Protein AF-A0A2V6D1T7-F1 (afdb_monomer_lite)

Secondary structure (DSSP, 8-state):
------PPSP-EEEEEEEEEEESTT--EEEEE-TTS-EEEEEETT-EEEEEEE---TTGGG--SEEEEEE--SSSPPEEEEEEEEETTEEEEEEE---STT-S-SEEEEEES---STT----S----EEEEEE-SSSEEEEE-EEEEEEE-TT--EEEE--SS-S---PPEEEEEEEEE-TT-SSS--TTPPB-TT-EEEEEESS-TT---EEEE--TTSEEEEEEE-SEEEEEEEPPPSSSEEE-SPPEEEEE-STT-EEEEEEEEEE-EE-----HHHHTSHHHHHHHBSS-TTTS---SBPHHHHHHHHTTT-B-TTSPBP---STTHHHHHHHHHHH--TTSHHHHHHHHHHHHHHHHHT-BTTB---TTSEETTTTEEHHHHHHHHHHHHSTTSTTTT---TT-TTHHHHHHHHHHHHHHHTT-EEB-SSPPPP--------

pLDDT: mean 85.78, std 15.74, range [25.56, 98.81]

Radius of gyration: 36.49 Å; chains: 1; bounding box: 80×42×99 Å

Sequence (447 aa):
MSTASAAGPANLGQGYISNVSGSAGNCVFSDTNGGGIQFWDVQAGGTYTITLSNVVDCDQGQDSQIGVIVHNSTGGNIYTLANQQSVGVYQFTVTLVGPIGTQCLTMPIEYCTTSAIGVPANKPGSGFFAQDFNGTGGGGHPGHLRTATFDDSCNLTGLDTTCSGITCDPSSIQVTKFYDFNANGTKDSGENGLASWPFCLISLTDPDFAPISHTTGINGTTTFSNLGPGTYVITEGTADGTWTGTTNTSTITIDHCGQQGTAVFGNYCTVPSGGLTLGFWSNKNGNKIITSDGTTTGTGKNLLQGVVTLLNSCHLVNANGGVHTFSTTNGYADFRTWLLGATATNMAYMLSAQLAAMELNVNYGVAPNKVDGNAFDLCSHGTINALMLDAISLLSTTTPNGAYTIAGNPLRGAEQVDKDCIDALNNNGPVIPVTPCSETFSTFTCP

Foldseek 3Di:
DDDDDDDDQAQADFKAFPDKDWPPPWFWDWDQPPVQFIEIATAAQTKIKTKIACQCQPVHQPDQKKWKWFDFDQFDIAIWIWGRPDRRMTIDMDGNWTQQLGHADWTWMAIRDDDDPPDDDDDDRSRHTHAGDNPPGGPSHTYTYGYADADPVSDTPGGRHRSNRDDQAKEKEKEFEWAPQLLQQDDDPPTAADWQKKKWKDFPRDRPDDIDIDTAHRRNMDMDIRDAFGKMKMDTFDWDDFKDWSYDIDIDGDHHGHHYHYHYTYMFGKFFQLAAALVCCLFLNVQLQQAPQSVPPSPHQFGDPVLQVQLLLLLAAAQQLHGDHAGRGSRSVVLNCQLVPADLQFLSSLLSSLLSRVSCLAPRNDPPRHGPQQWAFPLVSHGNVVLSVVSSVLSDPPDDCSRGDGPPRPSSVVSVSSSVSSNCSNVRHITGDPDGDDTDGDDDDHD

Structure (mmCIF, N/CA/C/O backbone):
data_AF-A0A2V6D1T7-F1
#
_entry.id   AF-A0A2V6D1T7-F1
#
loop_
_atom_site.group_PDB
_atom_site.id
_atom_site.type_symbol
_atom_site.label_atom_id
_atom_site.label_alt_id
_atom_site.label_comp_id
_atom_site.label_asym_id
_atom_site.label_entity_id
_atom_site.label_seq_id
_atom_site.pdbx_PDB_ins_code
_atom_site.Cartn_x
_atom_site.Cartn_y
_atom_site.Cartn_z
_atom_site.occupancy
_atom_site.B_iso_or_equiv
_atom_site.auth_seq_id
_atom_site.auth_comp_id
_atom_site.auth_asym_id
_atom_site.auth_atom_id
_atom_site.pdbx_PDB_model_num
ATOM 1 N N . MET A 1 1 ? 41.489 17.878 -30.600 1.00 35.19 1 MET A N 1
ATOM 2 C CA . MET A 1 1 ? 42.094 17.537 -31.905 1.00 35.19 1 MET A CA 1
ATOM 3 C C . MET A 1 1 ? 43.168 16.492 -31.669 1.00 35.19 1 MET A C 1
ATOM 5 O O . MET A 1 1 ? 44.268 16.840 -31.264 1.00 35.19 1 MET A O 1
ATOM 9 N N . SER A 1 2 ? 42.812 15.222 -31.847 1.00 25.56 2 SER A N 1
ATOM 10 C CA . SER A 1 2 ? 43.763 14.125 -32.012 1.00 25.56 2 SER A CA 1
ATOM 11 C C . SER A 1 2 ? 43.619 13.683 -33.461 1.00 25.56 2 SER A C 1
ATOM 13 O O . SER A 1 2 ? 42.521 13.364 -33.911 1.00 25.56 2 SER A O 1
ATOM 15 N N . THR A 1 3 ? 44.693 13.827 -34.219 1.00 25.56 3 THR A N 1
ATOM 16 C CA . THR A 1 3 ? 44.781 13.481 -35.634 1.00 25.56 3 THR A CA 1
ATOM 17 C C . THR A 1 3 ? 44.759 11.966 -35.788 1.00 25.56 3 THR A C 1
ATOM 19 O O . THR A 1 3 ? 45.555 11.282 -35.148 1.00 25.56 3 THR A O 1
ATOM 22 N N . ALA A 1 4 ? 43.875 11.467 -36.653 1.00 30.02 4 ALA A N 1
ATOM 23 C CA . ALA A 1 4 ? 43.811 10.072 -37.065 1.00 30.02 4 ALA A CA 1
ATOM 24 C C . ALA A 1 4 ? 45.196 9.576 -37.515 1.00 30.02 4 ALA A C 1
ATOM 26 O O . ALA A 1 4 ? 45.724 10.013 -38.539 1.00 30.02 4 ALA A O 1
ATOM 27 N N . SER A 1 5 ? 45.796 8.677 -36.732 1.00 26.94 5 SER A N 1
ATOM 28 C CA . SER A 1 5 ? 46.932 7.878 -37.177 1.00 26.94 5 SER A CA 1
ATOM 29 C C . SER A 1 5 ? 46.410 6.752 -38.063 1.00 26.94 5 SER A C 1
ATOM 31 O O . SER A 1 5 ? 45.475 6.055 -37.672 1.00 26.94 5 SER A O 1
ATOM 33 N N . ALA A 1 6 ? 47.021 6.587 -39.234 1.00 29.89 6 ALA A N 1
ATOM 34 C CA . ALA A 1 6 ? 46.770 5.509 -40.183 1.00 29.89 6 ALA A CA 1
ATOM 35 C C . ALA A 1 6 ? 46.565 4.152 -39.481 1.00 29.89 6 ALA A C 1
ATOM 37 O O . ALA A 1 6 ? 47.466 3.655 -38.804 1.00 29.89 6 ALA A O 1
ATOM 38 N N . ALA A 1 7 ? 45.368 3.580 -39.629 1.00 32.81 7 ALA A N 1
ATOM 39 C CA . ALA A 1 7 ? 45.037 2.257 -39.120 1.00 32.81 7 ALA A CA 1
ATOM 40 C C . ALA A 1 7 ? 45.888 1.196 -39.841 1.00 32.81 7 ALA A C 1
ATOM 42 O O . ALA A 1 7 ? 45.969 1.189 -41.070 1.00 32.81 7 ALA A O 1
ATOM 43 N N . GLY A 1 8 ? 46.534 0.309 -39.075 1.00 36.25 8 GLY A N 1
ATOM 44 C CA . GLY A 1 8 ? 47.099 -0.938 -39.603 1.00 36.25 8 GLY A CA 1
ATOM 45 C C . GLY A 1 8 ? 46.002 -1.851 -40.179 1.00 36.25 8 GLY A C 1
ATOM 46 O O . GLY A 1 8 ? 44.821 -1.526 -40.043 1.00 36.25 8 GLY A O 1
ATOM 47 N N . PRO A 1 9 ? 46.352 -2.982 -40.828 1.00 45.56 9 PRO A N 1
ATOM 48 C CA . PRO A 1 9 ? 45.351 -3.889 -41.386 1.00 45.56 9 PRO A CA 1
ATOM 49 C C . PRO A 1 9 ? 44.395 -4.317 -40.269 1.00 45.56 9 PRO A C 1
ATOM 51 O O . PRO A 1 9 ? 44.844 -4.782 -39.221 1.00 45.56 9 PRO A O 1
ATOM 54 N N . ALA A 1 10 ? 43.095 -4.086 -40.463 1.00 58.72 10 ALA A N 1
ATOM 55 C CA . ALA A 1 10 ? 42.076 -4.474 -39.497 1.00 58.72 10 ALA A CA 1
ATOM 56 C C . ALA A 1 10 ? 42.237 -5.964 -39.161 1.00 58.72 10 ALA A C 1
ATOM 58 O O . ALA A 1 10 ? 42.540 -6.771 -40.040 1.00 58.72 10 ALA A O 1
ATOM 59 N N . ASN A 1 11 ? 42.064 -6.324 -37.891 1.00 79.94 11 ASN A N 1
ATOM 60 C CA . ASN A 1 11 ? 42.082 -7.713 -37.449 1.00 79.94 11 ASN A CA 1
ATOM 61 C C . ASN A 1 11 ? 40.824 -8.404 -38.013 1.00 79.94 11 ASN A C 1
ATOM 63 O O . ASN A 1 11 ? 39.783 -8.406 -37.368 1.00 79.94 11 ASN A O 1
ATOM 67 N N . LEU A 1 12 ? 40.868 -8.863 -39.265 1.00 84.88 12 LEU A N 1
ATOM 68 C CA . LEU A 1 12 ? 39.728 -9.440 -39.982 1.00 84.88 12 LEU A CA 1
ATOM 69 C C . LEU A 1 12 ? 39.656 -10.948 -39.754 1.00 84.88 12 LEU A C 1
ATOM 71 O O . LEU A 1 12 ? 40.665 -11.639 -39.883 1.00 84.88 12 LEU A O 1
ATOM 75 N N . GLY A 1 13 ? 38.455 -11.447 -39.473 1.00 87.19 13 GLY A N 1
ATOM 76 C CA . GLY A 1 13 ? 38.168 -12.886 -39.464 1.00 87.19 13 GLY A CA 1
ATOM 77 C C . GLY A 1 13 ? 37.496 -13.319 -40.765 1.00 87.19 13 GLY A C 1
ATOM 78 O O . GLY A 1 13 ? 37.281 -12.499 -41.653 1.00 87.19 13 GLY A O 1
ATOM 79 N N . GLN A 1 14 ? 37.146 -14.594 -40.896 1.00 89.75 14 GLN A N 1
ATOM 80 C CA . GLN A 1 14 ? 36.575 -15.178 -42.116 1.00 89.75 14 GLN A CA 1
ATOM 81 C C . GLN A 1 14 ? 35.064 -14.953 -42.279 1.00 89.75 14 GLN A C 1
ATOM 83 O O . GLN A 1 14 ? 34.539 -15.076 -43.393 1.00 89.75 14 GLN A O 1
ATOM 88 N N . GLY A 1 15 ? 34.370 -14.624 -41.189 1.00 92.00 15 GLY A N 1
ATOM 89 C CA . GLY A 1 15 ? 32.960 -14.251 -41.202 1.00 92.00 15 GLY A CA 1
ATOM 90 C C . GLY A 1 15 ? 32.701 -12.908 -41.891 1.00 92.00 15 GLY A C 1
ATOM 91 O O . GLY A 1 15 ? 33.508 -11.986 -41.785 1.00 92.00 15 GLY A O 1
ATOM 92 N N . TYR A 1 16 ? 31.561 -12.777 -42.573 1.00 92.38 16 TYR A N 1
ATOM 93 C CA . TYR A 1 16 ? 31.162 -11.559 -43.291 1.00 92.38 16 TYR A CA 1
ATOM 94 C C . TYR A 1 16 ? 29.673 -11.233 -43.139 1.00 92.38 16 TYR A C 1
ATOM 96 O O . TYR A 1 16 ? 28.851 -12.115 -42.873 1.00 92.38 16 TYR A O 1
ATOM 104 N N . ILE A 1 17 ? 29.318 -9.961 -43.342 1.00 93.56 17 ILE A N 1
ATOM 105 C CA . ILE A 1 17 ? 27.931 -9.479 -43.291 1.00 93.56 17 ILE A CA 1
ATOM 106 C C . ILE A 1 17 ? 27.208 -9.881 -44.578 1.00 93.56 17 ILE A C 1
ATOM 108 O O . ILE A 1 17 ? 27.317 -9.227 -45.609 1.00 93.56 17 ILE A O 1
ATOM 112 N N . SER A 1 18 ? 26.461 -10.977 -44.514 1.00 91.88 18 SER A N 1
ATOM 113 C CA . SER A 1 18 ? 25.760 -11.546 -45.673 1.00 91.88 18 SER A CA 1
ATOM 114 C C . SER A 1 18 ? 24.387 -10.933 -45.942 1.00 91.88 18 SER A C 1
ATOM 116 O O . SER A 1 18 ? 23.920 -10.961 -47.077 1.00 91.88 18 SER A O 1
ATOM 118 N N . ASN A 1 19 ? 23.727 -10.399 -44.912 1.00 92.56 19 ASN A N 1
ATOM 119 C CA . ASN A 1 19 ? 22.423 -9.759 -45.049 1.00 92.56 19 ASN A CA 1
ATOM 120 C C . ASN A 1 19 ? 22.160 -8.786 -43.898 1.00 92.56 19 ASN A C 1
ATOM 122 O O . ASN A 1 19 ? 22.512 -9.076 -42.751 1.00 92.56 19 ASN A O 1
ATOM 126 N N . VAL A 1 20 ? 21.459 -7.694 -44.194 1.00 93.31 20 VAL A N 1
ATOM 127 C CA . VAL A 1 20 ? 20.853 -6.802 -43.203 1.00 93.31 20 VAL A CA 1
ATOM 128 C C . VAL A 1 20 ? 19.417 -6.540 -43.631 1.00 93.31 20 VAL A C 1
ATOM 130 O O . VAL A 1 20 ? 19.146 -6.219 -44.785 1.00 93.31 20 VAL A O 1
ATOM 133 N N . SER A 1 21 ? 18.484 -6.685 -42.697 1.00 92.38 21 SER A N 1
ATOM 134 C CA . SER A 1 21 ? 17.061 -6.435 -42.938 1.00 92.38 21 SER A CA 1
ATOM 135 C C . SER A 1 21 ? 16.478 -5.578 -41.828 1.00 92.38 21 SER A C 1
ATOM 137 O O . SER A 1 21 ? 16.769 -5.814 -40.657 1.00 92.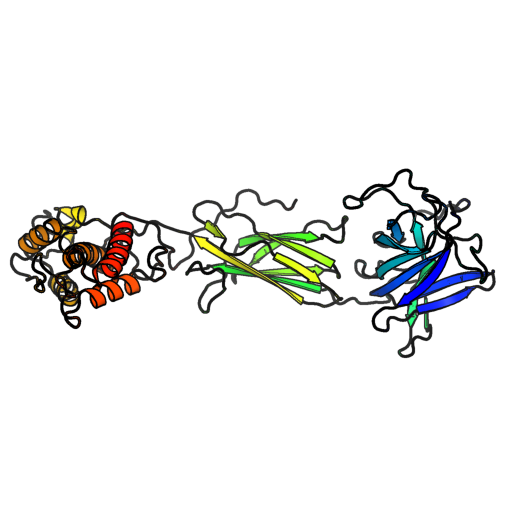38 21 SER A O 1
ATOM 139 N N . GLY A 1 22 ? 15.681 -4.576 -42.194 1.00 85.88 22 GLY A N 1
ATOM 140 C CA . GLY A 1 22 ? 14.992 -3.716 -41.239 1.00 85.88 22 GLY A CA 1
ATOM 141 C C . GLY A 1 22 ? 13.715 -4.364 -40.716 1.00 85.88 22 GLY A C 1
ATOM 142 O O . GLY A 1 22 ? 12.958 -4.984 -41.463 1.00 85.88 22 GLY A O 1
ATOM 143 N N . SER A 1 23 ? 13.468 -4.213 -39.421 1.00 82.19 23 SER A N 1
ATOM 144 C CA . SER A 1 23 ? 12.207 -4.594 -38.785 1.00 82.19 23 SER A CA 1
ATOM 145 C C . SER A 1 23 ? 11.144 -3.525 -39.036 1.00 82.19 23 SER A C 1
ATOM 147 O O . SER A 1 23 ? 11.470 -2.360 -39.224 1.00 82.19 23 SER A O 1
ATOM 149 N N . ALA A 1 24 ? 9.864 -3.910 -39.057 1.00 75.31 24 ALA A N 1
ATOM 150 C CA . ALA A 1 24 ? 8.728 -2.975 -39.093 1.00 75.31 24 ALA A CA 1
ATOM 151 C C . ALA A 1 24 ? 8.797 -1.863 -40.174 1.00 75.31 24 ALA A C 1
ATOM 153 O O . ALA A 1 24 ? 8.256 -0.778 -39.982 1.00 75.31 24 ALA A O 1
ATOM 154 N N . GLY A 1 25 ? 9.441 -2.133 -41.316 1.00 72.00 25 GLY A N 1
ATOM 155 C CA . GLY A 1 25 ? 9.578 -1.169 -42.414 1.00 72.00 25 GLY A CA 1
ATOM 156 C C . GLY A 1 25 ? 10.770 -0.212 -42.305 1.00 72.00 25 GLY A C 1
ATOM 157 O O . GLY A 1 25 ? 10.841 0.723 -43.095 1.00 72.00 25 GLY A O 1
ATOM 158 N N . ASN A 1 26 ? 11.712 -0.428 -41.376 1.00 83.44 26 ASN A N 1
ATOM 159 C CA . ASN A 1 26 ? 12.959 0.337 -41.332 1.00 83.44 26 ASN A CA 1
ATOM 160 C C . ASN A 1 26 ? 13.766 0.162 -42.628 1.00 83.44 26 ASN A C 1
ATOM 162 O O . ASN A 1 26 ? 14.003 -0.963 -43.078 1.00 83.44 26 ASN A O 1
ATOM 166 N N . CYS A 1 27 ? 14.201 1.274 -43.218 1.00 84.94 27 CYS A N 1
ATOM 167 C CA . CYS A 1 27 ? 14.869 1.246 -44.512 1.00 84.94 27 CYS A CA 1
ATOM 168 C C . CYS A 1 27 ? 16.301 0.703 -44.410 1.00 84.94 27 CYS A C 1
ATOM 170 O O . CYS A 1 27 ? 17.077 1.094 -43.535 1.00 84.94 27 CYS A O 1
ATOM 172 N N . VAL A 1 28 ? 16.647 -0.180 -45.347 1.00 90.69 28 VAL A N 1
ATOM 173 C CA . VAL A 1 28 ? 18.000 -0.702 -45.552 1.00 90.69 28 VAL A CA 1
ATOM 174 C C . VAL A 1 28 ? 18.322 -0.612 -47.032 1.00 90.69 28 VAL A C 1
ATOM 176 O O . VAL A 1 28 ? 17.520 -1.017 -47.873 1.00 90.69 28 VAL A O 1
ATOM 179 N N . PHE A 1 29 ? 19.515 -0.134 -47.345 1.00 88.94 29 PHE A N 1
ATOM 180 C CA . PHE A 1 29 ? 20.072 -0.144 -48.683 1.00 88.94 29 PHE A CA 1
ATOM 181 C C . PHE A 1 29 ? 21.485 -0.711 -48.633 1.00 88.94 29 PHE A C 1
ATOM 183 O O . PHE A 1 29 ? 22.246 -0.439 -47.710 1.00 88.94 29 PHE A O 1
ATOM 190 N N . SER A 1 30 ? 21.825 -1.537 -49.617 1.00 86.00 30 SER A N 1
ATOM 191 C CA . SER A 1 30 ? 23.185 -2.033 -49.775 1.00 86.00 30 SER A CA 1
ATOM 192 C C . SER A 1 30 ? 23.741 -1.537 -51.090 1.00 86.00 30 SER A C 1
ATOM 194 O O . SER A 1 30 ? 23.145 -1.771 -52.144 1.00 86.00 30 SER A O 1
ATOM 196 N N . ASP A 1 31 ? 24.895 -0.886 -51.022 1.00 77.06 31 ASP A N 1
ATOM 197 C CA . ASP A 1 31 ? 25.689 -0.548 -52.188 1.00 77.06 31 ASP A CA 1
ATOM 198 C C . ASP A 1 31 ? 27.093 -1.133 -52.104 1.00 77.06 31 ASP A C 1
ATOM 200 O O . ASP A 1 31 ? 27.592 -1.558 -51.060 1.00 77.06 31 ASP A O 1
ATOM 204 N N . THR A 1 32 ? 27.726 -1.189 -53.269 1.00 69.00 32 THR A N 1
ATOM 205 C CA . THR A 1 32 ? 29.151 -1.443 -53.393 1.00 69.00 32 THR A CA 1
ATOM 206 C C . THR A 1 32 ? 29.780 -0.145 -53.869 1.00 69.00 32 THR A C 1
ATOM 208 O O . THR A 1 32 ? 29.451 0.346 -54.952 1.00 69.00 32 THR A O 1
ATOM 211 N N . ASN A 1 33 ? 30.688 0.428 -53.081 1.00 64.06 33 ASN A N 1
ATOM 212 C CA . ASN A 1 33 ? 31.435 1.602 -53.525 1.00 64.06 33 ASN A CA 1
ATOM 213 C C . ASN A 1 33 ? 32.247 1.266 -54.789 1.00 64.06 33 ASN A C 1
ATOM 215 O O . ASN A 1 33 ? 32.612 0.114 -55.019 1.00 64.06 33 ASN A O 1
ATOM 219 N N . GLY A 1 34 ? 32.636 2.280 -55.572 1.00 50.03 34 GLY A N 1
ATOM 220 C CA . GLY A 1 34 ? 33.453 2.126 -56.792 1.00 50.03 34 GLY A CA 1
ATOM 221 C C . GLY A 1 34 ? 34.847 1.489 -56.606 1.00 50.03 34 GLY A C 1
ATOM 222 O O . GLY A 1 34 ? 35.604 1.402 -57.569 1.00 50.03 34 GLY A O 1
ATOM 223 N N . GLY A 1 35 ? 35.186 1.055 -55.386 1.00 53.78 35 GLY A N 1
ATOM 224 C CA . GLY A 1 35 ? 36.361 0.252 -55.036 1.00 53.78 35 GLY A CA 1
ATOM 225 C C . GLY A 1 35 ? 36.054 -1.190 -54.596 1.00 53.78 35 GLY A C 1
ATOM 226 O O . GLY A 1 35 ? 36.975 -1.867 -54.158 1.00 53.78 35 GLY A O 1
ATOM 227 N N . GLY A 1 36 ? 34.804 -1.664 -54.691 1.00 60.66 36 GLY A N 1
ATOM 228 C CA . GLY A 1 36 ? 34.426 -3.056 -54.399 1.00 60.66 36 GLY A CA 1
ATOM 229 C C . GLY A 1 36 ? 34.005 -3.359 -52.955 1.00 60.66 36 GLY A C 1
ATOM 230 O O . GLY A 1 36 ? 33.769 -4.522 -52.655 1.00 60.66 36 GLY A O 1
ATOM 231 N N . ILE A 1 37 ? 33.893 -2.342 -52.090 1.00 66.44 37 ILE A N 1
ATOM 232 C CA . ILE A 1 37 ? 33.546 -2.499 -50.665 1.00 66.44 37 ILE A CA 1
ATOM 233 C C . ILE A 1 37 ? 32.039 -2.358 -50.468 1.00 66.44 37 ILE A C 1
ATOM 235 O O . ILE A 1 37 ? 31.475 -1.346 -50.901 1.00 66.44 37 ILE A O 1
ATOM 239 N N . GLN A 1 38 ? 31.402 -3.327 -49.806 1.00 76.81 38 GLN A N 1
ATOM 240 C CA . GLN A 1 38 ? 29.971 -3.264 -49.497 1.00 76.81 38 GLN A CA 1
ATOM 241 C C . GLN A 1 38 ? 29.696 -2.465 -48.220 1.00 76.81 38 GLN A C 1
ATOM 243 O O . GLN A 1 38 ? 30.278 -2.734 -47.167 1.00 76.81 38 GLN A O 1
ATOM 248 N N . PHE A 1 39 ? 28.742 -1.539 -48.302 1.00 81.06 39 PHE A N 1
ATOM 249 C CA . PHE A 1 39 ? 28.155 -0.882 -47.139 1.00 81.06 39 PHE A CA 1
ATOM 250 C C . PHE A 1 39 ? 26.689 -1.283 -46.996 1.00 81.06 39 PHE A C 1
ATOM 252 O O . PHE A 1 39 ? 25.986 -1.544 -47.977 1.00 81.06 39 PHE A O 1
ATOM 259 N N . TRP A 1 40 ? 26.241 -1.352 -45.745 1.00 89.50 40 TRP A N 1
ATOM 260 C CA . TRP A 1 40 ? 24.830 -1.466 -45.404 1.00 89.50 40 TRP A CA 1
ATOM 261 C C . TRP A 1 40 ? 24.382 -0.139 -44.806 1.00 89.50 40 TRP A C 1
ATOM 263 O O . TRP A 1 40 ? 24.624 0.143 -43.629 1.00 89.50 40 TRP A O 1
ATOM 273 N N . ASP A 1 41 ? 23.767 0.680 -45.652 1.00 87.88 41 ASP A N 1
ATOM 274 C CA . ASP A 1 41 ? 23.123 1.919 -45.256 1.00 87.88 41 ASP A CA 1
ATOM 275 C C . ASP A 1 41 ? 21.796 1.595 -44.584 1.00 87.88 41 ASP A C 1
ATOM 277 O O . ASP A 1 41 ? 20.910 0.964 -45.161 1.00 87.88 41 ASP A O 1
ATOM 281 N N . VAL A 1 42 ? 21.669 2.015 -43.339 1.00 86.94 42 VAL A N 1
ATOM 282 C CA . VAL A 1 42 ? 20.525 1.712 -42.489 1.00 86.94 42 VAL A CA 1
ATOM 283 C C . VAL A 1 42 ? 19.929 3.012 -41.978 1.00 86.94 42 VAL A C 1
ATOM 285 O O . VAL A 1 42 ? 20.648 3.945 -41.616 1.00 86.94 42 VAL A O 1
ATOM 288 N N . GLN A 1 43 ? 18.603 3.112 -41.967 1.00 80.50 43 GLN A N 1
ATOM 289 C CA . GLN A 1 43 ? 17.925 4.263 -41.380 1.00 80.50 43 GLN A CA 1
ATOM 290 C C . GLN A 1 43 ? 18.331 4.373 -39.901 1.00 80.50 43 GLN A C 1
ATOM 292 O O . GLN A 1 43 ? 18.290 3.392 -39.151 1.00 80.50 43 GLN A O 1
ATOM 297 N N . ALA A 1 44 ? 18.755 5.549 -39.449 1.00 73.38 44 ALA A N 1
ATOM 298 C CA . ALA A 1 44 ? 19.034 5.728 -38.024 1.00 73.38 44 ALA A CA 1
ATOM 299 C C . ALA A 1 44 ? 17.780 5.377 -37.178 1.00 73.38 44 ALA A C 1
ATOM 301 O O . ALA A 1 44 ? 16.662 5.324 -37.699 1.00 73.38 44 ALA A O 1
ATOM 302 N N . GLY A 1 45 ? 17.927 5.115 -35.875 1.00 70.19 45 GLY A N 1
ATOM 303 C CA . GLY A 1 45 ? 16.780 4.841 -34.991 1.00 70.19 45 GLY A CA 1
ATOM 304 C C . GLY A 1 45 ? 16.035 3.526 -35.264 1.00 70.19 45 GLY A C 1
ATOM 305 O O . GLY A 1 45 ? 15.179 3.142 -34.472 1.00 70.19 45 GLY A O 1
ATOM 306 N N . GLY A 1 46 ? 16.337 2.842 -36.370 1.00 76.38 46 GLY A N 1
ATOM 307 C CA . GLY A 1 46 ? 15.693 1.598 -36.760 1.00 76.38 46 GLY A CA 1
ATOM 308 C C . GLY A 1 46 ? 16.260 0.374 -36.052 1.00 76.38 46 GLY A C 1
ATOM 309 O O . GLY A 1 46 ? 17.356 0.394 -35.482 1.00 76.38 46 GLY A O 1
ATOM 310 N N . THR A 1 47 ? 15.508 -0.718 -36.139 1.00 83.25 47 THR A N 1
ATOM 311 C CA . THR A 1 47 ? 15.924 -2.040 -35.680 1.00 83.25 47 THR A CA 1
ATOM 312 C C . THR A 1 47 ? 16.247 -2.918 -36.878 1.00 83.25 47 THR A C 1
ATOM 314 O O . THR A 1 47 ? 15.446 -3.054 -37.802 1.00 83.25 47 THR A O 1
ATOM 317 N N . TYR A 1 48 ? 17.409 -3.560 -36.843 1.00 88.81 48 TYR A N 1
ATOM 318 C CA . TYR A 1 48 ? 17.946 -4.349 -37.942 1.00 88.81 48 TYR A CA 1
ATOM 319 C C . TYR A 1 48 ? 18.311 -5.743 -37.476 1.00 88.81 48 TYR A C 1
ATOM 321 O O . TYR A 1 48 ? 18.959 -5.903 -36.446 1.00 88.81 48 TYR A O 1
ATOM 329 N N . THR A 1 49 ? 17.946 -6.745 -38.265 1.00 93.69 49 THR A N 1
ATOM 330 C CA . THR A 1 49 ? 18.465 -8.105 -38.137 1.00 93.69 49 THR A CA 1
ATOM 331 C C . THR A 1 49 ? 19.623 -8.273 -39.109 1.00 93.69 49 THR A C 1
ATOM 333 O O . THR A 1 49 ? 19.455 -8.115 -40.322 1.00 93.69 49 THR A O 1
ATOM 336 N N . ILE A 1 50 ? 20.794 -8.594 -38.567 1.00 95.06 50 ILE A N 1
ATOM 337 C CA . ILE A 1 50 ? 22.046 -8.779 -39.294 1.00 95.06 50 ILE A CA 1
ATOM 338 C C . ILE A 1 50 ? 22.367 -10.269 -39.331 1.00 95.06 50 ILE A C 1
ATOM 340 O O . ILE A 1 50 ? 22.272 -10.954 -38.314 1.00 95.06 50 ILE A O 1
ATOM 344 N N . THR A 1 51 ? 22.759 -10.769 -40.503 1.00 95.94 51 THR A N 1
ATOM 345 C CA . THR A 1 51 ? 23.217 -12.150 -40.698 1.00 95.94 51 THR A CA 1
ATOM 346 C C . THR A 1 51 ? 24.708 -12.177 -41.017 1.00 95.94 51 THR A C 1
ATOM 348 O O . THR A 1 51 ? 25.132 -11.685 -42.068 1.00 95.94 51 THR A O 1
ATOM 351 N N . LEU A 1 52 ? 25.494 -12.807 -40.146 1.00 94.88 52 LEU A N 1
ATOM 352 C CA . LEU A 1 52 ? 26.888 -13.153 -40.414 1.00 94.88 52 LEU A CA 1
ATOM 353 C C . LEU A 1 52 ? 26.952 -14.549 -41.028 1.00 94.88 52 LEU A C 1
ATOM 355 O O . LEU A 1 52 ? 26.326 -15.471 -40.510 1.00 94.88 52 LEU A O 1
ATOM 359 N N . SER A 1 53 ? 27.723 -14.705 -42.099 1.00 94.94 53 SER A N 1
ATOM 360 C CA . SER A 1 53 ? 27.974 -15.994 -42.752 1.00 94.94 53 SER A CA 1
ATOM 361 C C . SER A 1 53 ? 29.461 -16.321 -42.752 1.00 94.94 53 SER A C 1
ATOM 363 O O . SER A 1 53 ? 30.291 -15.420 -42.664 1.00 94.94 53 SER A O 1
ATOM 365 N N . ASN A 1 54 ? 29.793 -17.609 -42.884 1.00 94.38 54 ASN A N 1
ATOM 366 C CA . ASN A 1 54 ? 31.168 -18.126 -42.879 1.00 94.38 54 ASN A CA 1
ATOM 367 C C . ASN A 1 54 ? 31.951 -17.809 -41.590 1.00 94.38 54 ASN A C 1
ATOM 369 O O . ASN A 1 54 ? 33.169 -17.645 -41.605 1.00 94.38 54 ASN A O 1
ATOM 373 N N . VAL A 1 55 ? 31.246 -17.722 -40.463 1.00 91.69 55 VAL A N 1
ATOM 374 C CA . VAL A 1 55 ? 31.851 -17.547 -39.141 1.00 91.69 55 VAL A CA 1
ATOM 375 C C . VAL A 1 55 ? 32.494 -18.870 -38.732 1.00 91.69 55 VAL A C 1
ATOM 377 O O . VAL A 1 55 ? 31.830 -19.740 -38.180 1.00 91.69 55 VAL A O 1
ATOM 380 N N . VAL A 1 56 ? 33.779 -19.043 -39.036 1.00 89.56 56 VAL A N 1
ATOM 381 C CA . VAL A 1 56 ? 34.567 -20.236 -38.657 1.00 89.56 56 VAL A CA 1
ATOM 382 C C . VAL A 1 56 ? 35.629 -19.925 -37.602 1.00 89.56 56 VAL A C 1
ATOM 384 O O . VAL A 1 56 ? 36.303 -20.822 -37.097 1.00 89.56 56 VAL A O 1
ATOM 387 N N . ASP A 1 57 ? 35.764 -18.648 -37.252 1.00 85.75 57 ASP A N 1
ATOM 388 C CA . ASP A 1 57 ? 36.823 -18.136 -36.388 1.00 85.75 57 ASP A CA 1
ATOM 389 C C . ASP A 1 57 ? 36.579 -18.388 -34.891 1.00 85.75 57 ASP A C 1
ATOM 391 O O . ASP A 1 57 ? 37.525 -18.340 -34.107 1.00 85.75 57 ASP A O 1
ATOM 395 N N . CYS A 1 58 ? 35.341 -18.709 -34.495 1.00 79.31 58 CYS A N 1
ATOM 396 C CA . CYS A 1 58 ? 35.019 -19.276 -33.184 1.00 79.31 58 CYS A CA 1
ATOM 397 C C . CYS A 1 58 ? 34.336 -20.640 -33.332 1.00 79.31 58 CYS A C 1
ATOM 399 O O . CYS A 1 58 ? 33.345 -20.777 -34.046 1.00 79.31 58 CYS A O 1
ATOM 401 N N . ASP A 1 59 ? 34.939 -21.652 -32.700 1.00 84.12 59 ASP A N 1
ATOM 402 C CA . ASP A 1 59 ? 34.547 -23.071 -32.700 1.00 84.12 59 ASP A CA 1
ATOM 403 C C . ASP A 1 59 ? 34.136 -23.644 -34.070 1.00 84.12 59 ASP A C 1
ATOM 405 O O . ASP A 1 59 ? 33.199 -24.428 -34.186 1.00 84.12 59 ASP A O 1
ATOM 409 N N . GLN A 1 60 ? 34.794 -23.213 -35.157 1.00 85.69 60 GLN A N 1
ATOM 410 C CA . GLN A 1 60 ? 34.425 -23.608 -36.528 1.00 85.69 60 GLN A CA 1
ATOM 411 C C . GLN A 1 60 ? 32.943 -23.338 -36.860 1.00 85.69 60 GLN A C 1
ATOM 413 O O . GLN A 1 60 ? 32.343 -24.016 -37.693 1.00 85.69 60 GLN A O 1
ATOM 418 N N . GLY A 1 61 ? 32.349 -22.344 -36.196 1.00 84.75 61 GLY A N 1
ATOM 419 C CA . GLY A 1 61 ? 30.963 -21.948 -36.373 1.00 84.75 61 GLY A CA 1
ATOM 420 C C . GLY A 1 61 ? 29.948 -22.834 -35.664 1.00 84.75 61 GLY A C 1
ATOM 421 O O . GLY A 1 61 ? 28.773 -22.700 -35.996 1.00 84.75 61 GLY A O 1
ATOM 422 N N . GLN A 1 62 ? 30.365 -23.704 -34.738 1.00 87.44 62 GLN A N 1
ATOM 423 C CA . GLN A 1 62 ? 29.508 -24.684 -34.056 1.00 87.44 62 GLN A CA 1
ATOM 424 C C . GLN A 1 62 ? 28.789 -24.142 -32.815 1.00 87.44 62 GLN A C 1
ATOM 426 O O . GLN A 1 62 ? 27.774 -24.717 -32.421 1.00 87.44 62 GLN A O 1
ATOM 431 N N . ASP A 1 63 ? 29.267 -23.042 -32.235 1.00 85.19 63 ASP A N 1
ATOM 432 C CA . ASP A 1 63 ? 28.650 -22.417 -31.067 1.00 85.19 63 ASP A CA 1
ATOM 433 C C . ASP A 1 63 ? 27.167 -22.088 -31.310 1.00 85.19 63 ASP A C 1
ATOM 435 O O . ASP A 1 63 ? 26.786 -21.526 -32.331 1.00 85.19 63 ASP A O 1
ATOM 439 N N . SER A 1 64 ? 26.286 -22.403 -30.356 1.00 86.62 64 SER A N 1
ATOM 440 C CA . SER A 1 64 ? 24.859 -22.059 -30.488 1.00 86.62 64 SER A CA 1
ATOM 441 C C . SER A 1 64 ? 24.615 -20.548 -30.438 1.00 86.62 64 SER A C 1
ATOM 443 O O . SER A 1 64 ? 23.620 -20.053 -30.973 1.00 86.62 64 SER A O 1
ATOM 445 N N . GLN A 1 65 ? 25.510 -19.818 -29.769 1.00 85.69 65 GLN A N 1
ATOM 446 C CA . GLN A 1 65 ? 25.475 -18.369 -29.630 1.00 85.69 65 GLN A CA 1
ATOM 447 C C . GLN A 1 65 ? 26.892 -17.800 -29.585 1.00 85.69 65 GLN A C 1
ATOM 449 O O . GLN A 1 65 ? 27.779 -18.409 -28.993 1.00 85.69 65 GLN A O 1
ATOM 454 N N . ILE A 1 66 ? 27.080 -16.605 -30.143 1.00 83.75 66 ILE A N 1
ATOM 455 C CA . ILE A 1 66 ? 28.348 -15.863 -30.085 1.00 83.75 66 ILE A CA 1
ATOM 456 C C . ILE A 1 66 ? 28.111 -14.418 -29.636 1.00 83.75 66 ILE A C 1
ATOM 458 O O . ILE A 1 66 ? 27.060 -13.835 -29.912 1.00 83.75 66 ILE A O 1
ATOM 462 N N . GLY A 1 67 ? 29.099 -13.828 -28.961 1.00 81.06 67 GLY A N 1
ATOM 463 C CA . GLY A 1 67 ? 29.095 -12.407 -28.613 1.00 81.06 67 GLY A CA 1
ATOM 464 C C . GLY A 1 67 ? 29.398 -11.528 -29.826 1.00 81.06 67 GLY A C 1
ATOM 465 O O . GLY A 1 67 ? 30.310 -11.835 -30.601 1.00 81.06 67 GLY A O 1
ATOM 466 N N . VAL A 1 68 ? 28.646 -10.437 -29.975 1.00 83.38 68 VAL A N 1
ATOM 467 C CA . VAL A 1 68 ? 28.816 -9.437 -31.034 1.00 83.38 68 VAL A CA 1
ATOM 468 C C . VAL A 1 68 ? 28.885 -8.041 -30.424 1.00 83.38 68 VAL A C 1
ATOM 470 O O . VAL A 1 68 ? 28.091 -7.690 -29.549 1.00 83.38 68 VAL A O 1
ATOM 473 N N . ILE A 1 69 ? 29.836 -7.243 -30.908 1.00 81.06 69 ILE A N 1
ATOM 474 C CA . ILE A 1 69 ? 29.939 -5.814 -30.619 1.00 81.06 69 ILE A CA 1
ATOM 475 C C . ILE A 1 69 ? 29.752 -5.064 -31.932 1.00 81.06 69 ILE A C 1
ATOM 477 O O . ILE A 1 69 ? 30.535 -5.226 -32.870 1.00 81.06 69 ILE A O 1
ATOM 481 N N . VAL A 1 70 ? 28.729 -4.217 -31.997 1.00 84.12 70 VAL A N 1
ATOM 482 C CA . VAL A 1 70 ? 28.603 -3.222 -33.063 1.00 84.12 70 VAL A CA 1
ATOM 483 C C . VAL A 1 70 ? 29.237 -1.937 -32.559 1.00 84.12 70 VAL A C 1
ATOM 485 O O . VAL A 1 70 ? 28.711 -1.271 -31.665 1.00 84.12 70 VAL A O 1
ATOM 488 N N . HIS A 1 71 ? 30.422 -1.648 -33.091 1.00 79.06 71 HIS A N 1
ATOM 489 C CA . HIS A 1 71 ? 31.235 -0.516 -32.663 1.00 79.06 71 HIS A CA 1
ATOM 490 C C . HIS A 1 71 ? 30.656 0.794 -33.166 1.00 79.06 71 HIS A C 1
ATOM 492 O O . HIS A 1 71 ? 30.067 0.839 -34.242 1.00 79.06 71 HIS A O 1
ATOM 498 N N . ASN A 1 72 ? 30.884 1.874 -32.427 1.00 71.19 72 ASN A N 1
ATOM 499 C CA . ASN A 1 72 ? 30.427 3.197 -32.818 1.00 71.19 72 ASN A CA 1
ATOM 500 C C . ASN A 1 72 ? 31.457 4.276 -32.452 1.00 71.19 72 ASN A C 1
ATOM 502 O O . ASN A 1 72 ? 31.983 4.315 -31.346 1.00 71.19 72 ASN A O 1
ATOM 506 N N . SER A 1 73 ? 31.773 5.157 -33.403 1.00 61.22 73 SER A N 1
ATOM 507 C CA . SER A 1 73 ? 32.835 6.162 -33.258 1.00 61.22 73 SER A CA 1
ATOM 508 C C . SER A 1 73 ? 32.451 7.404 -32.448 1.00 61.22 73 SER A C 1
ATOM 510 O O . SER A 1 73 ? 33.333 8.158 -32.038 1.00 61.22 73 SER A O 1
ATOM 512 N N . THR A 1 74 ? 31.159 7.658 -32.252 1.00 54.81 74 THR A N 1
ATOM 513 C CA . THR A 1 74 ? 30.643 8.900 -31.643 1.00 54.81 74 THR A CA 1
ATOM 514 C C . THR A 1 74 ? 29.592 8.642 -30.560 1.00 54.81 74 THR A C 1
ATOM 516 O O . THR A 1 74 ? 29.087 9.600 -29.977 1.00 54.81 74 THR A O 1
ATOM 519 N N . GLY A 1 75 ? 29.331 7.368 -30.236 1.00 55.59 75 GLY A N 1
ATOM 520 C CA . GLY A 1 75 ? 28.422 6.879 -29.194 1.00 55.59 75 GLY A CA 1
ATOM 521 C C . GLY A 1 75 ? 28.923 5.590 -28.547 1.00 55.59 75 GLY A C 1
ATOM 522 O O . GLY A 1 75 ? 29.977 5.084 -28.920 1.00 55.59 75 GLY A O 1
ATOM 523 N N . GLY A 1 76 ? 28.181 5.072 -27.564 1.00 63.19 76 GLY A N 1
ATOM 524 C CA . GLY A 1 76 ? 28.487 3.783 -26.934 1.00 63.19 76 GLY A CA 1
ATOM 525 C C . GLY A 1 76 ? 28.369 2.617 -27.922 1.00 63.19 76 GLY A C 1
ATOM 526 O O . GLY A 1 76 ? 27.574 2.669 -28.866 1.00 63.19 76 GLY A O 1
ATOM 527 N N . ASN A 1 77 ? 29.174 1.576 -27.710 1.00 73.69 77 ASN A N 1
ATOM 528 C CA . ASN A 1 77 ? 29.108 0.340 -28.487 1.00 73.69 77 ASN A CA 1
ATOM 529 C C . ASN A 1 77 ? 27.826 -0.435 -28.150 1.00 73.69 77 ASN A C 1
ATOM 531 O O . ASN A 1 77 ? 27.348 -0.394 -27.019 1.00 73.69 77 ASN A O 1
ATOM 535 N N . ILE A 1 78 ? 27.290 -1.185 -29.112 1.00 74.62 78 ILE A N 1
ATOM 536 C CA . ILE A 1 78 ? 26.116 -2.037 -28.888 1.00 74.62 78 ILE A CA 1
ATOM 537 C C . ILE A 1 78 ? 26.590 -3.473 -28.679 1.00 74.62 78 ILE A C 1
ATOM 539 O O . ILE A 1 78 ? 27.212 -4.062 -29.564 1.00 74.62 78 ILE A O 1
ATOM 543 N N . TYR A 1 79 ? 26.268 -4.039 -27.518 1.00 76.00 79 TYR A N 1
ATOM 544 C CA . TYR A 1 79 ? 26.627 -5.402 -27.131 1.00 76.00 79 TYR A CA 1
ATOM 545 C C . TYR A 1 79 ? 25.410 -6.313 -27.273 1.00 76.00 79 TYR A C 1
ATOM 547 O O . TYR A 1 79 ? 24.350 -6.029 -26.719 1.00 76.00 79 TYR A O 1
ATOM 555 N N . THR A 1 80 ? 25.539 -7.407 -28.021 1.00 77.75 80 THR A N 1
ATOM 556 C CA . THR A 1 80 ? 24.422 -8.331 -28.254 1.00 77.75 80 THR A CA 1
ATOM 557 C C . THR A 1 80 ? 24.899 -9.764 -28.492 1.00 77.75 80 THR A C 1
ATOM 559 O O . THR A 1 80 ? 26.088 -10.026 -28.688 1.00 77.75 80 THR A O 1
ATOM 562 N N . LEU A 1 81 ? 23.957 -10.705 -28.449 1.00 84.25 81 LEU A N 1
ATOM 563 C CA . LEU A 1 81 ? 24.176 -12.113 -28.767 1.00 84.25 81 LEU A CA 1
ATOM 564 C C . LEU A 1 81 ? 23.665 -12.411 -30.174 1.00 84.25 81 LEU A C 1
ATOM 566 O O . LEU A 1 81 ? 22.536 -12.059 -30.523 1.00 84.25 81 LEU A O 1
ATOM 570 N N . ALA A 1 82 ? 24.469 -13.128 -30.954 1.00 88.00 82 ALA A N 1
ATOM 571 C CA . ALA A 1 82 ? 24.025 -13.712 -32.208 1.00 88.00 82 ALA A CA 1
ATOM 572 C C . ALA A 1 82 ? 23.711 -15.193 -32.031 1.00 88.00 82 ALA A C 1
ATOM 574 O O . ALA A 1 82 ? 24.509 -15.940 -31.475 1.00 88.00 82 ALA A O 1
ATOM 575 N N . ASN A 1 83 ? 22.548 -15.611 -32.523 1.00 91.38 83 ASN A N 1
ATOM 576 C CA . ASN A 1 83 ? 22.062 -16.982 -32.465 1.00 91.38 83 ASN A CA 1
ATOM 577 C C . ASN A 1 83 ? 22.392 -17.708 -33.767 1.00 91.38 83 ASN A C 1
ATOM 579 O O . ASN A 1 83 ? 22.118 -17.190 -34.857 1.00 91.38 83 ASN A O 1
ATOM 583 N N . GLN A 1 84 ? 22.936 -18.915 -33.652 1.00 92.94 84 GLN A N 1
ATOM 584 C CA . GLN A 1 84 ? 23.236 -19.761 -34.798 1.00 92.94 84 GLN A CA 1
ATOM 585 C C . GLN A 1 84 ? 21.941 -20.142 -35.536 1.00 92.94 84 GLN A C 1
ATOM 587 O O . GLN A 1 84 ? 20.985 -20.620 -34.930 1.00 92.94 84 GLN A O 1
ATOM 592 N N . GLN A 1 85 ? 21.912 -19.925 -36.849 1.00 96.81 85 GLN A N 1
ATOM 593 C CA . GLN A 1 85 ? 20.829 -20.367 -37.741 1.00 96.81 85 GLN A CA 1
ATOM 594 C C . GLN A 1 85 ? 21.184 -21.699 -38.412 1.00 96.81 85 GLN A C 1
ATOM 596 O O . GLN A 1 85 ? 20.349 -22.582 -38.591 1.00 96.81 85 GLN A O 1
ATOM 601 N N . SER A 1 86 ? 22.460 -21.842 -38.756 1.00 95.88 86 SER A N 1
ATOM 602 C CA . SER A 1 86 ? 23.118 -23.070 -39.190 1.00 95.88 86 SER A CA 1
ATOM 603 C C . SER A 1 86 ? 24.607 -22.942 -38.877 1.00 95.88 86 SER A C 1
ATOM 605 O O . SER A 1 86 ? 25.075 -21.837 -38.616 1.00 95.88 86 SER A O 1
ATOM 607 N N . VAL A 1 87 ? 25.370 -24.035 -38.931 1.00 94.38 87 VAL A N 1
ATOM 608 C CA . VAL A 1 87 ? 26.822 -24.004 -38.670 1.00 94.38 87 VAL A CA 1
ATOM 609 C C . VAL A 1 87 ? 27.499 -22.894 -39.487 1.00 94.38 87 VAL A C 1
ATOM 611 O O . VAL A 1 87 ? 27.362 -22.845 -40.710 1.00 94.38 87 VAL A O 1
ATOM 614 N N . GLY A 1 88 ? 28.181 -21.975 -38.797 1.00 92.38 88 GLY A N 1
ATOM 615 C CA . GLY A 1 88 ? 28.864 -20.820 -39.391 1.00 92.38 88 GLY A CA 1
ATOM 616 C C . GLY A 1 88 ? 27.970 -19.662 -39.861 1.00 92.38 88 GLY A C 1
ATOM 617 O O . GLY A 1 88 ? 28.488 -18.718 -40.460 1.00 92.38 88 GLY A O 1
ATOM 618 N N . VAL A 1 89 ? 26.659 -19.703 -39.599 1.00 96.56 89 VAL A N 1
ATOM 619 C CA . VAL A 1 89 ? 25.696 -18.636 -39.920 1.00 96.56 89 VAL A CA 1
ATOM 620 C C . VAL A 1 89 ? 24.970 -18.192 -38.657 1.00 96.56 89 VAL A C 1
ATOM 622 O O . VAL A 1 89 ? 24.302 -18.993 -38.003 1.00 96.56 89 VAL A O 1
ATOM 625 N N . TYR A 1 90 ? 25.050 -16.904 -38.340 1.00 94.56 90 TYR A N 1
ATOM 626 C CA . TYR A 1 90 ? 24.512 -16.334 -37.106 1.00 94.56 90 TYR A CA 1
ATOM 627 C C . TYR A 1 90 ? 23.654 -15.112 -37.391 1.00 94.56 90 TYR A C 1
ATOM 629 O O . TYR A 1 90 ? 23.976 -14.314 -38.270 1.00 94.56 90 TYR A O 1
ATOM 637 N N . GLN A 1 91 ? 22.587 -14.943 -36.613 1.00 96.12 91 GLN A N 1
ATOM 638 C CA . GLN A 1 91 ? 21.736 -13.759 -36.659 1.00 96.12 91 GLN A CA 1
ATOM 639 C C . GLN A 1 91 ? 21.655 -13.066 -35.311 1.00 96.12 91 GLN A C 1
ATOM 641 O O . GLN A 1 91 ? 21.474 -13.708 -34.278 1.00 96.12 91 GLN A O 1
ATOM 646 N N . PHE A 1 92 ? 21.728 -11.743 -35.344 1.00 91.50 92 PHE A N 1
ATOM 647 C CA . PHE A 1 92 ? 21.480 -10.884 -34.196 1.00 91.50 92 PHE A CA 1
ATOM 648 C C . PHE A 1 92 ? 20.673 -9.668 -34.621 1.00 91.50 92 PHE A C 1
ATOM 650 O O . PHE A 1 92 ? 20.653 -9.287 -35.794 1.00 91.50 92 PHE A O 1
ATOM 657 N N . THR A 1 93 ? 20.022 -9.056 -33.642 1.00 89.19 93 THR A N 1
ATOM 658 C CA . THR A 1 93 ? 19.265 -7.827 -33.836 1.00 89.19 93 THR A CA 1
ATOM 659 C C . THR A 1 93 ? 19.991 -6.673 -33.162 1.00 89.19 93 THR A C 1
ATOM 661 O O . THR A 1 93 ? 20.484 -6.808 -32.040 1.00 89.19 93 THR A O 1
ATOM 664 N N . VAL A 1 94 ? 20.052 -5.542 -33.857 1.00 82.62 94 VAL A N 1
ATOM 665 C CA . VAL A 1 94 ? 20.583 -4.272 -33.361 1.00 82.62 94 VAL A CA 1
ATOM 666 C C . VAL A 1 94 ? 19.510 -3.219 -33.501 1.00 82.62 94 VAL A C 1
ATOM 668 O O . VAL A 1 94 ? 18.970 -3.027 -34.588 1.00 82.62 94 VAL A O 1
ATOM 671 N N . THR A 1 95 ? 19.248 -2.498 -32.421 1.00 78.06 95 THR A N 1
ATOM 672 C CA . THR A 1 95 ? 18.440 -1.284 -32.464 1.00 78.06 95 THR A CA 1
ATOM 673 C C . THR A 1 95 ? 19.374 -0.091 -32.383 1.00 78.06 95 THR A C 1
ATOM 675 O O . THR A 1 95 ? 20.150 0.038 -31.434 1.00 78.06 95 THR A O 1
ATOM 678 N N . LEU A 1 96 ? 19.316 0.776 -33.391 1.00 74.44 96 LEU A N 1
ATOM 679 C CA . LEU A 1 96 ? 20.185 1.937 -33.495 1.00 74.44 96 LEU A CA 1
ATOM 680 C C . LEU A 1 96 ? 19.669 3.113 -32.653 1.00 74.44 96 LEU A C 1
ATOM 682 O O . LEU A 1 96 ? 19.271 4.153 -33.176 1.00 74.44 96 LEU A O 1
ATOM 686 N N . VAL A 1 97 ? 19.665 2.925 -31.330 1.00 57.69 97 VAL A N 1
ATOM 687 C CA . VAL A 1 97 ? 19.152 3.876 -30.332 1.00 57.69 97 VAL A CA 1
ATOM 688 C C . VAL A 1 97 ? 20.238 4.276 -29.334 1.00 57.69 97 VAL A C 1
ATOM 690 O O . VAL A 1 97 ? 20.304 3.801 -28.209 1.00 57.69 97 VAL A O 1
ATOM 693 N N . GLY A 1 98 ? 21.150 5.141 -29.762 1.00 51.62 98 GLY A N 1
ATOM 694 C CA . GLY A 1 98 ? 22.134 5.752 -28.866 1.00 51.62 98 GLY A CA 1
ATOM 695 C C . GLY A 1 98 ? 21.579 7.049 -28.282 1.00 51.62 98 GLY A C 1
ATOM 696 O O . GLY A 1 98 ? 20.573 7.555 -28.791 1.00 51.62 98 GLY A O 1
ATOM 697 N N . PRO A 1 99 ? 22.234 7.647 -27.268 1.00 47.59 99 PRO A N 1
ATOM 698 C CA . PRO A 1 99 ? 21.949 9.027 -26.894 1.00 47.59 99 PRO A CA 1
ATOM 699 C C . PRO A 1 99 ? 21.961 9.924 -28.141 1.00 47.59 99 PRO A C 1
ATOM 701 O O . PRO A 1 99 ? 22.720 9.690 -29.084 1.00 47.59 99 PRO A O 1
ATOM 704 N N . ILE A 1 100 ? 21.070 10.914 -28.159 1.00 47.72 100 ILE A N 1
ATOM 705 C CA . ILE A 1 100 ? 20.765 11.785 -29.305 1.00 47.72 100 ILE A CA 1
ATOM 706 C C . ILE A 1 100 ? 22.044 12.170 -30.072 1.00 47.72 100 ILE A C 1
ATOM 708 O O . ILE A 1 100 ? 22.958 12.765 -29.507 1.00 47.72 100 ILE A O 1
ATOM 712 N N . GLY A 1 101 ? 22.102 11.827 -31.361 1.00 48.34 101 GLY A N 1
ATOM 713 C CA . GLY A 1 101 ? 23.175 12.249 -32.262 1.00 48.34 101 GLY A CA 1
ATOM 714 C C . GLY A 1 101 ? 24.528 11.549 -32.1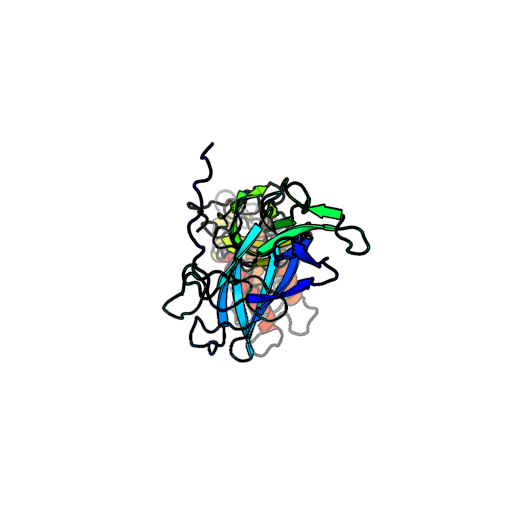05 1.00 48.34 101 GLY A C 1
ATOM 715 O O . GLY A 1 101 ? 25.567 12.132 -32.407 1.00 48.34 101 GLY A O 1
ATOM 716 N N . THR A 1 102 ? 24.535 10.301 -31.632 1.00 50.62 102 THR A N 1
ATOM 717 C CA . THR A 1 102 ? 25.782 9.558 -31.378 1.00 50.62 102 THR A CA 1
ATOM 718 C C . THR A 1 102 ? 25.965 8.296 -32.217 1.00 50.62 102 THR A C 1
ATOM 720 O O . THR A 1 102 ? 27.020 7.684 -32.142 1.00 50.62 102 THR A O 1
ATOM 723 N N . GLN A 1 103 ? 24.988 7.885 -33.033 1.00 57.81 103 GLN A N 1
ATOM 724 C CA . GLN A 1 103 ? 25.105 6.708 -33.906 1.00 57.81 103 GLN A CA 1
ATOM 725 C C . GLN A 1 103 ? 25.199 7.123 -35.369 1.00 57.81 103 GLN A C 1
ATOM 727 O O . GLN A 1 103 ? 24.199 7.280 -36.067 1.00 57.81 103 GLN A O 1
ATOM 732 N N . CYS A 1 104 ? 26.422 7.375 -35.813 1.00 59.62 104 CYS A N 1
ATOM 733 C CA . CYS A 1 104 ? 26.701 7.903 -37.140 1.00 59.62 104 CYS A CA 1
ATOM 734 C C . CYS A 1 104 ? 28.037 7.399 -37.665 1.00 59.62 104 CYS A C 1
ATOM 736 O O . CYS A 1 104 ? 28.798 6.753 -36.945 1.00 59.62 104 CYS A O 1
ATOM 738 N N . LEU A 1 105 ? 28.332 7.736 -38.922 1.00 69.19 105 LEU A N 1
ATOM 739 C CA . LEU A 1 105 ? 29.523 7.265 -39.627 1.00 69.19 105 LEU A CA 1
ATOM 740 C C . LEU A 1 105 ? 29.465 5.742 -39.813 1.00 69.19 105 LEU A C 1
ATOM 742 O O . LEU A 1 105 ? 28.453 5.215 -40.261 1.00 69.19 105 LEU A O 1
ATOM 746 N N . THR A 1 106 ? 30.551 5.029 -39.542 1.00 78.38 106 THR A N 1
ATOM 747 C CA . THR A 1 106 ? 30.671 3.597 -39.817 1.00 78.38 106 THR A CA 1
ATOM 748 C C . THR A 1 106 ? 30.719 2.805 -38.524 1.00 78.38 106 THR A C 1
ATOM 750 O O . THR A 1 106 ? 31.555 3.079 -37.663 1.00 78.38 106 THR A O 1
ATOM 753 N N . MET A 1 107 ? 29.891 1.774 -38.439 1.00 83.19 107 MET A N 1
ATOM 754 C CA . MET A 1 107 ? 29.815 0.852 -37.318 1.00 83.19 107 MET A CA 1
ATOM 755 C C . MET A 1 107 ? 30.338 -0.521 -37.751 1.00 83.19 107 MET A C 1
ATOM 757 O O . MET A 1 107 ? 29.589 -1.306 -38.344 1.00 83.19 107 MET A O 1
ATOM 761 N N . PRO A 1 108 ? 31.640 -0.806 -37.561 1.00 87.69 108 PRO A N 1
ATOM 762 C CA . PRO A 1 108 ? 32.182 -2.127 -37.834 1.00 87.69 108 PRO A CA 1
ATOM 763 C C . PRO A 1 108 ? 31.667 -3.146 -36.813 1.00 87.69 108 PRO A C 1
ATOM 765 O O . PRO A 1 108 ? 31.447 -2.830 -35.642 1.00 87.69 108 PRO A O 1
ATOM 768 N N . ILE A 1 109 ? 31.495 -4.384 -37.266 1.00 88.81 109 ILE A N 1
ATOM 769 C CA . ILE A 1 109 ? 30.952 -5.468 -36.446 1.00 88.81 109 ILE A CA 1
ATOM 770 C C . ILE A 1 109 ? 32.099 -6.374 -36.012 1.00 88.81 109 ILE A C 1
ATOM 772 O O . ILE A 1 109 ? 32.750 -6.995 -36.849 1.00 88.81 109 ILE A O 1
ATOM 776 N N . GLU A 1 110 ? 32.339 -6.456 -34.710 1.00 87.12 110 GLU A N 1
ATOM 777 C CA . GLU A 1 110 ? 33.233 -7.440 -34.104 1.00 87.12 110 GLU A CA 1
ATOM 778 C C . GLU A 1 110 ? 32.401 -8.623 -33.607 1.00 87.12 110 GLU A C 1
ATOM 780 O O . GLU A 1 110 ? 31.329 -8.442 -33.028 1.00 87.12 110 GLU A O 1
ATOM 785 N N . TYR A 1 111 ? 32.877 -9.841 -33.834 1.00 85.69 111 TYR A N 1
ATOM 786 C CA . TYR A 1 111 ? 32.179 -11.066 -33.453 1.00 85.69 111 TYR A CA 1
ATOM 787 C C . TYR A 1 111 ? 33.135 -12.025 -32.748 1.00 85.69 111 TYR A C 1
ATOM 789 O O . TYR A 1 111 ? 34.355 -11.882 -32.821 1.00 85.69 111 TYR A O 1
ATOM 797 N N . CYS A 1 112 ? 32.568 -12.989 -32.023 1.00 81.56 112 CYS A N 1
ATOM 798 C CA . CYS A 1 112 ? 33.310 -13.836 -31.091 1.00 81.56 112 CYS A CA 1
ATOM 799 C C . CYS A 1 112 ? 33.985 -13.012 -29.952 1.00 81.56 112 CYS A C 1
ATOM 801 O O . CYS A 1 112 ? 35.150 -13.249 -29.631 1.00 81.56 112 CYS A O 1
ATOM 803 N N . THR A 1 113 ? 33.292 -12.023 -29.356 1.00 70.44 113 THR A N 1
ATOM 804 C CA . THR A 1 113 ? 33.830 -11.080 -28.334 1.00 70.44 113 THR A CA 1
ATOM 805 C C . THR A 1 113 ? 33.601 -11.541 -26.876 1.00 70.44 113 THR A C 1
ATOM 807 O O . THR A 1 113 ? 32.715 -12.355 -26.623 1.00 70.44 113 THR A O 1
ATOM 810 N N . THR A 1 114 ? 34.405 -11.066 -25.895 1.00 57.28 114 THR A N 1
ATOM 811 C CA . THR A 1 114 ? 34.465 -11.670 -24.531 1.00 57.28 114 THR A CA 1
ATOM 812 C C . THR A 1 114 ? 34.440 -10.738 -23.293 1.00 57.28 114 THR A C 1
ATOM 814 O O . THR A 1 114 ? 34.881 -11.180 -22.230 1.00 57.28 114 THR A O 1
ATOM 817 N N . SER A 1 115 ? 33.958 -9.485 -23.319 1.00 49.19 115 SER A N 1
ATOM 818 C CA . SER A 1 115 ? 33.894 -8.690 -22.065 1.00 49.19 115 SER A CA 1
ATOM 819 C C . SER A 1 115 ? 32.770 -7.648 -21.972 1.00 49.19 115 SER A C 1
ATOM 821 O O . SER A 1 115 ? 32.973 -6.484 -22.301 1.00 49.19 115 SER A O 1
ATOM 823 N N . ALA A 1 116 ? 31.629 -8.057 -21.415 1.00 40.28 116 ALA A N 1
ATOM 824 C CA . ALA A 1 116 ? 30.728 -7.220 -20.615 1.00 40.28 116 ALA A CA 1
ATOM 825 C C . ALA A 1 116 ? 29.969 -8.137 -19.632 1.00 40.28 116 ALA A C 1
ATOM 827 O O . ALA A 1 116 ? 29.749 -9.316 -19.925 1.00 40.28 116 ALA A O 1
ATOM 828 N N . ILE A 1 117 ? 29.621 -7.639 -18.443 1.00 40.22 117 ILE A N 1
ATOM 829 C CA . ILE A 1 117 ? 28.796 -8.372 -17.467 1.00 40.22 117 ILE A CA 1
ATOM 830 C C . ILE A 1 117 ? 27.465 -8.750 -18.145 1.00 40.22 117 ILE A C 1
ATOM 832 O O . ILE A 1 117 ? 26.781 -7.869 -18.650 1.00 40.22 117 ILE A O 1
ATOM 836 N N . GLY A 1 118 ? 27.108 -10.043 -18.168 1.00 44.16 118 GLY A N 1
ATOM 837 C CA . GLY A 1 118 ? 25.838 -10.530 -18.740 1.00 44.16 118 GLY A CA 1
ATOM 838 C C . GLY A 1 118 ? 25.929 -11.489 -19.938 1.00 44.16 118 GLY A C 1
ATOM 839 O O . GLY A 1 118 ? 24.890 -11.884 -20.456 1.00 44.16 118 GLY A O 1
ATOM 840 N N . VAL A 1 119 ? 27.122 -11.919 -20.365 1.00 47.88 119 VAL A N 1
ATOM 841 C CA . VAL A 1 119 ? 27.289 -12.860 -21.497 1.00 47.88 119 VAL A CA 1
ATOM 842 C C . VAL A 1 119 ? 27.856 -14.222 -21.020 1.00 47.88 119 VAL A C 1
ATOM 844 O O . VAL A 1 119 ? 28.934 -14.227 -20.417 1.00 47.88 119 VAL A O 1
ATOM 847 N N . PRO A 1 120 ? 27.187 -15.383 -21.241 1.00 44.44 120 PRO A N 1
ATOM 848 C CA . PRO A 1 120 ? 27.736 -16.716 -20.937 1.00 44.44 120 PRO A CA 1
ATOM 849 C C . PRO A 1 120 ? 28.913 -17.112 -21.849 1.00 44.44 120 PRO A C 1
ATOM 851 O O . PRO A 1 120 ? 29.026 -16.653 -22.979 1.00 44.44 120 PRO A O 1
ATOM 854 N N . ALA A 1 121 ? 29.804 -17.960 -21.328 1.00 42.50 121 ALA A N 1
ATOM 855 C CA . ALA A 1 121 ? 31.162 -18.202 -21.821 1.00 42.50 121 ALA A CA 1
ATOM 856 C C . ALA A 1 121 ? 31.291 -18.855 -23.213 1.00 42.50 121 ALA A C 1
ATOM 858 O O . ALA A 1 121 ? 30.681 -19.886 -23.456 1.00 42.50 121 ALA A O 1
ATOM 859 N N . ASN A 1 122 ? 32.253 -18.361 -24.005 1.00 47.16 122 ASN A N 1
ATOM 860 C CA . ASN A 1 122 ? 33.241 -19.190 -24.706 1.00 47.16 122 ASN A CA 1
ATOM 861 C C . ASN A 1 122 ? 34.573 -18.433 -24.855 1.00 47.16 122 ASN A C 1
ATOM 863 O O . ASN A 1 122 ? 34.610 -17.240 -25.150 1.00 47.16 122 ASN A O 1
ATOM 867 N N . LYS A 1 123 ? 35.680 -19.127 -24.567 1.00 43.56 123 LYS A N 1
ATOM 868 C CA . LYS A 1 123 ? 37.061 -18.622 -24.643 1.00 43.56 123 LYS A CA 1
ATOM 869 C C . LYS A 1 123 ? 37.844 -19.442 -25.675 1.00 43.56 123 LYS A C 1
ATOM 871 O O . LYS A 1 123 ? 37.702 -20.663 -25.647 1.00 43.56 123 LYS A O 1
ATOM 876 N N . PRO A 1 124 ? 38.767 -18.836 -26.448 1.00 46.47 124 PRO A N 1
ATOM 877 C CA . PRO A 1 124 ? 39.134 -17.416 -26.478 1.00 46.47 124 PRO A CA 1
ATOM 878 C C . PRO A 1 124 ? 38.402 -16.627 -27.579 1.00 46.47 124 PRO A C 1
ATOM 880 O O . PRO A 1 124 ? 38.197 -17.136 -28.676 1.00 46.47 124 PRO A O 1
ATOM 883 N N . GLY A 1 125 ? 38.053 -15.370 -27.281 1.00 55.00 125 GLY A N 1
ATOM 884 C CA . GLY A 1 125 ? 37.527 -14.430 -28.269 1.00 55.00 125 GLY A CA 1
ATOM 885 C C . GLY A 1 125 ? 38.590 -14.041 -29.290 1.00 55.00 125 GLY A C 1
ATOM 886 O O . GLY A 1 125 ? 39.766 -13.906 -28.948 1.00 55.00 125 GLY A O 1
ATOM 887 N N . SER A 1 126 ? 38.184 -13.899 -30.545 1.00 59.59 126 SER A N 1
ATOM 888 C CA . SER A 1 126 ? 39.112 -13.776 -31.670 1.00 59.59 126 SER A CA 1
ATOM 889 C C . SER A 1 126 ? 39.551 -12.328 -31.946 1.00 59.59 126 SER A C 1
ATOM 891 O O . SER A 1 126 ? 40.597 -12.102 -32.558 1.00 59.59 126 SER A O 1
ATOM 893 N N . GLY A 1 127 ? 38.783 -11.343 -31.458 1.00 67.56 127 GLY A N 1
ATOM 894 C CA . GLY A 1 127 ? 39.006 -9.916 -31.718 1.00 67.56 127 GLY A CA 1
ATOM 895 C C . GLY A 1 127 ? 38.841 -9.552 -33.194 1.00 67.56 127 GLY A C 1
ATOM 896 O O . GLY A 1 127 ? 39.445 -8.580 -33.656 1.00 67.56 127 GLY A O 1
ATOM 897 N N . PHE A 1 128 ? 38.117 -10.387 -33.947 1.00 84.69 128 PHE A N 1
ATOM 898 C CA . PHE A 1 128 ? 37.989 -10.260 -35.386 1.00 84.69 128 PHE A CA 1
ATOM 899 C C . PHE A 1 128 ? 36.774 -9.429 -35.788 1.00 84.69 128 PHE A C 1
ATOM 901 O O . PHE A 1 128 ? 35.658 -9.618 -35.303 1.00 84.69 128 PHE A O 1
ATOM 908 N N . PHE A 1 129 ? 36.997 -8.547 -36.755 1.00 88.94 129 PHE A N 1
ATOM 909 C CA . PHE A 1 129 ? 35.942 -7.821 -37.438 1.00 88.94 129 PHE A CA 1
ATOM 910 C C . PHE A 1 129 ? 35.382 -8.651 -38.586 1.00 88.94 129 PHE A C 1
ATOM 912 O O . PHE A 1 129 ? 36.127 -9.326 -39.308 1.00 88.94 129 PHE A O 1
ATOM 919 N N . ALA A 1 130 ? 34.059 -8.613 -38.735 1.00 90.88 130 ALA A N 1
ATOM 920 C CA . ALA A 1 130 ? 33.370 -9.207 -39.867 1.00 90.88 130 ALA A CA 1
ATOM 921 C C . ALA A 1 130 ? 33.809 -8.491 -41.138 1.00 90.88 130 ALA A C 1
ATOM 923 O O . ALA A 1 130 ? 34.039 -7.280 -41.121 1.00 90.88 130 ALA A O 1
ATOM 924 N N . GLN A 1 131 ? 33.918 -9.234 -42.232 1.00 91.81 131 GLN A N 1
ATOM 925 C CA . GLN A 1 131 ? 34.200 -8.653 -43.532 1.00 91.81 131 GLN A CA 1
ATOM 926 C C . GLN A 1 131 ? 32.931 -8.086 -44.179 1.00 91.81 131 GLN A C 1
ATOM 928 O O . GLN A 1 131 ? 31.800 -8.450 -43.832 1.00 91.81 131 GLN A O 1
ATOM 933 N N . ASP A 1 132 ? 33.125 -7.208 -45.150 1.00 87.31 132 ASP A N 1
ATOM 934 C CA . ASP A 1 132 ? 32.124 -6.865 -46.149 1.00 87.31 132 ASP A CA 1
ATOM 935 C C . ASP A 1 132 ? 31.849 -8.056 -47.087 1.00 87.31 132 ASP A C 1
ATOM 937 O O . ASP A 1 132 ? 32.629 -9.010 -47.144 1.00 87.31 132 ASP A O 1
ATOM 941 N N . PHE A 1 133 ? 30.730 -8.037 -47.816 1.00 85.62 133 PHE A N 1
ATOM 942 C CA . PHE A 1 133 ? 30.400 -9.089 -48.779 1.00 85.62 133 PHE A CA 1
ATOM 943 C C . PHE A 1 133 ? 30.647 -8.629 -50.217 1.00 85.62 133 PHE A C 1
ATOM 945 O O . PHE A 1 133 ? 30.077 -7.646 -50.680 1.00 85.62 133 PHE A O 1
ATOM 952 N N . ASN A 1 134 ? 31.449 -9.388 -50.964 1.00 80.75 134 ASN A N 1
ATOM 953 C CA . ASN A 1 134 ? 31.814 -9.072 -52.351 1.00 80.75 134 ASN A CA 1
ATOM 954 C C . ASN A 1 134 ? 30.917 -9.745 -53.413 1.00 80.75 134 ASN A C 1
ATOM 956 O O . ASN A 1 134 ? 31.279 -9.798 -54.588 1.00 80.75 134 ASN A O 1
ATOM 960 N N . GLY A 1 135 ? 29.785 -10.332 -53.010 1.00 76.81 135 GLY A N 1
ATOM 961 C CA . GLY A 1 135 ? 28.898 -11.102 -53.892 1.00 76.81 135 GLY A CA 1
ATOM 962 C C . GLY A 1 135 ? 29.162 -12.613 -53.910 1.00 76.81 135 GLY A C 1
ATOM 963 O O . GLY A 1 135 ? 28.290 -13.377 -54.320 1.00 76.81 135 GLY A O 1
ATOM 964 N N . THR A 1 136 ? 30.330 -13.064 -53.439 1.00 76.88 136 THR A N 1
ATOM 965 C CA . THR A 1 136 ? 30.701 -14.495 -53.373 1.00 76.88 136 THR A CA 1
ATOM 966 C C . THR A 1 136 ? 31.252 -14.937 -52.012 1.00 76.88 136 THR A C 1
ATOM 968 O O . THR A 1 136 ? 31.321 -16.135 -51.745 1.00 76.88 136 THR A O 1
ATOM 971 N N . GLY A 1 137 ? 31.608 -13.992 -51.139 1.00 81.06 137 GLY A N 1
ATOM 972 C CA . GLY A 1 137 ? 32.119 -14.221 -49.790 1.00 81.06 137 GLY A CA 1
ATOM 973 C C . GLY A 1 137 ? 32.671 -12.931 -49.176 1.00 81.06 137 GLY A C 1
ATOM 974 O O . GLY A 1 137 ? 32.295 -11.838 -49.602 1.00 81.06 137 GLY A O 1
ATOM 975 N N . GLY A 1 138 ? 33.572 -13.062 -48.199 1.00 81.62 138 GLY A N 1
ATOM 976 C CA . GLY A 1 138 ? 34.254 -11.925 -47.572 1.00 81.62 138 GLY A CA 1
ATOM 977 C C . GLY A 1 138 ? 35.096 -11.117 -48.569 1.00 81.62 138 GLY A C 1
ATOM 978 O O . GLY A 1 138 ? 35.820 -11.692 -49.387 1.00 81.62 138 GLY A O 1
ATOM 979 N N . GLY A 1 139 ? 34.970 -9.790 -48.529 1.00 80.94 139 GLY A N 1
ATOM 980 C CA . GLY A 1 139 ? 35.617 -8.852 -49.449 1.00 80.94 139 GLY A CA 1
ATOM 981 C C . GLY A 1 139 ? 37.021 -8.400 -49.044 1.00 80.94 139 GLY A C 1
ATOM 982 O O . GLY A 1 139 ? 37.675 -7.701 -49.816 1.00 80.94 139 GLY A O 1
ATOM 983 N N . GLY A 1 140 ? 37.531 -8.832 -47.887 1.00 82.69 140 GLY A N 1
ATOM 984 C CA . GLY A 1 140 ? 38.857 -8.454 -47.389 1.00 82.69 140 GLY A CA 1
ATOM 985 C C . GLY A 1 140 ? 38.916 -7.072 -46.733 1.00 82.69 140 GLY A C 1
ATOM 986 O O . GLY A 1 140 ? 40.011 -6.597 -46.421 1.00 82.69 140 GLY A O 1
ATOM 987 N N . HIS A 1 141 ? 37.765 -6.439 -46.487 1.00 85.25 141 HIS A N 1
ATOM 988 C CA . HIS A 1 141 ? 37.638 -5.182 -45.754 1.00 85.25 141 HIS A CA 1
ATOM 989 C C . HIS A 1 141 ? 36.652 -5.335 -44.591 1.00 85.25 141 HIS A C 1
ATOM 991 O O . HIS A 1 141 ? 35.807 -6.222 -44.640 1.00 85.25 141 HIS A O 1
ATOM 997 N N . PRO A 1 142 ? 36.729 -4.511 -43.529 1.00 85.19 142 PRO A N 1
ATOM 998 C CA . PRO A 1 142 ? 35.722 -4.552 -42.477 1.00 85.19 142 PRO A CA 1
ATOM 999 C C . PRO A 1 142 ? 34.330 -4.258 -43.042 1.00 85.19 142 PRO A C 1
ATOM 1001 O O . PRO A 1 142 ? 34.130 -3.285 -43.766 1.00 85.19 142 PRO A O 1
ATOM 1004 N N . GLY A 1 143 ? 33.368 -5.102 -42.692 1.00 85.88 143 GLY A N 1
ATOM 1005 C CA . GLY A 1 143 ? 31.961 -4.893 -42.972 1.00 85.88 143 GLY A CA 1
ATOM 1006 C C . GLY A 1 143 ? 31.403 -3.854 -42.011 1.00 85.88 143 GLY A C 1
ATOM 1007 O O . GLY A 1 143 ? 31.605 -3.938 -40.796 1.00 85.88 143 GLY A O 1
ATOM 1008 N N . HIS A 1 144 ? 30.689 -2.876 -42.561 1.00 85.31 144 HIS A N 1
ATOM 1009 C CA . HIS A 1 144 ? 30.141 -1.765 -41.797 1.00 85.31 144 HIS A CA 1
ATOM 1010 C C . HIS A 1 144 ? 28.630 -1.662 -41.976 1.00 85.31 144 HIS A C 1
ATOM 1012 O O . HIS A 1 144 ? 28.119 -1.721 -43.098 1.00 85.31 144 HIS A O 1
ATOM 1018 N N . LEU A 1 145 ? 27.936 -1.400 -40.870 1.00 87.56 145 LEU A N 1
ATOM 1019 C CA . LEU A 1 145 ? 26.685 -0.652 -40.929 1.00 87.56 145 LEU A CA 1
ATOM 1020 C C . LEU A 1 145 ? 27.026 0.840 -41.008 1.00 87.56 145 LEU A C 1
ATOM 1022 O O . LEU A 1 145 ? 27.995 1.293 -40.395 1.00 87.56 145 LEU A O 1
ATOM 1026 N N . ARG A 1 146 ? 26.238 1.617 -41.742 1.00 84.56 146 ARG A N 1
ATOM 1027 C CA . ARG A 1 146 ? 26.363 3.076 -41.802 1.00 84.56 146 ARG A CA 1
ATOM 1028 C C . ARG A 1 146 ? 24.980 3.686 -41.709 1.00 84.56 146 ARG A C 1
ATOM 1030 O O . ARG A 1 146 ? 24.068 3.236 -42.392 1.00 84.56 146 ARG A O 1
ATOM 1037 N N . THR A 1 147 ? 24.797 4.689 -40.861 1.00 80.75 147 THR A N 1
ATOM 1038 C CA . THR A 1 147 ? 23.497 5.357 -40.814 1.00 80.75 147 THR A CA 1
ATOM 1039 C C . THR A 1 147 ? 23.316 6.293 -42.002 1.00 80.75 147 THR A C 1
ATOM 1041 O O . THR A 1 147 ? 24.245 6.971 -42.456 1.00 80.75 147 THR A O 1
ATOM 1044 N N . ALA A 1 148 ? 22.093 6.323 -42.517 1.00 80.12 148 ALA A N 1
ATOM 1045 C CA . ALA A 1 148 ? 21.729 7.112 -43.676 1.00 80.12 148 ALA A CA 1
ATOM 1046 C C . ALA A 1 148 ? 20.296 7.649 -43.586 1.00 80.12 148 ALA A C 1
ATOM 1048 O O . ALA A 1 148 ? 19.476 7.180 -42.791 1.00 80.12 148 ALA A O 1
ATOM 1049 N N . THR A 1 149 ? 20.000 8.647 -44.417 1.00 76.62 149 THR A N 1
ATOM 1050 C CA . THR A 1 149 ? 18.656 9.189 -44.603 1.00 76.62 149 THR A CA 1
ATOM 1051 C C . THR A 1 149 ? 17.989 8.539 -45.807 1.00 76.62 149 THR A C 1
ATOM 1053 O O . THR A 1 149 ? 18.627 8.266 -46.826 1.00 76.62 149 THR A O 1
ATOM 1056 N N . PHE A 1 150 ? 16.682 8.330 -45.690 1.00 79.38 150 PHE A N 1
ATOM 1057 C CA . PHE A 1 150 ? 15.850 7.687 -46.699 1.00 79.38 150 PHE A CA 1
ATOM 1058 C C . PHE A 1 150 ? 14.617 8.543 -46.987 1.00 79.38 150 PHE A C 1
ATOM 1060 O O . PHE A 1 150 ? 14.207 9.333 -46.136 1.00 79.38 150 PHE A O 1
ATOM 1067 N N . ASP A 1 151 ? 14.055 8.424 -48.188 1.00 78.56 151 ASP A N 1
ATOM 1068 C CA . ASP A 1 151 ? 12.702 8.917 -48.469 1.00 78.56 151 ASP A CA 1
ATOM 1069 C C . ASP A 1 151 ? 11.631 7.913 -47.998 1.00 78.56 151 ASP A C 1
ATOM 1071 O O . ASP A 1 151 ? 11.944 6.799 -47.573 1.00 78.56 151 ASP A O 1
ATOM 1075 N N . ASP A 1 152 ? 10.353 8.289 -48.108 1.00 76.88 152 ASP A N 1
ATOM 1076 C CA . ASP A 1 152 ? 9.210 7.449 -47.706 1.00 76.88 152 ASP A CA 1
ATOM 1077 C C . ASP A 1 152 ? 9.108 6.120 -48.484 1.00 76.88 152 ASP A C 1
ATOM 1079 O O . ASP A 1 152 ? 8.329 5.239 -48.124 1.00 76.88 152 ASP A O 1
ATOM 1083 N N . SER A 1 153 ? 9.865 5.967 -49.576 1.00 84.00 153 SER A N 1
ATOM 1084 C CA . SER A 1 153 ? 9.939 4.749 -50.392 1.00 84.00 153 SER A CA 1
ATOM 1085 C C . SER A 1 153 ? 11.218 3.942 -50.134 1.00 84.00 153 SER A C 1
ATOM 1087 O O . SER A 1 153 ? 11.524 3.027 -50.898 1.00 84.00 153 SER A O 1
ATOM 1089 N N . CYS A 1 154 ? 11.958 4.261 -49.067 1.00 83.38 154 CYS A N 1
ATOM 1090 C CA . CYS A 1 154 ? 13.242 3.661 -48.719 1.00 83.38 154 CYS A CA 1
ATOM 1091 C C . CYS A 1 154 ? 14.328 3.797 -49.796 1.00 83.38 154 CYS A C 1
ATOM 1093 O O . CYS A 1 154 ? 15.252 2.982 -49.854 1.00 83.38 154 CYS A O 1
ATOM 1095 N N . ASN A 1 155 ? 14.284 4.854 -50.609 1.00 86.75 155 ASN A N 1
ATOM 1096 C CA . ASN A 1 155 ? 15.435 5.221 -51.426 1.00 86.75 155 ASN A CA 1
ATOM 1097 C C . ASN A 1 155 ? 16.423 6.027 -50.585 1.00 86.75 155 ASN A C 1
ATOM 1099 O O . ASN A 1 155 ? 16.032 6.931 -49.846 1.00 86.75 155 ASN A O 1
ATOM 1103 N N . LEU A 1 156 ? 17.710 5.717 -50.729 1.00 85.38 156 LEU A N 1
ATOM 1104 C CA . LEU A 1 156 ? 18.793 6.444 -50.076 1.00 85.38 156 LEU A CA 1
ATOM 1105 C C . LEU A 1 156 ? 18.806 7.912 -50.544 1.00 85.38 156 LEU A C 1
ATOM 1107 O O . LEU A 1 156 ? 18.972 8.182 -51.734 1.00 85.38 156 LEU A O 1
ATOM 1111 N N . THR A 1 157 ? 18.663 8.866 -49.620 1.00 81.25 157 THR A N 1
ATOM 1112 C CA . THR A 1 157 ? 18.665 10.315 -49.917 1.00 81.25 157 THR A CA 1
ATOM 1113 C C . THR A 1 157 ? 19.930 11.031 -49.453 1.00 81.25 157 THR A C 1
ATOM 1115 O O . THR A 1 157 ? 20.214 12.137 -49.915 1.00 81.25 157 THR A O 1
ATOM 1118 N N . GLY A 1 158 ? 20.713 10.411 -48.570 1.00 79.62 158 GLY A N 1
ATOM 1119 C CA . GLY A 1 158 ? 21.945 10.986 -48.041 1.00 79.62 158 GLY A CA 1
ATOM 1120 C C . GLY A 1 158 ? 22.585 10.112 -46.966 1.00 79.62 158 GLY A C 1
ATOM 1121 O O . GLY A 1 158 ? 21.942 9.238 -46.397 1.00 79.62 158 GLY A O 1
ATOM 1122 N N . LEU A 1 159 ? 23.865 10.351 -46.684 1.00 77.19 159 LEU A N 1
ATOM 1123 C CA . LEU A 1 159 ? 24.578 9.695 -45.584 1.00 77.19 159 LEU A CA 1
ATOM 1124 C C . LEU A 1 159 ? 24.469 10.540 -44.312 1.00 77.19 159 LEU A C 1
ATOM 1126 O O . LEU A 1 159 ? 24.689 11.756 -44.367 1.00 77.19 159 LEU A O 1
ATOM 1130 N N . ASP A 1 160 ? 24.212 9.912 -43.162 1.00 67.44 160 ASP A N 1
ATOM 1131 C CA . ASP A 1 160 ? 24.206 10.607 -41.871 1.00 67.44 160 ASP A CA 1
ATOM 1132 C C . ASP A 1 160 ? 25.648 10.774 -41.364 1.00 67.44 160 ASP A C 1
ATOM 1134 O O . ASP A 1 160 ? 26.190 10.007 -40.566 1.00 67.44 160 ASP A O 1
ATOM 1138 N N . THR A 1 161 ? 26.310 11.787 -41.920 1.00 65.44 161 THR A N 1
ATOM 1139 C CA . THR A 1 161 ? 27.703 12.155 -41.611 1.00 65.44 161 THR A CA 1
ATOM 1140 C C . THR A 1 161 ? 27.819 13.200 -40.507 1.00 65.44 161 THR A C 1
ATOM 1142 O O . THR A 1 161 ? 28.915 13.457 -40.013 1.00 65.44 161 THR A O 1
ATOM 1145 N N . THR A 1 162 ? 26.701 13.820 -40.132 1.00 60.78 162 THR A N 1
ATOM 1146 C CA . THR A 1 162 ? 26.648 14.911 -39.153 1.00 60.78 162 THR A CA 1
ATOM 1147 C C . THR A 1 162 ? 26.115 14.453 -37.806 1.00 60.78 162 THR A C 1
ATOM 1149 O O . THR A 1 162 ? 26.090 15.256 -36.872 1.00 60.78 162 THR A O 1
ATOM 1152 N N . CYS A 1 163 ? 25.682 13.192 -37.697 1.00 58.78 163 CYS A N 1
ATOM 1153 C CA . CYS A 1 163 ? 25.130 12.624 -36.471 1.00 58.78 163 CYS A CA 1
ATOM 1154 C C . CYS A 1 163 ? 23.947 13.448 -35.957 1.00 58.78 163 CYS A C 1
ATOM 1156 O O . CYS A 1 163 ? 23.721 13.567 -34.762 1.00 58.78 163 CYS A O 1
ATOM 1158 N N . SER A 1 164 ? 23.235 14.106 -36.865 1.00 54.91 164 SER A N 1
ATOM 1159 C CA . SER A 1 164 ? 22.165 15.051 -36.540 1.00 54.91 164 SER A CA 1
ATOM 1160 C C . SER A 1 164 ? 20.821 14.577 -37.100 1.00 54.91 164 SER A C 1
ATOM 1162 O O . SER A 1 164 ? 19.836 15.305 -37.014 1.00 54.91 164 SER A O 1
ATOM 1164 N N . GLY A 1 165 ? 20.790 13.383 -37.710 1.00 48.41 165 GLY A N 1
ATOM 1165 C CA . GLY A 1 165 ? 19.746 12.954 -38.636 1.00 48.41 165 GLY A CA 1
ATOM 1166 C C . GLY A 1 165 ? 18.475 12.371 -38.028 1.00 48.41 165 GLY A C 1
ATOM 1167 O O . GLY A 1 165 ? 17.485 12.301 -38.749 1.00 48.41 165 GLY A O 1
ATOM 1168 N N . ILE A 1 166 ? 18.441 11.986 -36.746 1.00 48.41 166 ILE A N 1
ATOM 1169 C CA . ILE A 1 166 ? 17.201 11.518 -36.105 1.00 48.41 166 ILE A CA 1
ATOM 1170 C C . ILE A 1 166 ? 17.026 12.104 -34.712 1.00 48.41 166 ILE A C 1
ATOM 1172 O O . ILE A 1 166 ? 17.777 11.822 -33.778 1.00 48.41 166 ILE A O 1
ATOM 1176 N N . THR A 1 167 ? 15.959 12.885 -34.571 1.00 48.62 167 THR A N 1
ATOM 1177 C CA . THR A 1 167 ? 15.336 13.201 -33.290 1.00 48.62 167 THR A CA 1
ATOM 1178 C C . THR A 1 167 ? 14.562 11.966 -32.833 1.00 48.62 167 THR A C 1
ATOM 1180 O O . THR A 1 167 ? 13.425 11.746 -33.241 1.00 48.62 167 THR A O 1
ATOM 1183 N N . CYS A 1 168 ? 15.190 11.118 -32.022 1.00 52.03 168 CYS A N 1
ATOM 1184 C CA . CYS A 1 168 ? 14.443 10.221 -31.148 1.00 52.03 168 CYS A CA 1
ATOM 1185 C C . CYS A 1 168 ? 13.793 11.124 -30.101 1.00 52.03 168 CYS A C 1
ATOM 1187 O O . CYS A 1 168 ? 14.510 11.771 -29.332 1.00 52.03 168 CYS A O 1
ATOM 1189 N N . ASP A 1 169 ? 12.464 11.225 -30.104 1.00 63.41 169 ASP A N 1
ATOM 1190 C CA . ASP A 1 169 ? 11.785 11.893 -28.999 1.00 63.41 169 ASP A CA 1
ATOM 1191 C C . ASP A 1 169 ? 12.174 11.154 -27.711 1.00 63.41 169 ASP A C 1
ATOM 1193 O O . ASP A 1 169 ? 12.093 9.921 -27.667 1.00 63.41 169 ASP A O 1
ATOM 1197 N N . PRO A 1 170 ? 12.670 11.854 -26.680 1.00 69.62 170 PRO A N 1
ATOM 1198 C CA . PRO A 1 170 ? 13.115 11.197 -25.466 1.00 69.62 170 PRO A CA 1
ATOM 1199 C C . PRO A 1 170 ? 11.940 10.463 -24.819 1.00 69.62 170 PRO A C 1
ATOM 1201 O O . PRO A 1 170 ? 10.916 11.073 -24.500 1.00 69.62 170 PRO A O 1
ATOM 1204 N N . SER A 1 171 ? 12.098 9.158 -24.595 1.00 86.31 171 SER A N 1
ATOM 1205 C CA . SER A 1 171 ? 11.148 8.395 -23.793 1.00 86.31 171 SER A CA 1
ATOM 1206 C C . SER A 1 171 ? 11.250 8.829 -22.331 1.00 86.31 171 SER A C 1
ATOM 1208 O O . SER A 1 171 ? 12.236 9.431 -21.881 1.00 86.31 171 SER A O 1
ATOM 1210 N N . SER A 1 172 ? 10.206 8.533 -21.567 1.00 93.12 172 SER A N 1
ATOM 1211 C CA . SER A 1 172 ? 10.183 8.834 -20.139 1.00 93.12 172 SER A CA 1
ATOM 1212 C C . SER A 1 172 ? 9.430 7.772 -19.363 1.00 93.12 172 SER A C 1
ATOM 1214 O O . SER A 1 172 ? 8.568 7.088 -19.907 1.00 93.12 172 SER A O 1
ATOM 1216 N N . ILE A 1 173 ? 9.749 7.639 -18.080 1.00 97.25 173 ILE A N 1
ATOM 1217 C CA . ILE A 1 173 ? 8.981 6.822 -17.149 1.00 97.25 173 ILE A CA 1
ATOM 1218 C C . ILE A 1 173 ? 8.504 7.715 -16.009 1.00 97.25 173 ILE A C 1
ATOM 1220 O O . ILE A 1 173 ? 9.314 8.276 -15.267 1.00 97.25 173 ILE A O 1
ATOM 1224 N N . GLN A 1 174 ? 7.186 7.843 -15.865 1.00 97.62 174 GLN A N 1
ATOM 1225 C CA . GLN A 1 174 ? 6.573 8.524 -14.732 1.00 97.62 174 GLN A CA 1
ATOM 1226 C C . GLN A 1 174 ? 6.388 7.543 -13.572 1.00 97.62 174 GLN A C 1
ATOM 1228 O O . GLN A 1 174 ? 5.769 6.490 -13.716 1.00 97.62 174 GLN A O 1
ATOM 1233 N N . VAL A 1 175 ? 6.887 7.919 -12.400 1.00 98.19 175 VAL A N 1
ATOM 1234 C CA . VAL A 1 175 ? 6.692 7.195 -11.147 1.00 98.19 175 VAL A CA 1
ATOM 1235 C C . VAL A 1 175 ? 5.641 7.912 -10.315 1.00 98.19 175 VAL A C 1
ATOM 1237 O O . VAL A 1 175 ? 5.729 9.123 -10.104 1.00 98.19 175 VAL A O 1
ATOM 1240 N N . THR A 1 176 ? 4.664 7.157 -9.820 1.00 97.88 176 THR A N 1
ATOM 1241 C CA . THR A 1 176 ? 3.670 7.619 -8.851 1.00 97.88 176 THR A CA 1
ATOM 1242 C C . THR A 1 176 ? 3.842 6.865 -7.543 1.00 97.88 176 THR A C 1
ATOM 1244 O O . THR A 1 176 ? 3.662 5.654 -7.494 1.00 97.88 176 THR A O 1
ATOM 1247 N N . LYS A 1 177 ? 4.133 7.596 -6.476 1.00 97.94 177 LYS A N 1
ATOM 1248 C CA . LYS A 1 177 ? 4.181 7.127 -5.100 1.00 97.94 177 LYS A CA 1
ATOM 1249 C C . LYS A 1 177 ? 2.932 7.591 -4.359 1.00 97.94 177 LYS A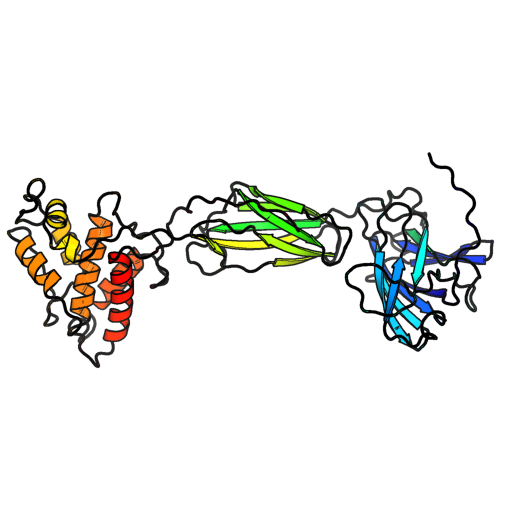 C 1
ATOM 1251 O O . LYS A 1 177 ? 2.632 8.785 -4.375 1.00 97.94 177 LYS A O 1
ATOM 1256 N N . PHE A 1 178 ? 2.233 6.687 -3.687 1.00 98.00 178 PHE A N 1
ATOM 1257 C CA . PHE A 1 178 ? 1.028 7.010 -2.923 1.00 98.00 178 PHE A CA 1
ATOM 1258 C C . PHE A 1 178 ? 1.052 6.415 -1.514 1.00 98.00 178 PHE A C 1
ATOM 1260 O O . PHE A 1 178 ? 1.780 5.460 -1.234 1.00 98.00 178 PHE A O 1
ATOM 1267 N N . TYR A 1 179 ? 0.276 7.039 -0.631 1.00 97.88 179 TYR A N 1
ATOM 1268 C CA . TYR A 1 179 ? -0.012 6.535 0.700 1.00 97.88 179 TYR A CA 1
ATOM 1269 C C . TYR A 1 179 ? -1.153 5.528 0.616 1.00 97.88 179 TYR A C 1
ATOM 1271 O O . TYR A 1 179 ? -2.296 5.928 0.415 1.00 97.88 179 TYR A O 1
ATOM 1279 N N . ASP A 1 180 ? -0.816 4.251 0.746 1.00 98.06 180 ASP A N 1
ATOM 1280 C CA . ASP A 1 180 ? -1.749 3.129 0.631 1.00 98.06 180 ASP A CA 1
ATOM 1281 C C . ASP A 1 180 ? -2.516 2.942 1.948 1.00 98.06 180 ASP A C 1
ATOM 1283 O O . ASP A 1 180 ? -2.168 2.122 2.797 1.00 98.06 180 ASP A O 1
ATOM 1287 N N . PHE A 1 181 ? -3.517 3.784 2.174 1.00 97.88 181 PHE A N 1
ATOM 1288 C CA . PHE A 1 181 ? -4.184 3.927 3.464 1.00 97.88 181 PHE A CA 1
ATOM 1289 C C . PHE A 1 181 ? -4.922 2.653 3.898 1.00 97.88 181 PHE A C 1
ATOM 1291 O O . PHE A 1 181 ? -5.049 2.396 5.096 1.00 97.88 181 PHE A O 1
ATOM 1298 N N . ASN A 1 182 ? -5.388 1.851 2.940 1.00 96.94 182 ASN A N 1
ATOM 1299 C CA . ASN A 1 182 ? -6.079 0.588 3.202 1.00 96.94 182 ASN A CA 1
ATOM 1300 C C . ASN A 1 182 ? -5.184 -0.656 3.019 1.00 96.94 182 ASN A C 1
ATOM 1302 O O . ASN A 1 182 ? -5.666 -1.779 3.187 1.00 96.94 182 ASN A O 1
ATOM 1306 N N . ALA A 1 183 ? -3.896 -0.454 2.722 1.00 97.19 183 ALA A N 1
ATOM 1307 C CA . ALA A 1 183 ? -2.877 -1.484 2.548 1.00 97.19 183 ALA A CA 1
ATOM 1308 C C . ALA A 1 183 ? -3.196 -2.532 1.461 1.00 97.19 183 ALA A C 1
ATOM 1310 O O . ALA A 1 183 ? -2.842 -3.707 1.613 1.00 97.19 183 ALA A O 1
ATOM 1311 N N . ASN A 1 184 ? -3.875 -2.143 0.377 1.00 96.81 184 ASN A N 1
ATOM 1312 C CA . ASN A 1 184 ? -4.323 -3.074 -0.665 1.00 96.81 184 ASN A CA 1
ATOM 1313 C C . ASN A 1 184 ? -3.386 -3.166 -1.890 1.00 96.81 184 ASN A C 1
ATOM 1315 O O . ASN A 1 184 ? -3.633 -3.970 -2.794 1.00 96.81 184 ASN A O 1
ATOM 1319 N N . GLY A 1 185 ? -2.320 -2.364 -1.941 1.00 96.31 185 GLY A N 1
ATOM 1320 C CA . GLY A 1 185 ? -1.346 -2.330 -3.036 1.00 96.31 185 GLY A CA 1
ATOM 1321 C C . GLY A 1 185 ? -1.827 -1.622 -4.306 1.00 96.31 185 GLY A C 1
ATOM 1322 O O . GLY A 1 185 ? -1.141 -1.671 -5.328 1.00 96.31 185 GLY A O 1
ATOM 1323 N N . THR A 1 186 ? -2.986 -0.966 -4.273 1.00 96.12 186 THR A N 1
ATOM 1324 C CA . THR A 1 186 ? -3.622 -0.283 -5.404 1.00 96.12 186 THR A CA 1
ATOM 1325 C C . THR A 1 186 ? -3.902 1.167 -5.043 1.00 96.12 186 THR A C 1
ATOM 1327 O O . THR A 1 186 ? -4.468 1.454 -4.003 1.00 96.12 186 THR A O 1
ATOM 1330 N N . LYS A 1 187 ? -3.546 2.097 -5.935 1.00 95.94 187 LYS A N 1
ATOM 1331 C CA . LYS A 1 187 ? -3.834 3.514 -5.710 1.00 95.94 187 LYS A CA 1
ATOM 1332 C C . LYS A 1 187 ? -5.328 3.789 -5.857 1.00 95.94 187 LYS A C 1
ATOM 1334 O O . LYS A 1 187 ? -5.833 3.858 -6.983 1.00 95.94 187 LYS A O 1
ATOM 1339 N N . ASP A 1 188 ? -5.996 4.022 -4.738 1.00 96.19 188 ASP A N 1
ATOM 1340 C CA . ASP A 1 188 ? -7.422 4.315 -4.681 1.00 96.19 188 ASP A CA 1
ATOM 1341 C C . ASP A 1 188 ? -7.728 5.820 -4.738 1.00 96.19 188 ASP A C 1
ATOM 1343 O O . ASP A 1 188 ? -6.884 6.704 -4.551 1.00 96.19 188 ASP A O 1
ATOM 1347 N N . SER A 1 189 ? -8.992 6.141 -5.020 1.00 95.06 189 SER A N 1
ATOM 1348 C CA . SER A 1 189 ? -9.464 7.526 -5.003 1.00 95.06 189 SER A CA 1
ATOM 1349 C C . SER A 1 189 ? -9.395 8.103 -3.588 1.00 95.06 189 SER A C 1
ATOM 1351 O O . SER A 1 189 ? -10.062 7.615 -2.682 1.00 95.06 189 SER A O 1
ATOM 1353 N N . GLY A 1 190 ? -8.675 9.215 -3.429 1.00 91.31 190 GLY A N 1
ATOM 1354 C CA . GLY A 1 190 ? -8.499 9.900 -2.144 1.00 91.31 190 GLY A CA 1
ATOM 1355 C C . GLY A 1 190 ? -7.162 9.607 -1.463 1.00 91.31 190 GLY A C 1
ATOM 1356 O O . GLY A 1 190 ? -6.818 10.297 -0.506 1.00 91.31 190 GLY A O 1
ATOM 1357 N N . GLU A 1 191 ? -6.378 8.661 -1.981 1.00 95.75 191 GLU A N 1
ATOM 1358 C CA . GLU A 1 191 ? -5.034 8.389 -1.481 1.00 95.75 191 GLU A CA 1
ATOM 1359 C C . GLU A 1 191 ? -4.026 9.418 -1.993 1.00 95.75 191 GLU A C 1
ATOM 1361 O O . GLU A 1 191 ? -3.851 9.645 -3.198 1.00 95.75 191 GLU A O 1
ATOM 1366 N N . ASN A 1 192 ? -3.366 10.073 -1.041 1.00 93.19 192 ASN A N 1
ATOM 1367 C CA . ASN A 1 192 ? -2.449 11.165 -1.323 1.00 93.19 192 ASN A CA 1
ATOM 1368 C C . ASN A 1 192 ? -1.113 10.650 -1.860 1.00 93.19 192 ASN A C 1
ATOM 1370 O O . ASN A 1 192 ? -0.656 9.560 -1.524 1.00 93.19 192 ASN A O 1
ATOM 1374 N N . GLY A 1 193 ? -0.454 11.474 -2.672 1.00 96.56 193 GLY A N 1
ATOM 1375 C CA . GLY A 1 193 ? 0.922 11.215 -3.071 1.00 96.56 193 GLY A CA 1
ATOM 1376 C C . GLY A 1 193 ? 1.892 11.377 -1.899 1.00 96.56 193 GLY A C 1
ATOM 1377 O O . GLY A 1 193 ? 1.701 12.263 -1.068 1.00 96.56 193 GLY A O 1
ATOM 1378 N N . LEU A 1 194 ? 2.945 10.556 -1.847 1.00 97.19 194 LEU A N 1
ATOM 1379 C CA . LEU A 1 194 ? 4.020 10.714 -0.859 1.00 97.19 194 LEU A CA 1
ATOM 1380 C C . LEU A 1 194 ? 5.207 11.437 -1.487 1.00 97.19 194 LEU A C 1
ATOM 1382 O O . LEU A 1 194 ? 5.836 10.937 -2.425 1.00 97.19 194 LEU A O 1
ATOM 1386 N N . ALA A 1 195 ? 5.492 12.626 -0.969 1.00 95.69 195 ALA A N 1
ATOM 1387 C CA . ALA A 1 195 ? 6.626 13.440 -1.375 1.00 95.69 195 ALA A CA 1
ATOM 1388 C C . ALA A 1 195 ? 7.942 12.892 -0.816 1.00 95.69 195 ALA A C 1
ATOM 1390 O O . ALA A 1 195 ? 7.950 12.029 0.056 1.00 95.69 195 ALA A O 1
ATOM 1391 N N . SER A 1 196 ? 9.060 13.423 -1.309 1.00 94.38 196 SER A N 1
ATOM 1392 C CA . SER A 1 196 ? 10.393 13.168 -0.755 1.00 94.38 196 SER A CA 1
ATOM 1393 C C . SER A 1 196 ? 10.835 11.698 -0.783 1.00 94.38 196 SER A C 1
ATOM 1395 O O . SER A 1 196 ? 11.836 11.354 -0.161 1.00 94.38 196 SER A O 1
ATOM 1397 N N . TRP A 1 197 ? 10.150 10.835 -1.543 1.00 96.25 197 TRP A N 1
ATOM 1398 C CA . TRP A 1 197 ? 10.480 9.419 -1.653 1.00 96.25 197 TRP A CA 1
ATOM 1399 C C . TRP A 1 197 ? 11.542 9.208 -2.736 1.00 96.25 197 TRP A C 1
ATOM 1401 O O . TRP A 1 197 ? 11.293 9.562 -3.895 1.00 96.25 197 TRP A O 1
ATOM 1411 N N . PRO A 1 198 ? 12.731 8.680 -2.403 1.00 96.06 198 PRO A N 1
ATOM 1412 C CA . PRO A 1 198 ? 13.788 8.482 -3.375 1.00 96.06 198 PRO A CA 1
ATOM 1413 C C . PRO A 1 198 ? 13.554 7.207 -4.194 1.00 96.06 198 PRO A C 1
ATOM 1415 O O . PRO A 1 198 ? 13.067 6.194 -3.693 1.00 96.06 198 PRO A O 1
ATOM 1418 N N . PHE A 1 199 ? 13.927 7.265 -5.464 1.00 96.69 199 PHE A N 1
ATOM 1419 C CA . PHE A 1 199 ? 13.829 6.188 -6.437 1.00 96.69 199 PHE A CA 1
ATOM 1420 C C . PHE A 1 199 ? 15.122 6.089 -7.223 1.00 96.69 199 PHE A C 1
ATOM 1422 O O . PHE A 1 199 ? 15.716 7.108 -7.572 1.00 96.69 199 PHE A O 1
ATOM 1429 N N . CYS A 1 200 ? 15.508 4.864 -7.552 1.00 95.88 200 CYS A N 1
ATOM 1430 C CA . CYS A 1 200 ? 16.615 4.574 -8.440 1.00 95.88 200 CYS A CA 1
ATOM 1431 C C . CYS A 1 200 ? 16.119 3.906 -9.722 1.00 95.88 200 CYS A C 1
ATOM 1433 O O . CYS A 1 200 ? 15.290 2.997 -9.658 1.00 95.88 200 CYS A O 1
ATOM 1435 N N . LEU A 1 201 ? 16.664 4.330 -10.859 1.00 96.06 201 LEU A N 1
ATOM 1436 C CA . LEU A 1 201 ? 16.485 3.712 -12.166 1.00 96.06 201 LEU A CA 1
ATOM 1437 C C . LEU A 1 201 ? 17.818 3.125 -12.641 1.00 96.06 201 LEU A C 1
ATOM 1439 O O . LEU A 1 201 ? 18.821 3.840 -12.700 1.00 96.06 201 LEU A O 1
ATOM 1443 N N . ILE A 1 202 ? 17.803 1.856 -13.042 1.00 94.12 202 ILE A N 1
ATOM 1444 C CA . ILE A 1 202 ? 18.917 1.186 -13.728 1.00 94.12 202 ILE A CA 1
ATOM 1445 C C . ILE A 1 202 ? 18.442 0.603 -15.060 1.00 94.12 202 ILE A C 1
ATOM 1447 O O . ILE A 1 202 ? 17.267 0.258 -15.200 1.00 94.12 202 ILE A O 1
ATOM 1451 N N . SER A 1 203 ? 19.350 0.466 -16.025 1.00 89.19 203 SER A N 1
ATOM 1452 C CA . SER A 1 203 ? 19.090 -0.261 -17.272 1.00 89.19 203 SER A CA 1
ATOM 1453 C C . SER A 1 203 ? 19.557 -1.711 -17.147 1.00 89.19 203 SER A C 1
ATOM 1455 O O . SER A 1 203 ? 20.628 -1.979 -16.612 1.00 89.19 203 SER A O 1
ATOM 1457 N N . LEU A 1 204 ? 18.757 -2.651 -17.650 1.00 85.56 204 LEU A N 1
ATOM 1458 C CA . LEU A 1 204 ? 19.137 -4.058 -17.819 1.00 85.56 204 LEU A CA 1
ATOM 1459 C C . LEU A 1 204 ? 19.688 -4.354 -19.218 1.00 85.56 204 LEU A C 1
ATOM 1461 O O . LEU A 1 204 ? 20.227 -5.434 -19.444 1.00 85.56 204 LEU A O 1
ATOM 1465 N N . THR A 1 205 ? 19.515 -3.430 -20.163 1.00 79.06 205 THR A N 1
ATOM 1466 C CA . THR A 1 205 ? 19.894 -3.608 -21.574 1.00 79.06 205 THR A CA 1
ATOM 1467 C C . THR A 1 205 ? 21.079 -2.747 -21.994 1.00 79.06 205 THR A C 1
ATOM 1469 O O . THR A 1 205 ? 21.617 -2.956 -23.074 1.00 79.06 205 THR A O 1
ATOM 1472 N N . ASP A 1 206 ? 21.484 -1.792 -21.158 1.00 74.88 206 ASP A N 1
ATOM 1473 C CA . ASP A 1 206 ? 22.640 -0.926 -21.379 1.00 74.88 206 ASP A CA 1
ATOM 1474 C C . ASP A 1 206 ? 23.571 -1.011 -20.155 1.00 74.88 206 ASP A C 1
ATOM 1476 O O . ASP A 1 206 ? 23.236 -0.454 -19.106 1.00 74.88 206 ASP A O 1
ATOM 1480 N N . PRO A 1 207 ? 24.703 -1.735 -20.248 1.00 74.31 207 PRO A N 1
ATOM 1481 C CA . PRO A 1 207 ? 25.640 -1.894 -19.137 1.00 74.31 207 PRO A CA 1
ATOM 1482 C C . PRO A 1 207 ? 26.429 -0.615 -18.818 1.00 74.31 207 PRO A C 1
ATOM 1484 O O . PRO A 1 207 ? 26.991 -0.522 -17.728 1.00 74.31 207 PRO A O 1
ATOM 1487 N N . ASP A 1 208 ? 26.465 0.356 -19.736 1.00 75.69 208 ASP A N 1
ATOM 1488 C CA . ASP A 1 208 ? 27.131 1.649 -19.548 1.00 75.69 208 ASP A CA 1
ATOM 1489 C C . ASP A 1 208 ? 26.159 2.721 -19.013 1.00 75.69 208 ASP A C 1
ATOM 1491 O O . ASP A 1 208 ? 26.557 3.863 -18.753 1.00 75.69 208 ASP A O 1
ATOM 1495 N N . PHE A 1 209 ? 24.884 2.364 -18.808 1.00 80.44 209 PHE A N 1
ATOM 1496 C CA . PHE A 1 209 ? 23.880 3.260 -18.250 1.00 80.44 209 PHE A CA 1
ATOM 1497 C C . PHE A 1 209 ? 24.235 3.644 -16.814 1.00 80.44 209 PHE A C 1
ATOM 1499 O O . PHE A 1 209 ? 24.170 2.828 -15.893 1.00 80.44 209 PHE A O 1
ATOM 1506 N N . ALA A 1 210 ? 24.551 4.921 -16.605 1.00 86.25 210 ALA A N 1
ATOM 1507 C CA . ALA A 1 210 ? 24.750 5.466 -15.271 1.00 86.25 210 ALA A CA 1
ATOM 1508 C C . ALA A 1 210 ? 23.411 5.491 -14.503 1.00 86.25 210 ALA A C 1
ATOM 1510 O O . ALA A 1 210 ? 22.468 6.143 -14.964 1.00 86.25 210 ALA A O 1
ATOM 1511 N N . PRO A 1 211 ? 23.307 4.836 -13.332 1.00 92.12 211 PRO A N 1
ATOM 1512 C CA . PRO A 1 211 ? 22.086 4.831 -12.535 1.00 92.12 211 PRO A CA 1
ATOM 1513 C C . PRO A 1 211 ? 21.600 6.239 -12.186 1.00 92.12 211 PRO A C 1
ATOM 1515 O O . PRO A 1 211 ? 22.381 7.112 -11.799 1.00 92.12 211 PRO A O 1
ATOM 1518 N N . ILE A 1 212 ? 20.289 6.454 -12.300 1.00 93.12 212 ILE A N 1
ATOM 1519 C CA . ILE A 1 212 ? 19.663 7.759 -12.068 1.00 93.12 212 ILE A CA 1
ATOM 1520 C C . ILE A 1 212 ? 18.861 7.699 -10.773 1.00 93.12 212 ILE A C 1
ATOM 1522 O O . ILE A 1 212 ? 18.034 6.808 -10.596 1.00 93.12 212 ILE A O 1
ATOM 1526 N N . SER A 1 213 ? 19.064 8.679 -9.891 1.00 94.75 213 SER A N 1
ATOM 1527 C CA . SER A 1 213 ? 18.284 8.831 -8.660 1.00 94.75 213 SER A CA 1
ATOM 1528 C C . SER A 1 213 ? 17.404 10.069 -8.722 1.00 94.75 213 SER A C 1
ATOM 1530 O O . SER A 1 213 ? 17.898 11.171 -8.966 1.00 94.75 213 SER A O 1
ATOM 1532 N N . HIS A 1 214 ? 16.110 9.891 -8.479 1.00 95.88 214 HIS A N 1
ATOM 1533 C CA . HIS A 1 214 ? 15.118 10.959 -8.408 1.00 95.88 214 HIS A CA 1
ATOM 1534 C C . HIS A 1 214 ? 14.341 10.871 -7.096 1.00 95.88 214 HIS A C 1
ATOM 1536 O O . HIS A 1 214 ? 14.252 9.819 -6.473 1.00 95.88 214 HIS A O 1
ATOM 1542 N N . THR A 1 215 ? 13.714 11.975 -6.706 1.00 95.81 215 THR A N 1
ATOM 1543 C CA . THR A 1 215 ? 12.828 12.030 -5.542 1.00 95.81 215 THR A CA 1
ATOM 1544 C C . THR A 1 215 ? 11.446 12.510 -5.970 1.00 95.81 215 THR A C 1
ATOM 1546 O O . THR A 1 215 ? 11.331 13.340 -6.877 1.00 95.81 215 THR A O 1
ATOM 1549 N N . THR A 1 216 ? 10.386 11.986 -5.356 1.00 97.38 216 THR A N 1
ATOM 1550 C CA . THR A 1 216 ? 9.016 12.435 -5.630 1.00 97.38 216 THR A CA 1
ATOM 1551 C C . THR A 1 216 ? 8.767 13.860 -5.145 1.00 97.38 216 THR A C 1
ATOM 1553 O O . THR A 1 216 ? 9.200 14.271 -4.068 1.00 97.38 216 THR A O 1
ATOM 1556 N N . GLY A 1 217 ? 8.044 14.633 -5.956 1.00 95.56 217 GLY A N 1
ATOM 1557 C CA . GLY A 1 217 ? 7.551 15.953 -5.570 1.00 95.56 217 GLY A CA 1
ATOM 1558 C C . GLY A 1 217 ? 6.334 15.877 -4.644 1.00 95.56 217 GLY A C 1
ATOM 1559 O O . GLY A 1 217 ? 5.864 14.797 -4.299 1.00 95.56 217 GLY A O 1
ATOM 1560 N N . ILE A 1 218 ? 5.768 17.038 -4.300 1.00 92.69 218 ILE A N 1
ATOM 1561 C CA . ILE A 1 218 ? 4.647 17.170 -3.346 1.00 92.69 218 ILE A CA 1
ATOM 1562 C C . ILE A 1 218 ? 3.410 16.322 -3.693 1.00 92.69 218 ILE A C 1
ATOM 1564 O O . ILE A 1 218 ? 2.696 15.880 -2.803 1.00 92.69 218 ILE A O 1
ATOM 1568 N N . ASN A 1 219 ? 3.182 16.049 -4.980 1.00 93.06 219 ASN A N 1
ATOM 1569 C CA . ASN A 1 219 ? 2.060 15.233 -5.456 1.00 93.06 219 ASN A CA 1
ATOM 1570 C C .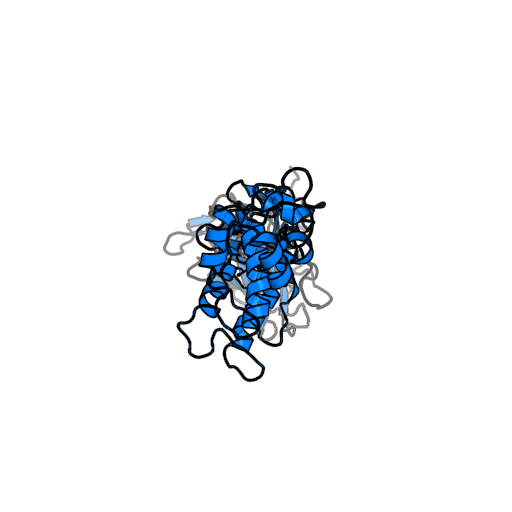 ASN A 1 219 ? 2.385 13.728 -5.515 1.00 93.06 219 ASN A C 1
ATOM 1572 O O . ASN A 1 219 ? 1.621 12.957 -6.092 1.00 93.06 219 ASN A O 1
ATOM 1576 N N . GLY A 1 220 ? 3.534 13.309 -4.979 1.00 97.19 220 GLY A N 1
ATOM 1577 C CA . GLY A 1 220 ? 4.004 11.928 -5.014 1.00 97.19 220 GLY A CA 1
ATOM 1578 C C . GLY A 1 220 ? 4.522 11.465 -6.369 1.00 97.19 220 GLY A C 1
ATOM 1579 O O . GLY A 1 220 ? 4.640 10.271 -6.596 1.00 97.19 220 GLY A O 1
ATOM 1580 N N . THR A 1 221 ? 4.835 12.371 -7.292 1.00 97.94 221 THR A N 1
ATOM 1581 C CA . THR A 1 221 ? 5.273 11.998 -8.644 1.00 97.94 221 THR A CA 1
ATOM 1582 C C . THR A 1 221 ? 6.701 12.432 -8.930 1.00 97.94 221 THR A C 1
ATOM 1584 O O . THR A 1 221 ? 7.130 13.501 -8.489 1.00 97.94 221 THR A O 1
ATOM 1587 N N . THR A 1 222 ? 7.417 11.644 -9.725 1.00 98.00 222 THR A N 1
ATOM 1588 C CA . THR A 1 222 ? 8.667 12.046 -10.383 1.00 98.00 222 THR A CA 1
ATOM 1589 C C . THR A 1 222 ? 8.751 11.404 -11.763 1.00 98.00 222 THR A C 1
ATOM 1591 O O . THR A 1 222 ? 8.069 10.417 -12.024 1.00 98.00 222 THR A O 1
ATOM 1594 N N . THR A 1 223 ? 9.562 11.962 -12.655 1.00 97.25 223 THR A N 1
ATOM 1595 C CA . THR A 1 223 ? 9.713 11.452 -14.021 1.00 97.25 223 THR A CA 1
ATOM 1596 C C . THR A 1 223 ? 11.184 11.255 -14.328 1.00 97.25 223 THR A C 1
ATOM 1598 O O . THR A 1 223 ? 11.962 12.199 -14.208 1.00 97.25 223 THR A O 1
ATOM 1601 N N . PHE A 1 224 ? 11.549 10.050 -14.757 1.00 96.06 224 PHE A N 1
ATOM 1602 C CA . PHE A 1 224 ? 12.826 9.795 -15.413 1.00 96.06 224 PHE A CA 1
ATOM 1603 C C . PHE A 1 224 ? 12.666 10.111 -16.900 1.00 96.06 224 PHE A C 1
ATOM 1605 O O . PHE A 1 224 ? 11.824 9.514 -17.566 1.00 96.06 224 PHE A O 1
ATOM 1612 N N . SER A 1 225 ? 13.432 11.071 -17.407 1.00 91.19 225 SER A N 1
ATOM 1613 C CA . SER A 1 225 ? 13.335 11.566 -18.788 1.00 91.19 225 SER A CA 1
ATOM 1614 C C . SER A 1 225 ? 14.592 11.227 -19.583 1.00 91.19 225 SER A C 1
ATOM 1616 O O . SER A 1 225 ? 15.600 10.831 -19.004 1.00 91.19 225 SER A O 1
ATOM 1618 N N . ASN A 1 226 ? 14.559 11.464 -20.898 1.00 84.12 226 ASN A N 1
ATOM 1619 C CA . ASN A 1 226 ? 15.694 11.238 -21.802 1.00 84.12 226 ASN A CA 1
ATOM 1620 C C . ASN A 1 226 ? 16.151 9.776 -21.832 1.00 84.12 226 ASN A C 1
ATOM 1622 O O . ASN A 1 226 ? 17.343 9.490 -21.914 1.00 84.12 226 ASN A O 1
ATOM 1626 N N . LEU A 1 227 ? 15.184 8.861 -21.759 1.00 83.56 227 LEU A N 1
ATOM 1627 C CA . LEU A 1 227 ? 15.427 7.430 -21.855 1.00 83.56 227 LEU A CA 1
ATOM 1628 C C . LEU A 1 227 ? 15.382 6.995 -23.322 1.00 83.56 227 LEU A C 1
ATOM 1630 O O . LEU A 1 227 ? 14.581 7.507 -24.109 1.00 83.56 227 LEU A O 1
ATOM 1634 N N . GLY A 1 228 ? 16.248 6.051 -23.677 1.00 76.69 228 GLY A N 1
ATOM 1635 C CA . GLY A 1 228 ? 16.151 5.322 -24.937 1.00 76.69 228 GLY A CA 1
ATOM 1636 C C . GLY A 1 228 ? 15.246 4.094 -24.792 1.00 76.69 228 GLY A C 1
ATOM 1637 O O . GLY A 1 228 ? 14.775 3.789 -23.694 1.00 76.69 228 GLY A O 1
ATOM 1638 N N . PRO A 1 229 ? 14.991 3.365 -25.886 1.00 77.25 229 PRO A N 1
ATOM 1639 C CA . PRO A 1 229 ? 14.462 2.013 -25.811 1.00 77.25 229 PRO A CA 1
ATOM 1640 C C . PRO A 1 229 ? 15.386 1.089 -25.019 1.00 77.25 229 PRO A C 1
ATOM 1642 O O . PRO A 1 229 ? 16.610 1.179 -25.105 1.00 77.25 229 PRO A O 1
ATOM 1645 N N . GLY A 1 230 ? 14.788 0.199 -24.240 1.00 82.12 230 GLY A N 1
ATOM 1646 C CA . GLY A 1 230 ? 15.498 -0.659 -23.305 1.00 82.12 230 GLY A CA 1
ATOM 1647 C C . GLY A 1 230 ? 14.595 -1.159 -22.187 1.00 82.12 230 GLY A C 1
ATOM 1648 O O . GLY A 1 230 ? 13.443 -0.742 -22.053 1.00 82.12 230 GLY A O 1
ATOM 1649 N N . THR A 1 231 ? 15.132 -2.059 -21.369 1.00 88.62 231 THR A N 1
ATOM 1650 C CA . THR A 1 231 ? 14.438 -2.557 -20.178 1.00 88.62 231 THR A CA 1
ATOM 1651 C C . THR A 1 231 ? 15.054 -1.923 -18.946 1.00 88.62 231 THR A C 1
ATOM 1653 O O . THR A 1 231 ? 16.246 -2.080 -18.696 1.00 88.62 231 THR A O 1
ATOM 1656 N N . TYR A 1 232 ? 14.229 -1.244 -18.159 1.00 93.69 232 TYR A N 1
ATOM 1657 C CA . TYR A 1 232 ? 14.638 -0.523 -16.966 1.00 93.69 232 TYR A CA 1
ATOM 1658 C C . TYR A 1 232 ? 14.023 -1.130 -15.709 1.00 93.69 232 TYR A C 1
ATOM 1660 O O . TYR A 1 232 ? 12.878 -1.583 -15.723 1.00 93.69 232 TYR A O 1
ATOM 1668 N N . VAL A 1 233 ? 14.764 -1.087 -14.604 1.00 96.06 233 VAL A N 1
ATOM 1669 C CA . VAL A 1 233 ? 14.281 -1.476 -13.274 1.00 96.06 233 VAL A CA 1
ATOM 1670 C C . VAL A 1 233 ? 14.234 -0.248 -12.382 1.00 96.06 233 VAL A C 1
ATOM 1672 O O . VAL A 1 233 ? 15.196 0.520 -12.319 1.00 96.06 233 VAL A O 1
ATOM 1675 N N . ILE A 1 234 ? 13.106 -0.079 -11.695 1.00 96.94 234 ILE A N 1
ATOM 1676 C CA . ILE A 1 234 ? 12.842 1.030 -10.781 1.00 96.94 234 ILE A CA 1
ATOM 1677 C C . ILE A 1 234 ? 12.700 0.473 -9.375 1.00 96.94 234 ILE A C 1
ATOM 1679 O O . ILE A 1 234 ? 11.797 -0.325 -9.103 1.00 96.94 234 ILE A O 1
ATOM 1683 N N . THR A 1 235 ? 13.557 0.948 -8.481 1.00 94.56 235 THR A N 1
ATOM 1684 C CA . THR A 1 235 ? 13.583 0.545 -7.076 1.00 94.56 235 THR A CA 1
ATOM 1685 C C . THR A 1 235 ? 13.359 1.762 -6.196 1.00 94.56 235 THR A C 1
ATOM 1687 O O . THR A 1 235 ? 14.014 2.789 -6.368 1.00 94.56 235 THR A O 1
ATOM 1690 N N . GLU A 1 236 ? 12.438 1.654 -5.245 1.00 95.12 236 GLU A N 1
ATOM 1691 C CA . GLU A 1 236 ? 12.231 2.689 -4.239 1.00 95.12 236 GLU A CA 1
ATOM 1692 C C . GLU A 1 236 ? 13.231 2.583 -3.087 1.00 95.12 236 GLU A C 1
ATOM 1694 O O . GLU A 1 236 ? 13.727 1.501 -2.771 1.00 95.12 236 GLU A O 1
ATOM 1699 N N . GLY A 1 237 ? 13.508 3.705 -2.427 1.00 92.75 237 GLY A N 1
ATOM 1700 C CA . GLY A 1 237 ? 14.195 3.686 -1.144 1.00 92.75 237 GLY A CA 1
ATOM 1701 C C . GLY A 1 237 ? 13.300 3.169 -0.027 1.00 92.75 237 GLY A C 1
ATOM 1702 O O . GLY A 1 237 ? 12.096 3.429 0.000 1.00 92.75 237 GLY A O 1
ATOM 1703 N N . THR A 1 238 ? 13.908 2.467 0.923 1.00 90.00 238 THR A N 1
ATOM 1704 C CA . THR A 1 238 ? 13.239 2.010 2.141 1.00 90.00 238 THR A CA 1
ATOM 1705 C C . THR A 1 238 ? 13.190 3.154 3.149 1.00 90.00 238 THR A C 1
ATOM 1707 O O . THR A 1 238 ? 14.237 3.630 3.587 1.00 90.00 238 THR A O 1
ATOM 1710 N N . ALA A 1 239 ? 11.988 3.600 3.513 1.00 90.81 239 ALA A N 1
ATOM 1711 C CA . ALA A 1 239 ? 11.811 4.546 4.612 1.00 90.81 239 ALA A CA 1
ATOM 1712 C C . ALA A 1 239 ? 12.066 3.853 5.961 1.00 90.81 239 ALA A C 1
ATOM 1714 O O . ALA A 1 239 ? 11.676 2.700 6.159 1.00 90.81 239 ALA A O 1
ATOM 1715 N N . ASP A 1 240 ? 12.704 4.557 6.894 1.00 86.38 240 ASP A N 1
ATOM 1716 C CA . ASP A 1 240 ? 12.938 4.054 8.248 1.00 86.38 240 ASP A CA 1
ATOM 1717 C C . ASP A 1 240 ? 11.628 4.031 9.067 1.00 86.38 240 ASP A C 1
ATOM 1719 O O . ASP A 1 240 ? 10.628 4.663 8.724 1.00 86.38 240 ASP A O 1
ATOM 1723 N N . GLY A 1 241 ? 11.636 3.353 10.217 1.00 86.69 241 GLY A N 1
ATOM 1724 C CA . GLY A 1 241 ? 10.517 3.382 11.163 1.00 86.69 241 GLY A CA 1
ATOM 1725 C C . GLY A 1 241 ? 9.440 2.337 10.865 1.00 86.69 241 GLY A C 1
ATOM 1726 O O . GLY A 1 241 ? 9.743 1.151 10.786 1.00 86.69 241 GLY A O 1
ATOM 1727 N N . THR A 1 242 ? 8.173 2.761 10.796 1.00 93.12 242 THR A N 1
ATOM 1728 C CA . THR A 1 242 ? 6.996 1.871 10.695 1.00 93.12 242 THR A CA 1
ATOM 1729 C C . THR A 1 242 ? 6.426 1.759 9.281 1.00 93.12 242 THR A C 1
ATOM 1731 O O . THR A 1 242 ? 5.301 1.291 9.105 1.00 93.12 242 THR A O 1
ATOM 1734 N N . TRP A 1 243 ? 7.176 2.206 8.275 1.00 95.88 243 TRP A N 1
ATOM 1735 C CA . TRP A 1 243 ? 6.759 2.174 6.878 1.00 95.88 243 TRP A CA 1
ATOM 1736 C C . TRP A 1 243 ? 6.844 0.763 6.284 1.00 95.88 243 TRP A C 1
ATOM 1738 O O . TRP A 1 243 ? 7.816 0.043 6.492 1.00 95.88 243 TRP A O 1
ATOM 1748 N N . THR A 1 244 ? 5.827 0.380 5.515 1.00 95.88 244 THR A N 1
ATOM 1749 C CA . THR A 1 244 ? 5.717 -0.905 4.814 1.00 95.88 244 THR A CA 1
ATOM 1750 C C . THR A 1 244 ? 5.321 -0.658 3.362 1.00 95.88 244 THR A C 1
ATOM 1752 O O . THR A 1 244 ? 4.376 0.085 3.103 1.00 95.88 244 THR A O 1
ATOM 1755 N N . GLY A 1 245 ? 6.053 -1.258 2.420 1.00 95.94 245 GLY A N 1
ATOM 1756 C CA . GLY A 1 245 ? 5.700 -1.249 0.998 1.00 95.94 245 GLY A CA 1
ATOM 1757 C C . GLY A 1 245 ? 4.665 -2.317 0.665 1.00 95.94 245 GLY A C 1
ATOM 1758 O O . GLY A 1 245 ? 4.761 -3.445 1.145 1.00 95.94 245 GLY A O 1
ATOM 1759 N N . THR A 1 246 ? 3.682 -1.958 -0.154 1.00 96.25 246 THR A N 1
ATOM 1760 C CA . THR A 1 246 ? 2.582 -2.834 -0.594 1.00 96.25 246 THR A CA 1
ATOM 1761 C C . THR A 1 246 ? 2.658 -3.190 -2.075 1.00 96.25 246 THR A C 1
ATOM 1763 O O . THR A 1 246 ? 1.934 -4.059 -2.555 1.00 96.25 246 THR A O 1
ATOM 1766 N N . THR A 1 247 ? 3.590 -2.573 -2.797 1.00 94.19 247 THR A N 1
ATOM 1767 C CA . THR A 1 247 ? 3.894 -2.841 -4.206 1.00 94.19 247 THR A CA 1
ATOM 1768 C C . THR A 1 247 ? 5.321 -3.355 -4.373 1.00 94.19 247 THR A C 1
ATOM 1770 O O . THR A 1 247 ? 6.210 -3.000 -3.602 1.00 94.19 247 THR A O 1
ATOM 1773 N N . ASN A 1 248 ? 5.568 -4.138 -5.423 1.00 87.50 248 ASN A N 1
ATOM 1774 C CA . ASN A 1 248 ? 6.902 -4.649 -5.747 1.00 87.50 248 ASN A CA 1
ATOM 1775 C C . ASN A 1 248 ? 7.715 -3.672 -6.616 1.00 87.50 248 ASN A C 1
ATOM 1777 O O . ASN A 1 248 ? 7.173 -2.762 -7.243 1.00 87.50 248 ASN A O 1
ATOM 1781 N N . THR A 1 249 ? 9.023 -3.928 -6.721 1.00 86.75 249 THR A N 1
ATOM 1782 C CA . THR A 1 249 ? 9.908 -3.342 -7.741 1.00 86.75 249 THR A CA 1
ATOM 1783 C C . THR A 1 249 ? 9.281 -3.441 -9.134 1.00 86.75 249 THR A C 1
ATOM 1785 O O . THR A 1 249 ? 8.759 -4.489 -9.517 1.00 86.75 249 THR A O 1
ATOM 1788 N N . SER A 1 250 ? 9.362 -2.358 -9.910 1.00 91.62 250 SER A N 1
ATOM 1789 C CA . SER A 1 250 ? 8.790 -2.294 -11.260 1.00 91.62 250 SER A CA 1
ATOM 1790 C C . SER A 1 250 ? 9.867 -2.487 -12.327 1.00 91.62 250 SER A C 1
ATOM 1792 O O . SER A 1 250 ? 10.921 -1.858 -12.264 1.00 91.62 250 SER A O 1
ATOM 1794 N N . THR A 1 251 ? 9.588 -3.330 -13.324 1.00 95.25 251 THR A N 1
ATOM 1795 C CA . THR A 1 251 ? 10.406 -3.475 -14.541 1.00 95.25 251 THR A CA 1
ATOM 1796 C C . THR A 1 251 ? 9.606 -2.951 -15.725 1.00 95.25 251 THR A C 1
ATOM 1798 O O . THR A 1 251 ? 8.480 -3.396 -15.939 1.00 95.25 251 THR A O 1
ATOM 1801 N N . ILE A 1 252 ? 10.166 -2.004 -16.474 1.00 93.19 252 ILE A N 1
ATOM 1802 C CA . ILE A 1 252 ? 9.496 -1.329 -17.587 1.00 93.19 252 ILE A CA 1
ATOM 1803 C C . ILE A 1 252 ? 10.332 -1.495 -18.849 1.00 93.19 252 ILE A C 1
ATOM 1805 O O . ILE A 1 252 ? 11.508 -1.135 -18.864 1.00 93.19 252 ILE A O 1
ATOM 1809 N N . THR A 1 253 ? 9.709 -1.994 -19.912 1.00 89.31 253 THR A N 1
ATOM 1810 C CA . THR A 1 253 ? 10.310 -2.036 -21.246 1.00 89.31 253 THR A CA 1
ATOM 1811 C C . THR A 1 253 ? 9.796 -0.863 -22.075 1.00 89.31 253 THR A C 1
ATOM 1813 O O . THR A 1 253 ? 8.593 -0.619 -22.168 1.00 89.31 253 THR A O 1
ATOM 1816 N N . ILE A 1 254 ? 10.736 -0.116 -22.642 1.00 82.00 254 ILE A N 1
ATOM 1817 C CA . ILE A 1 254 ? 10.515 0.932 -23.631 1.00 82.00 254 ILE A CA 1
ATOM 1818 C C . ILE A 1 254 ? 10.892 0.313 -24.977 1.00 82.00 254 ILE A C 1
ATOM 1820 O O . ILE A 1 254 ? 12.066 0.054 -25.229 1.00 82.00 254 ILE A O 1
ATOM 1824 N N . ASP A 1 255 ? 9.898 0.037 -25.815 1.00 74.56 255 ASP A N 1
ATOM 1825 C CA . ASP A 1 255 ? 10.060 -0.681 -27.083 1.00 74.56 255 ASP A CA 1
ATOM 1826 C C . ASP A 1 255 ? 10.490 0.256 -28.219 1.00 74.56 255 ASP A C 1
ATOM 1828 O O . ASP A 1 255 ? 11.172 -0.160 -29.155 1.00 74.56 255 ASP A O 1
ATOM 1832 N N . HIS A 1 256 ? 10.106 1.535 -28.142 1.00 64.06 256 HIS A N 1
ATOM 1833 C CA . HIS A 1 256 ? 10.439 2.546 -29.142 1.00 64.06 256 HIS A CA 1
ATOM 1834 C C . HIS A 1 256 ? 10.637 3.945 -28.533 1.00 64.06 256 HIS A C 1
ATOM 1836 O O . HIS A 1 256 ? 10.262 4.225 -27.393 1.00 64.06 256 HIS A O 1
ATOM 1842 N N . CYS A 1 257 ? 11.244 4.843 -29.313 1.00 65.19 257 CYS A N 1
ATOM 1843 C CA . CYS A 1 257 ? 11.433 6.251 -28.953 1.00 65.19 257 CYS A CA 1
ATOM 1844 C C . CYS A 1 257 ? 10.104 6.962 -28.647 1.00 65.19 257 CYS A C 1
ATOM 1846 O O . CYS A 1 257 ? 9.063 6.622 -29.212 1.00 65.19 257 CYS A O 1
ATOM 1848 N N . GLY A 1 258 ? 10.143 7.963 -27.769 1.00 71.00 258 GLY A N 1
ATOM 1849 C CA . GLY A 1 258 ? 8.998 8.787 -27.373 1.00 71.00 258 GLY A CA 1
ATOM 1850 C C . GLY A 1 258 ? 7.949 8.070 -26.517 1.00 71.00 258 GLY A C 1
ATOM 1851 O O . GLY A 1 258 ? 6.935 8.673 -26.162 1.00 71.00 258 GLY A O 1
ATOM 1852 N N . GLN A 1 259 ? 8.159 6.795 -26.172 1.00 81.81 259 GLN A N 1
ATOM 1853 C CA . GLN A 1 259 ? 7.223 6.041 -25.345 1.00 81.81 259 GLN A CA 1
ATOM 1854 C C . GLN A 1 259 ? 7.225 6.567 -23.904 1.00 81.81 259 GLN A C 1
ATOM 1856 O O . GLN A 1 259 ? 8.257 6.928 -23.332 1.00 81.81 259 GLN A O 1
ATOM 1861 N N . GLN A 1 260 ? 6.038 6.582 -23.304 1.00 91.12 260 GLN A N 1
ATOM 1862 C CA . GLN A 1 260 ? 5.856 6.890 -21.893 1.00 91.12 260 GLN A CA 1
ATOM 1863 C C . GLN A 1 260 ? 5.569 5.601 -21.130 1.00 91.12 260 GLN A C 1
ATOM 1865 O O . GLN A 1 260 ? 4.590 4.908 -21.406 1.00 91.12 260 GLN A O 1
ATOM 1870 N N . GLY A 1 261 ? 6.439 5.277 -20.181 1.00 94.12 261 GLY A N 1
ATOM 1871 C CA . GLY A 1 261 ? 6.217 4.234 -19.192 1.00 94.12 261 GLY A CA 1
ATOM 1872 C C . GLY A 1 261 ? 5.617 4.804 -17.910 1.00 94.12 261 GLY A C 1
ATOM 1873 O O . GLY A 1 261 ? 5.770 5.986 -17.595 1.00 94.12 261 GLY A O 1
ATOM 1874 N N . THR A 1 262 ? 4.968 3.944 -17.132 1.00 96.25 262 THR A N 1
ATOM 1875 C CA . THR A 1 262 ? 4.433 4.299 -15.815 1.00 96.25 262 THR A CA 1
ATOM 1876 C C . THR A 1 262 ? 4.792 3.233 -14.796 1.00 96.25 262 THR A C 1
ATOM 1878 O O . THR A 1 262 ? 4.635 2.047 -15.077 1.00 96.25 262 THR A O 1
ATOM 1881 N N . ALA A 1 263 ? 5.204 3.650 -13.604 1.00 96.75 263 ALA A N 1
ATOM 1882 C CA . ALA A 1 263 ? 5.384 2.773 -12.455 1.00 96.75 263 ALA A CA 1
ATOM 1883 C C . ALA A 1 263 ? 4.661 3.354 -11.235 1.00 96.75 263 ALA A C 1
ATOM 1885 O O . ALA A 1 263 ? 4.623 4.572 -11.043 1.00 96.75 263 ALA A O 1
ATOM 1886 N N . VAL A 1 264 ? 4.061 2.489 -10.422 1.00 97.06 264 VAL A N 1
ATOM 1887 C CA . VAL A 1 264 ? 3.205 2.888 -9.299 1.00 97.06 264 VAL A CA 1
ATOM 1888 C C . VAL A 1 264 ? 3.656 2.152 -8.044 1.00 97.06 264 VAL A C 1
ATOM 1890 O O . VAL A 1 264 ? 3.806 0.935 -8.076 1.00 97.06 264 VAL A O 1
ATOM 1893 N N . PHE A 1 265 ? 3.877 2.900 -6.962 1.00 98.06 265 PHE A N 1
ATOM 1894 C CA . PHE A 1 265 ? 4.399 2.391 -5.698 1.00 98.06 265 PHE A CA 1
ATOM 1895 C C . PHE A 1 265 ? 3.547 2.856 -4.514 1.00 98.06 265 PHE A C 1
ATOM 1897 O O . PHE A 1 265 ? 3.324 4.058 -4.349 1.00 98.06 265 PHE A O 1
ATOM 1904 N N . GLY A 1 266 ? 3.085 1.917 -3.693 1.00 97.94 266 GLY A N 1
ATOM 1905 C CA . GLY A 1 266 ? 2.222 2.165 -2.537 1.00 97.94 266 GLY A CA 1
ATOM 1906 C C . GLY A 1 266 ? 2.906 1.765 -1.243 1.00 97.94 266 GLY A C 1
ATOM 1907 O O . GLY A 1 266 ? 3.448 0.663 -1.163 1.00 97.94 266 GLY A O 1
ATOM 1908 N N . ASN A 1 267 ? 2.892 2.650 -0.240 1.00 98.00 267 ASN A N 1
ATOM 1909 C CA . ASN A 1 267 ? 3.347 2.323 1.114 1.00 98.00 267 ASN A CA 1
ATOM 1910 C C . ASN A 1 267 ? 2.393 2.898 2.154 1.00 98.00 267 ASN A C 1
ATOM 1912 O O . ASN A 1 267 ? 1.840 3.983 1.972 1.00 98.00 267 ASN A O 1
ATOM 1916 N N . TYR A 1 268 ? 2.304 2.220 3.293 1.00 97.75 268 TYR A N 1
ATOM 1917 C CA . TYR A 1 268 ? 1.649 2.727 4.492 1.00 97.75 268 TYR A CA 1
ATOM 1918 C C . TYR A 1 268 ? 2.621 2.761 5.661 1.00 97.75 268 TYR A C 1
ATOM 1920 O O . TYR A 1 268 ? 3.701 2.175 5.621 1.00 97.75 268 TYR A O 1
ATOM 1928 N N . CYS A 1 269 ? 2.224 3.435 6.728 1.00 97.56 269 CYS A N 1
ATOM 1929 C CA . CYS A 1 269 ? 2.920 3.410 8.003 1.00 97.56 269 CYS A CA 1
ATOM 1930 C C . CYS A 1 269 ? 1.916 3.124 9.111 1.00 97.56 269 CYS A C 1
ATOM 1932 O O . CYS A 1 269 ? 0.723 3.370 8.936 1.00 97.56 269 CYS A O 1
ATOM 1934 N N . THR A 1 270 ? 2.391 2.652 10.259 1.00 97.56 270 THR A N 1
ATOM 1935 C CA . THR A 1 270 ? 1.522 2.432 11.421 1.00 97.56 270 THR A CA 1
ATOM 1936 C C . THR A 1 270 ? 1.919 3.287 12.613 1.00 97.56 270 THR A C 1
ATOM 1938 O O . THR A 1 270 ? 3.109 3.487 12.874 1.00 97.56 270 THR A O 1
ATOM 1941 N N . VAL A 1 271 ? 0.927 3.706 13.395 1.00 96.62 271 VAL A N 1
ATOM 1942 C CA . VAL A 1 271 ? 1.091 4.315 14.722 1.00 96.62 271 VAL A CA 1
ATOM 1943 C C . VAL A 1 271 ? 0.267 3.539 15.751 1.00 96.62 271 VAL A C 1
ATOM 1945 O O . VAL A 1 271 ? -0.669 2.841 15.368 1.00 96.62 271 VAL A O 1
ATOM 1948 N N . PRO A 1 272 ? 0.577 3.623 17.054 1.00 97.19 272 PRO A N 1
ATOM 1949 C CA . PRO A 1 272 ? -0.310 3.073 18.072 1.00 97.19 272 PRO A CA 1
ATOM 1950 C C . PRO A 1 272 ? -1.678 3.765 18.034 1.00 97.19 272 PRO A C 1
ATOM 1952 O O . PRO A 1 272 ? -1.744 4.984 17.876 1.00 97.19 272 PRO A O 1
ATOM 1955 N N . SER A 1 273 ? -2.760 3.007 18.219 1.00 97.50 273 SER A N 1
ATOM 1956 C CA . SER A 1 273 ? -4.135 3.526 18.180 1.00 97.50 273 SER A CA 1
ATOM 1957 C C . SER A 1 273 ? -4.409 4.612 19.229 1.00 97.50 273 SER A C 1
ATOM 1959 O O . SER A 1 273 ? -5.323 5.412 19.058 1.00 97.50 273 SER A O 1
ATOM 1961 N N . GLY A 1 274 ? -3.656 4.630 20.335 1.00 97.25 274 GLY A N 1
ATOM 1962 C CA . GLY A 1 274 ? -3.950 5.447 21.512 1.00 97.25 274 GLY A CA 1
ATOM 1963 C C . GLY A 1 274 ? -5.058 4.862 22.395 1.00 97.25 274 GLY A C 1
ATOM 1964 O O . GLY A 1 274 ? -5.492 5.527 23.336 1.00 97.25 274 GLY A O 1
ATOM 1965 N N . GLY A 1 275 ? -5.522 3.643 22.103 1.00 97.69 275 GLY A N 1
ATOM 1966 C CA . GLY A 1 275 ? -6.606 2.985 22.824 1.00 97.69 275 GLY A CA 1
ATOM 1967 C C . GLY A 1 275 ? -6.276 2.695 24.286 1.00 97.69 275 GLY A C 1
ATOM 1968 O O . GLY A 1 275 ? -5.138 2.399 24.659 1.00 97.69 275 GLY A O 1
ATOM 1969 N N . LEU A 1 276 ? -7.307 2.788 25.124 1.00 98.12 276 LEU A N 1
ATOM 1970 C CA . LEU A 1 276 ? -7.259 2.479 26.544 1.00 98.12 276 LEU A CA 1
ATOM 1971 C C . LEU A 1 276 ? -8.166 1.291 26.863 1.00 98.12 276 LEU A C 1
ATOM 1973 O O . LEU A 1 276 ? -9.284 1.163 26.360 1.00 98.12 276 LEU A O 1
ATOM 1977 N N . THR A 1 277 ? -7.679 0.434 27.754 1.00 97.88 277 THR A N 1
ATOM 1978 C CA . THR A 1 277 ? -8.331 -0.831 28.095 1.00 97.88 277 THR A CA 1
ATOM 1979 C C . THR A 1 277 ? -9.563 -0.639 28.981 1.00 97.88 277 THR A C 1
ATOM 1981 O O . THR A 1 277 ? -9.754 0.395 29.627 1.00 97.88 277 THR A O 1
ATOM 1984 N N . LEU A 1 278 ? -10.355 -1.703 29.139 1.00 98.38 278 LEU A N 1
ATOM 1985 C CA . LEU A 1 278 ? -11.439 -1.779 30.128 1.00 98.38 278 LEU A CA 1
ATOM 1986 C C . LEU A 1 278 ? -10.945 -1.430 31.546 1.00 98.38 278 LEU A C 1
ATOM 1988 O O . LEU A 1 278 ? -11.655 -0.815 32.346 1.00 98.38 278 LEU A O 1
ATOM 1992 N N . GLY A 1 279 ? -9.698 -1.792 31.866 1.00 98.12 279 GLY A N 1
ATOM 1993 C CA . GLY A 1 279 ? -9.058 -1.478 33.142 1.00 98.12 279 GLY A CA 1
ATOM 1994 C C . GLY A 1 279 ? -8.839 0.022 33.362 1.00 98.12 279 GLY A C 1
ATOM 1995 O O . GLY A 1 279 ? -8.882 0.486 34.502 1.00 98.12 279 GLY A O 1
ATOM 1996 N N . PHE A 1 280 ? -8.640 0.797 32.294 1.00 98.00 280 PHE A N 1
ATOM 1997 C CA . PHE A 1 280 ? -8.586 2.254 32.375 1.00 98.00 280 PHE A CA 1
ATOM 1998 C C . PHE A 1 280 ? -9.973 2.841 32.653 1.00 98.00 280 PHE A C 1
ATOM 2000 O O . PHE A 1 280 ? -10.148 3.574 33.629 1.00 98.00 280 PHE A O 1
ATOM 2007 N N . TRP A 1 281 ? -10.966 2.467 31.842 1.00 98.00 281 TRP A N 1
ATOM 2008 C CA . TRP A 1 281 ? -12.323 3.017 31.924 1.00 98.00 281 TRP A CA 1
ATOM 2009 C C . TRP A 1 281 ? -13.064 2.645 33.215 1.00 98.00 281 TRP A C 1
ATOM 2011 O O . TRP A 1 281 ? -13.923 3.396 33.670 1.00 98.00 281 TRP A O 1
ATOM 2021 N N . SER A 1 282 ? -12.683 1.539 33.858 1.00 98.00 282 SER A N 1
ATOM 2022 C CA . SER A 1 282 ? -13.221 1.095 35.153 1.00 98.00 282 SER A CA 1
ATOM 2023 C C . SER A 1 282 ? -12.503 1.668 36.385 1.00 98.00 282 SER A C 1
ATOM 2025 O O . SER A 1 282 ? -12.948 1.439 37.522 1.00 98.00 282 SER A O 1
ATOM 2027 N N . ASN A 1 283 ? -11.406 2.414 36.210 1.00 97.50 283 ASN A N 1
ATOM 2028 C CA . ASN A 1 283 ? -10.620 2.964 37.315 1.00 97.50 283 ASN A CA 1
ATOM 2029 C C . ASN A 1 283 ? -10.826 4.475 37.511 1.00 97.50 283 ASN A C 1
ATOM 2031 O O . ASN A 1 283 ? -11.540 5.143 36.768 1.00 97.50 283 ASN A O 1
ATOM 2035 N N . LYS A 1 284 ? -10.177 5.032 38.542 1.00 97.12 284 LYS A N 1
ATOM 2036 C CA . LYS A 1 284 ? -10.309 6.450 38.908 1.00 97.12 284 LYS A CA 1
ATOM 2037 C C . LYS A 1 284 ? -9.968 7.426 37.772 1.00 97.12 284 LYS A C 1
ATOM 2039 O O . LYS A 1 284 ? -10.485 8.532 37.767 1.00 97.12 284 LYS A O 1
ATOM 2044 N N . ASN A 1 285 ? -9.093 7.057 36.840 1.00 95.94 285 ASN A N 1
ATOM 2045 C CA . ASN A 1 285 ? -8.688 7.912 35.726 1.00 95.94 285 ASN A CA 1
ATOM 2046 C C . ASN A 1 285 ? -9.772 7.946 34.646 1.00 95.94 285 ASN A C 1
ATOM 2048 O O . ASN A 1 285 ? -10.166 9.036 34.248 1.00 95.94 285 ASN A O 1
ATOM 2052 N N . GLY A 1 286 ? -10.315 6.789 34.249 1.00 97.12 286 GLY A N 1
ATOM 2053 C CA . GLY A 1 286 ? -11.478 6.734 33.359 1.00 97.12 286 GLY A CA 1
ATOM 2054 C C . GLY A 1 286 ? -12.690 7.437 33.968 1.00 97.12 286 GLY A C 1
ATOM 2055 O O . GLY A 1 286 ? -13.312 8.277 33.323 1.00 97.12 286 GLY A O 1
ATOM 2056 N N . ASN A 1 287 ? -12.951 7.199 35.259 1.00 97.69 287 ASN A N 1
ATOM 2057 C CA . ASN A 1 287 ? -14.011 7.865 36.017 1.00 97.69 287 ASN A CA 1
ATOM 2058 C C . ASN A 1 287 ? -13.968 9.398 35.891 1.00 97.69 287 ASN A C 1
ATOM 2060 O O . ASN A 1 287 ? -15.008 10.006 35.643 1.00 97.69 287 ASN A O 1
ATOM 2064 N N . LYS A 1 288 ? -12.781 10.018 36.012 1.00 96.44 288 LYS A N 1
ATOM 2065 C CA . LYS A 1 288 ? -12.609 11.480 35.878 1.00 96.44 288 LYS A CA 1
ATOM 2066 C C . LYS A 1 288 ? -13.139 12.029 34.559 1.00 96.44 288 LYS A C 1
ATOM 2068 O O . LYS A 1 288 ? -13.553 13.182 34.519 1.00 96.44 288 LYS A O 1
ATOM 2073 N N . ILE A 1 289 ? -13.068 11.224 33.502 1.00 96.38 289 ILE A N 1
ATOM 2074 C CA . ILE A 1 289 ? -13.395 11.625 32.136 1.00 96.38 289 ILE A CA 1
ATOM 2075 C C . ILE A 1 289 ? -14.892 11.452 31.867 1.00 96.38 289 ILE A C 1
ATOM 2077 O O . ILE A 1 289 ? -15.510 12.333 31.278 1.00 96.38 289 ILE A O 1
ATOM 2081 N N . ILE A 1 290 ? -15.489 10.342 32.315 1.00 97.31 290 ILE A N 1
ATOM 2082 C CA . ILE A 1 290 ? -16.861 9.965 31.926 1.00 97.31 290 ILE A CA 1
ATOM 2083 C C . ILE A 1 290 ? -17.943 10.347 32.940 1.00 97.31 290 ILE A C 1
ATOM 2085 O O . ILE A 1 290 ? -19.121 10.059 32.716 1.00 97.31 290 ILE A O 1
ATOM 2089 N N . THR A 1 291 ? -17.579 10.992 34.050 1.00 97.44 291 THR A N 1
ATOM 2090 C CA . THR A 1 291 ? -18.527 11.404 35.097 1.00 97.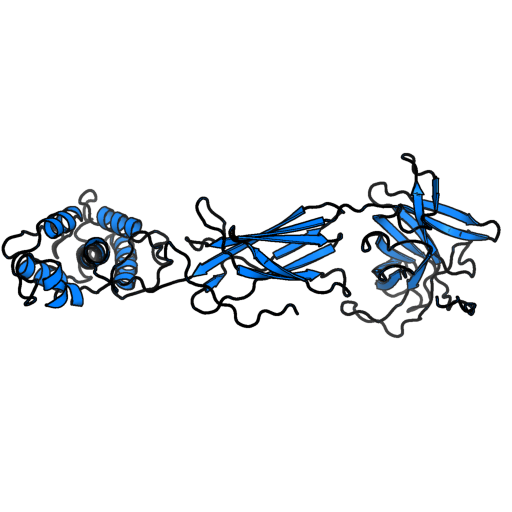44 291 THR A CA 1
ATOM 2091 C C . THR A 1 291 ? -18.566 12.916 35.288 1.00 97.44 291 THR A C 1
ATOM 2093 O O . THR A 1 291 ? -17.548 13.600 35.201 1.00 97.44 291 THR A O 1
ATOM 2096 N N . SER A 1 292 ? -19.751 13.455 35.588 1.00 90.75 292 SER A N 1
ATOM 2097 C CA . SER A 1 292 ? -19.928 14.895 35.841 1.00 90.75 292 SER A CA 1
ATOM 2098 C C . SER A 1 292 ? -19.317 15.354 37.167 1.00 90.75 292 SER A C 1
ATOM 2100 O O . SER A 1 292 ? -18.981 16.522 37.329 1.00 90.75 292 SER A O 1
ATOM 2102 N N . ASP A 1 293 ? -19.202 14.442 38.132 1.00 88.00 293 ASP A N 1
ATOM 2103 C CA . ASP A 1 293 ? -18.825 14.702 39.524 1.00 88.00 293 ASP A CA 1
ATOM 2104 C C . ASP A 1 293 ? -17.480 14.064 39.917 1.00 88.00 293 ASP A C 1
ATOM 2106 O O . ASP A 1 293 ? -17.087 14.110 41.082 1.00 88.00 293 ASP A O 1
ATOM 2110 N N . GLY A 1 294 ? -16.758 13.475 38.960 1.00 84.06 294 GLY A N 1
ATOM 2111 C CA . GLY A 1 294 ? -15.483 12.800 39.204 1.00 84.06 294 GLY A CA 1
ATOM 2112 C C . GLY A 1 294 ? -14.246 13.564 38.760 1.00 84.06 294 GLY A C 1
ATOM 2113 O O . GLY A 1 294 ? -13.153 13.070 39.002 1.00 84.06 294 GLY A O 1
ATOM 2114 N N . THR A 1 295 ? -14.367 14.747 38.156 1.00 82.06 295 THR A N 1
ATOM 2115 C CA . THR A 1 295 ? -13.280 15.422 37.413 1.00 82.06 295 THR A CA 1
ATOM 2116 C C . THR A 1 295 ? -11.998 15.672 38.222 1.00 82.06 295 THR A C 1
ATOM 2118 O O . THR A 1 295 ? -10.893 15.552 37.692 1.00 82.06 295 THR A O 1
ATOM 2121 N N . THR A 1 296 ? -12.097 15.946 39.525 1.00 82.94 296 THR A N 1
ATOM 2122 C CA . THR A 1 296 ? -10.931 16.168 40.404 1.00 82.94 296 THR A CA 1
ATOM 2123 C C . THR A 1 296 ? -10.468 14.900 41.121 1.00 82.94 296 THR A C 1
ATOM 2125 O O . THR A 1 296 ? -9.272 14.587 41.129 1.00 82.94 296 THR A O 1
ATOM 2128 N N . THR A 1 297 ? -11.390 14.137 41.712 1.00 86.81 297 THR A N 1
ATOM 2129 C CA . THR A 1 297 ? -11.065 13.014 42.612 1.00 86.81 297 THR A CA 1
ATOM 2130 C C . THR A 1 297 ? -10.999 11.658 41.911 1.00 86.81 297 THR A C 1
ATOM 2132 O O . THR A 1 297 ? -10.306 10.760 42.388 1.00 86.81 297 THR A O 1
ATOM 2135 N N . GLY A 1 298 ? -11.672 11.500 40.768 1.00 88.94 298 GLY A N 1
ATOM 2136 C CA . GLY A 1 298 ? -11.873 10.212 40.098 1.00 88.94 298 GLY A CA 1
ATOM 2137 C C . GLY A 1 298 ? -12.818 9.276 40.837 1.00 88.94 298 GLY A C 1
ATOM 2138 O O . GLY A 1 298 ? -12.682 8.058 40.746 1.00 88.94 298 GLY A O 1
ATOM 2139 N N . THR A 1 299 ? -13.739 9.849 41.611 1.00 92.44 299 THR A N 1
ATOM 2140 C CA . THR A 1 299 ? -14.741 9.120 42.400 1.00 92.44 299 THR A CA 1
ATOM 2141 C C . THR A 1 299 ? -16.166 9.563 42.068 1.00 92.44 299 THR A C 1
ATOM 2143 O O . THR A 1 299 ? -17.048 9.469 42.922 1.00 92.44 299 THR A O 1
ATOM 2146 N N . GLY A 1 300 ? -16.379 10.104 40.869 1.00 93.94 300 GLY A N 1
ATOM 2147 C CA . GLY A 1 300 ? -17.687 10.531 40.399 1.00 93.94 300 GLY A CA 1
ATOM 2148 C C . GLY A 1 300 ? -18.647 9.355 40.332 1.00 93.94 300 GLY A C 1
ATOM 2149 O O . GLY A 1 300 ? -18.266 8.226 40.012 1.00 93.94 300 GLY A O 1
ATOM 2150 N N . LYS A 1 301 ? -19.897 9.607 40.692 1.00 96.31 301 LYS A N 1
ATOM 2151 C CA . LYS A 1 301 ? -20.962 8.608 40.697 1.00 96.31 301 LYS A CA 1
ATOM 2152 C C . LYS A 1 301 ? -21.810 8.714 39.443 1.00 96.31 301 LYS A C 1
ATOM 2154 O O . LYS A 1 301 ? -22.324 7.696 38.980 1.00 96.31 301 LYS A O 1
ATOM 2159 N N . ASN A 1 302 ? -21.959 9.923 38.908 1.00 97.19 302 ASN A N 1
ATOM 2160 C CA . ASN A 1 302 ? -22.931 10.212 37.873 1.00 97.19 302 ASN A CA 1
ATOM 2161 C C . ASN A 1 302 ? -22.264 10.266 36.501 1.00 97.19 302 ASN A C 1
ATOM 2163 O O . ASN A 1 302 ? -21.405 11.116 36.262 1.00 97.19 302 ASN A O 1
ATOM 2167 N N . LEU A 1 303 ? -22.668 9.375 35.594 1.00 97.94 303 LEU A N 1
ATOM 2168 C CA . LEU A 1 303 ? -22.188 9.411 34.214 1.00 97.94 303 LEU A CA 1
ATOM 2169 C C . LEU A 1 303 ? -22.649 10.702 33.531 1.00 97.94 303 LEU A C 1
ATOM 2171 O O . LEU A 1 303 ? -23.763 11.182 33.757 1.00 97.94 303 LEU A O 1
ATOM 2175 N N . LEU A 1 304 ? -21.794 11.248 32.666 1.00 97.69 304 LEU A N 1
ATOM 2176 C CA . LEU A 1 304 ? -22.165 12.353 31.787 1.00 97.69 304 LEU A CA 1
ATOM 2177 C C . LEU A 1 304 ? -23.340 11.936 30.891 1.00 97.69 304 LEU A C 1
ATOM 2179 O O . LEU A 1 304 ? -23.366 10.823 30.367 1.00 97.69 304 LEU A O 1
ATOM 2183 N N . GLN A 1 305 ? -24.281 12.851 30.641 1.00 97.94 305 GLN A N 1
ATOM 2184 C CA . GLN A 1 305 ? -25.431 12.569 29.771 1.00 97.94 305 GLN A CA 1
ATOM 2185 C C . GLN A 1 305 ? -25.003 12.136 28.358 1.00 97.94 305 GLN A C 1
ATOM 2187 O O . GLN A 1 305 ? -25.625 11.250 27.775 1.00 97.94 305 GLN A O 1
ATOM 2192 N N . GLY A 1 306 ? -23.933 12.725 27.815 1.00 98.25 306 GLY A N 1
ATOM 2193 C CA . GLY A 1 306 ? -23.392 12.325 26.514 1.00 98.25 306 GLY A CA 1
ATOM 2194 C C . GLY A 1 306 ? -22.857 10.889 26.508 1.00 98.25 306 GLY A C 1
ATOM 2195 O O . GLY A 1 306 ? -23.146 10.148 25.577 1.00 98.25 306 GLY A O 1
ATOM 2196 N N . VAL A 1 307 ? -22.194 10.457 27.589 1.00 98.44 307 VAL A N 1
ATOM 2197 C CA . VAL A 1 307 ? -21.700 9.077 27.742 1.00 98.44 307 VAL A CA 1
ATOM 2198 C C . VAL A 1 307 ? -22.866 8.096 27.792 1.00 98.44 307 VAL A C 1
ATOM 2200 O O . VAL A 1 307 ? -22.851 7.088 27.097 1.00 98.44 307 VAL A O 1
ATOM 2203 N N . VAL A 1 308 ? -23.904 8.406 28.573 1.00 98.56 308 VAL A N 1
ATOM 2204 C CA . VAL A 1 308 ? -25.114 7.572 28.643 1.00 98.56 308 VAL A CA 1
ATOM 2205 C C . VAL A 1 308 ? -25.784 7.464 27.276 1.00 98.56 308 VAL A C 1
ATOM 2207 O O . VAL A 1 308 ? -26.188 6.378 26.876 1.00 98.56 308 VAL A O 1
ATOM 2210 N N . THR A 1 309 ? -25.883 8.581 26.553 1.00 98.62 309 THR A N 1
ATOM 2211 C CA . THR A 1 309 ? -26.489 8.615 25.215 1.00 98.62 309 THR A CA 1
ATOM 2212 C C . THR A 1 309 ? -25.703 7.744 24.235 1.00 98.62 309 THR A C 1
ATOM 2214 O O . THR A 1 309 ? -26.311 6.931 23.547 1.00 98.62 309 THR A O 1
ATOM 2217 N N . LEU A 1 310 ? -24.372 7.865 24.235 1.00 98.50 310 LEU A N 1
ATOM 2218 C CA . LEU A 1 310 ? -23.466 7.076 23.400 1.00 98.50 310 LEU A CA 1
ATOM 2219 C C . LEU A 1 310 ? -23.551 5.576 23.710 1.00 98.50 310 LEU A C 1
ATOM 2221 O O . LEU A 1 310 ? -23.809 4.766 22.829 1.00 98.50 310 LEU A O 1
ATOM 2225 N N . LEU A 1 311 ? -23.369 5.181 24.971 1.00 98.44 311 LEU A N 1
ATOM 2226 C CA . LEU A 1 311 ? -23.340 3.760 25.325 1.00 98.44 311 LEU A CA 1
ATOM 2227 C C . LEU A 1 311 ? -24.701 3.085 25.095 1.00 98.44 311 LEU A C 1
ATOM 2229 O O . LEU A 1 311 ? -24.757 1.950 24.626 1.00 98.44 311 LEU A O 1
ATOM 2233 N N . ASN A 1 312 ? -25.806 3.789 25.358 1.00 97.38 312 ASN A N 1
ATOM 2234 C CA . ASN A 1 312 ? -27.145 3.240 25.142 1.00 97.38 312 ASN A CA 1
ATOM 2235 C C . ASN A 1 312 ? -27.518 3.123 23.655 1.00 97.38 312 ASN A C 1
ATOM 2237 O O . ASN A 1 312 ? -28.422 2.350 23.338 1.00 97.38 312 ASN A O 1
ATOM 2241 N N . SER A 1 313 ? -26.845 3.835 22.741 1.00 96.12 313 SER A N 1
ATOM 2242 C CA . SER A 1 313 ? -27.049 3.647 21.297 1.00 96.12 313 SER A CA 1
ATOM 2243 C C . SER A 1 313 ? -26.298 2.444 20.726 1.00 96.12 313 SER A C 1
ATOM 2245 O O . SER A 1 313 ? -26.534 2.085 19.580 1.00 96.12 313 SER A O 1
ATOM 2247 N N . CYS A 1 314 ? -25.420 1.804 21.504 1.00 95.69 314 CYS A N 1
ATOM 2248 C CA . CYS A 1 314 ? -24.557 0.720 21.026 1.00 95.69 314 CYS A CA 1
ATOM 2249 C C . CYS A 1 314 ? -25.172 -0.685 21.169 1.00 95.69 314 CYS A C 1
ATOM 2251 O O . CYS A 1 314 ? -24.495 -1.670 20.900 1.00 95.69 314 CYS A O 1
ATOM 2253 N N . HIS A 1 315 ? -26.427 -0.803 21.627 1.00 93.44 315 HIS A N 1
ATOM 2254 C CA . HIS A 1 315 ? -27.121 -2.092 21.808 1.00 93.44 315 HIS A CA 1
ATOM 2255 C C . HIS A 1 315 ? -26.374 -3.095 22.713 1.00 93.44 315 HIS A C 1
ATOM 2257 O O . HIS A 1 315 ? -26.521 -4.305 22.573 1.00 93.44 315 HIS A O 1
ATOM 2263 N N . LEU A 1 316 ? -25.595 -2.585 23.670 1.00 95.81 316 LEU A N 1
ATOM 2264 C CA . LEU A 1 316 ? -24.765 -3.380 24.576 1.00 95.81 316 LEU A CA 1
ATOM 2265 C C . LEU A 1 316 ? -25.612 -4.377 25.372 1.00 95.81 316 LEU A C 1
ATOM 2267 O O . LEU A 1 316 ? -26.735 -4.065 25.769 1.00 95.81 316 LEU A O 1
ATOM 2271 N N . VAL A 1 317 ? -25.080 -5.568 25.646 1.00 94.62 317 VAL A N 1
ATOM 2272 C CA . VAL A 1 317 ? -25.843 -6.659 26.277 1.00 94.62 317 VAL A CA 1
ATOM 2273 C C . VAL A 1 317 ? -25.264 -7.080 27.627 1.00 94.62 317 VAL A C 1
ATOM 2275 O O . VAL A 1 317 ? -24.117 -6.804 27.967 1.00 94.62 317 VAL A O 1
ATOM 2278 N N . ASN A 1 318 ? -26.086 -7.749 28.431 1.00 94.19 318 ASN A N 1
ATOM 2279 C CA . ASN A 1 318 ? -25.715 -8.361 29.702 1.00 94.19 318 ASN A CA 1
ATOM 2280 C C . ASN A 1 318 ? -25.242 -9.813 29.516 1.00 94.19 318 ASN A C 1
ATOM 2282 O O . ASN A 1 318 ? -25.395 -10.425 28.459 1.00 94.19 318 ASN A O 1
ATOM 2286 N N . ALA A 1 319 ? -24.780 -10.435 30.605 1.00 94.31 319 ALA A N 1
ATOM 2287 C CA . ALA A 1 319 ? -24.407 -11.851 30.627 1.00 94.31 319 ALA A CA 1
ATOM 2288 C C . ALA A 1 319 ? -25.521 -12.804 30.153 1.00 94.31 319 ALA A C 1
ATOM 2290 O O . ALA A 1 319 ? -25.216 -13.842 29.579 1.00 94.31 319 ALA A O 1
ATOM 2291 N N . ASN A 1 320 ? -26.794 -12.454 30.365 1.00 90.94 320 ASN A N 1
ATOM 2292 C CA . ASN A 1 320 ? -27.962 -13.229 29.924 1.00 90.94 320 ASN A CA 1
ATOM 2293 C C . ASN A 1 320 ? -28.455 -12.861 28.508 1.00 90.94 320 ASN A C 1
ATOM 2295 O O . ASN A 1 320 ? -29.477 -13.383 28.073 1.00 90.94 320 ASN A O 1
ATOM 2299 N N . GLY A 1 321 ? -27.776 -11.933 27.831 1.00 90.31 321 GLY A N 1
ATOM 2300 C CA . GLY A 1 321 ? -28.148 -11.407 26.521 1.00 90.31 321 GLY A CA 1
ATOM 2301 C C . GLY A 1 321 ? -29.311 -10.419 26.498 1.00 90.31 321 GLY A C 1
ATOM 2302 O O . GLY A 1 321 ? -29.774 -10.041 25.431 1.00 90.31 321 GLY A O 1
ATOM 2303 N N . GLY A 1 322 ? -29.798 -9.955 27.648 1.00 90.69 322 GLY A N 1
ATOM 2304 C CA . GLY A 1 322 ? -30.686 -8.793 27.676 1.00 90.69 322 GLY A CA 1
ATOM 2305 C C . GLY A 1 322 ? -29.903 -7.512 27.391 1.00 90.69 322 GLY A C 1
ATOM 2306 O O . GLY A 1 322 ? -28.804 -7.356 27.923 1.00 90.69 322 GLY A O 1
ATOM 2307 N N . VAL A 1 323 ? -30.472 -6.583 26.617 1.00 92.38 323 VAL A N 1
ATOM 2308 C CA . VAL A 1 323 ? -29.888 -5.245 26.406 1.00 92.38 323 VAL A CA 1
ATOM 2309 C C . VAL A 1 323 ? -29.630 -4.573 27.759 1.00 92.38 323 VAL A C 1
ATOM 2311 O O . VAL A 1 323 ? -30.477 -4.605 28.654 1.00 92.38 323 VAL A O 1
ATOM 2314 N N . HIS A 1 324 ? -28.444 -3.999 27.919 1.00 94.81 324 HIS A N 1
ATOM 2315 C CA . HIS A 1 324 ? -28.034 -3.224 29.076 1.00 94.81 324 HIS A CA 1
ATOM 2316 C C . HIS A 1 324 ? -28.145 -1.731 28.757 1.00 94.81 324 HIS A C 1
ATOM 2318 O O . HIS A 1 324 ? -27.682 -1.274 27.716 1.00 94.81 324 HIS A O 1
ATOM 2324 N N . THR A 1 325 ? -28.749 -0.966 29.663 1.00 96.31 325 THR A N 1
ATOM 2325 C CA . THR A 1 325 ? -28.893 0.487 29.524 1.00 96.31 325 THR A CA 1
ATOM 2326 C C . THR A 1 325 ? -28.372 1.184 30.766 1.00 96.31 325 THR A C 1
ATOM 2328 O O . THR A 1 325 ? -28.777 0.844 31.877 1.00 96.31 325 THR A O 1
ATOM 2331 N N . PHE A 1 326 ? -27.561 2.216 30.571 1.00 97.75 326 PHE A N 1
ATOM 2332 C CA . PHE A 1 326 ? -27.006 3.039 31.633 1.00 97.75 326 PHE A CA 1
ATOM 2333 C C . PHE A 1 326 ? -27.902 4.235 31.966 1.00 97.75 326 PHE A C 1
ATOM 2335 O O . PHE A 1 326 ? -28.686 4.720 31.146 1.00 97.75 326 PHE A O 1
ATOM 2342 N N . SER A 1 327 ? -27.735 4.744 33.185 1.00 97.81 327 SER A N 1
ATOM 2343 C CA . SER A 1 327 ? -28.383 5.945 33.722 1.00 97.81 327 SER A CA 1
ATOM 2344 C C . SER A 1 327 ? -27.328 6.990 34.082 1.00 97.81 327 SER A C 1
ATOM 2346 O O . SER A 1 327 ? -26.182 6.654 34.375 1.00 97.81 327 SER A O 1
ATOM 2348 N N . THR A 1 328 ? -27.705 8.267 34.120 1.00 96.88 328 THR A N 1
ATOM 2349 C CA . THR A 1 328 ? -26.828 9.310 34.668 1.00 96.88 328 THR A CA 1
ATOM 2350 C C . THR A 1 328 ? -26.660 9.159 36.175 1.00 96.88 328 THR A C 1
ATOM 2352 O O . THR A 1 328 ? -25.546 9.248 36.675 1.00 96.88 328 THR A O 1
ATOM 2355 N N . THR A 1 329 ? -27.732 8.883 36.919 1.00 96.06 329 THR A N 1
ATOM 2356 C CA . THR A 1 329 ? -27.700 8.846 38.391 1.00 96.06 329 THR A CA 1
ATOM 2357 C C . THR A 1 329 ? -27.050 7.564 38.895 1.00 96.06 329 THR A C 1
ATOM 2359 O O . THR A 1 329 ? -27.548 6.476 38.608 1.00 96.06 329 THR A O 1
ATOM 2362 N N . ASN A 1 330 ? -25.962 7.694 39.665 1.00 93.00 330 ASN A N 1
ATOM 2363 C CA . ASN A 1 330 ? -25.131 6.584 40.158 1.00 93.00 330 ASN A CA 1
ATOM 2364 C C . ASN A 1 330 ? -24.639 5.614 39.059 1.00 93.00 330 ASN A C 1
ATOM 2366 O O . ASN A 1 330 ? -24.221 4.495 39.365 1.00 93.00 330 ASN A O 1
ATOM 2370 N N . GLY A 1 331 ? -24.661 6.037 37.790 1.00 96.69 331 GLY A N 1
ATOM 2371 C CA . GLY A 1 331 ? -24.403 5.173 36.641 1.00 96.69 331 GLY A CA 1
ATOM 2372 C C . GLY A 1 331 ? -22.994 4.599 36.572 1.00 96.69 331 GLY A C 1
ATOM 2373 O O . GLY A 1 331 ? -22.804 3.523 36.018 1.00 96.69 331 GLY A O 1
ATOM 2374 N N . TYR A 1 332 ? -21.992 5.264 37.157 1.00 98.25 332 TYR A N 1
ATOM 2375 C CA . TYR A 1 332 ? -20.612 4.785 37.050 1.00 98.25 332 TYR A CA 1
ATOM 2376 C C . TYR A 1 332 ? -20.391 3.466 37.800 1.00 98.25 332 TYR A C 1
ATOM 2378 O O . TYR A 1 332 ? -19.625 2.616 37.352 1.00 98.25 332 TYR A O 1
ATOM 2386 N N . ALA A 1 333 ? -21.049 3.279 38.948 1.00 97.50 333 ALA A N 1
ATOM 2387 C CA . ALA A 1 333 ? -20.914 2.049 39.728 1.00 97.50 333 ALA A CA 1
ATOM 2388 C C . ALA A 1 333 ? -21.477 0.834 38.970 1.00 97.50 333 ALA A C 1
ATOM 2390 O O . ALA A 1 333 ? -20.868 -0.240 38.992 1.00 97.50 333 ALA A O 1
ATOM 2391 N N . ASP A 1 334 ? -22.597 1.040 38.276 1.00 98.19 334 ASP A N 1
ATOM 2392 C CA . ASP A 1 334 ? -23.226 0.057 37.395 1.00 98.19 334 ASP A CA 1
ATOM 2393 C C . ASP A 1 334 ? -22.337 -0.227 36.176 1.00 98.19 334 ASP A C 1
ATOM 2395 O O . ASP A 1 334 ? -21.874 -1.354 36.017 1.00 98.19 334 ASP A O 1
ATOM 2399 N N . PHE A 1 335 ? -21.940 0.816 35.433 1.00 98.62 335 PHE A N 1
ATOM 2400 C CA . PHE A 1 335 ? -20.999 0.720 34.310 1.00 98.62 335 PHE A CA 1
ATOM 2401 C C . PHE A 1 335 ? -19.731 -0.050 34.664 1.00 98.62 335 PHE A C 1
ATOM 2403 O O . PHE A 1 335 ? -19.351 -0.980 33.961 1.00 98.62 335 PHE A O 1
ATOM 2410 N N . ARG A 1 336 ? -19.086 0.289 35.782 1.00 98.44 336 ARG A N 1
ATOM 2411 C CA . ARG A 1 336 ? -17.863 -0.381 36.226 1.00 98.44 336 ARG A CA 1
ATOM 2412 C C . ARG A 1 336 ? -18.091 -1.868 36.496 1.00 98.44 336 ARG A C 1
ATOM 2414 O O . ARG A 1 336 ? -17.243 -2.686 36.151 1.00 98.44 336 ARG A O 1
ATOM 2421 N N . THR A 1 337 ? -19.183 -2.202 37.179 1.00 98.31 337 THR A N 1
ATOM 2422 C CA . THR A 1 337 ? -19.504 -3.589 37.538 1.00 98.31 337 THR A CA 1
ATOM 2423 C C . THR A 1 337 ? -19.837 -4.407 36.297 1.00 98.31 337 THR A C 1
ATOM 2425 O O . THR A 1 337 ? -19.332 -5.517 36.150 1.00 98.31 337 THR A O 1
ATOM 2428 N N . TRP A 1 338 ? -20.624 -3.831 35.389 1.00 98.56 338 TRP A N 1
ATOM 2429 C CA . TRP A 1 338 ? -20.953 -4.408 34.094 1.00 98.56 338 TRP A CA 1
ATOM 2430 C C . TRP A 1 338 ? -19.689 -4.623 33.244 1.00 98.56 338 TRP A C 1
ATOM 2432 O O . TRP A 1 338 ? -19.375 -5.752 32.881 1.00 98.56 338 TRP A O 1
ATOM 2442 N N . LEU A 1 339 ? -18.865 -3.591 33.049 1.00 98.62 339 LEU A N 1
ATOM 2443 C CA . LEU A 1 339 ? -17.664 -3.663 32.207 1.00 98.62 339 LEU A CA 1
ATOM 2444 C C . LEU A 1 339 ? -16.690 -4.762 32.663 1.00 98.62 339 LEU A C 1
ATOM 2446 O O . LEU A 1 339 ? -16.131 -5.483 31.843 1.00 98.62 339 LEU A O 1
ATOM 2450 N N . LEU A 1 340 ? -16.497 -4.906 33.979 1.00 98.06 340 LEU A N 1
ATOM 2451 C CA . LEU A 1 340 ? -15.594 -5.903 34.567 1.00 98.06 340 LEU A CA 1
ATOM 2452 C C . LEU A 1 340 ? -16.218 -7.300 34.715 1.00 98.06 340 LEU A C 1
ATOM 2454 O O . LEU A 1 340 ? -15.503 -8.254 35.011 1.00 98.06 340 LEU A O 1
ATOM 2458 N N . GLY A 1 341 ? -17.535 -7.424 34.548 1.00 97.81 341 GLY A N 1
ATOM 2459 C CA . GLY A 1 341 ? -18.255 -8.695 34.618 1.00 97.81 341 GLY A CA 1
ATOM 2460 C C . GLY A 1 341 ? -18.318 -9.444 33.286 1.00 97.81 341 GLY A C 1
ATOM 2461 O O . GLY A 1 341 ? -18.822 -10.569 33.250 1.00 97.81 341 GLY A O 1
ATOM 2462 N N . ALA A 1 342 ? -17.853 -8.834 32.196 1.00 97.12 342 ALA A N 1
ATOM 2463 C CA . ALA A 1 342 ? -17.873 -9.431 30.870 1.00 97.12 342 ALA A CA 1
ATOM 2464 C C . ALA A 1 342 ? -16.953 -10.656 30.776 1.00 97.12 342 ALA A C 1
ATOM 2466 O O . ALA A 1 342 ? -15.814 -10.653 31.238 1.00 97.12 342 ALA A O 1
ATOM 2467 N N . THR A 1 343 ? -17.462 -11.727 30.167 1.00 93.25 343 THR A N 1
ATOM 2468 C CA . THR A 1 343 ? -16.701 -12.957 29.913 1.00 93.25 343 THR A CA 1
ATOM 2469 C C . THR A 1 343 ? -17.038 -13.491 28.531 1.00 93.25 343 THR A C 1
ATOM 2471 O O . THR A 1 343 ? -18.169 -13.347 28.071 1.00 93.25 343 THR A O 1
ATOM 2474 N N . ALA A 1 344 ? -16.104 -14.213 27.909 1.00 92.25 344 ALA A N 1
ATOM 2475 C CA . ALA A 1 344 ? -16.318 -14.865 26.615 1.00 92.25 344 ALA A CA 1
ATOM 2476 C C . ALA A 1 344 ? -17.325 -16.039 26.655 1.00 92.25 344 ALA A C 1
ATOM 2478 O O . ALA A 1 344 ? -17.504 -16.725 25.648 1.00 92.25 344 ALA A O 1
ATOM 2479 N N . THR A 1 345 ? -17.993 -16.297 27.787 1.00 94.50 345 THR A N 1
ATOM 2480 C CA . THR A 1 345 ? -19.090 -17.277 27.859 1.00 94.50 345 THR A CA 1
ATOM 2481 C C . THR A 1 345 ? -20.226 -16.858 26.929 1.00 94.50 345 THR A C 1
ATOM 2483 O O . THR A 1 345 ? -20.624 -17.644 26.077 1.00 94.50 345 THR A O 1
ATOM 2486 N N . ASN A 1 346 ? -20.673 -15.603 27.038 1.00 94.56 346 ASN A N 1
ATOM 2487 C CA . ASN A 1 346 ? -21.536 -14.942 26.063 1.00 94.56 346 ASN A CA 1
ATOM 2488 C C . ASN A 1 346 ? -20.655 -13.992 25.238 1.00 94.56 346 ASN A C 1
ATOM 2490 O O . ASN A 1 346 ? -20.216 -12.971 25.771 1.00 94.56 346 ASN A O 1
ATOM 2494 N N . MET A 1 347 ? -20.352 -14.330 23.980 1.00 95.81 347 MET A N 1
ATOM 2495 C CA . MET A 1 347 ? -19.422 -13.527 23.175 1.00 95.81 347 MET A CA 1
ATOM 2496 C C . MET A 1 347 ? -19.968 -12.122 22.903 1.00 95.81 347 MET A C 1
ATOM 2498 O O . MET A 1 347 ? -19.202 -11.169 22.989 1.00 95.81 347 MET A O 1
ATOM 2502 N N . ALA A 1 348 ? -21.284 -11.964 22.768 1.00 95.31 348 ALA A N 1
ATOM 2503 C CA . ALA A 1 348 ? -21.945 -10.674 22.630 1.00 95.31 348 ALA A CA 1
ATOM 2504 C C . ALA A 1 348 ? -21.680 -9.768 23.843 1.00 95.31 348 ALA A C 1
ATOM 2506 O O . ALA A 1 348 ? -21.470 -8.566 23.698 1.00 95.31 348 ALA A O 1
ATOM 2507 N N . TYR A 1 349 ? -21.611 -10.326 25.060 1.00 96.88 349 TYR A N 1
ATOM 2508 C CA . TYR A 1 349 ? -21.270 -9.539 26.250 1.00 96.88 349 TYR A CA 1
ATOM 2509 C C . TYR A 1 349 ? -19.783 -9.152 26.278 1.00 96.88 349 TYR A C 1
ATOM 2511 O O . TYR A 1 349 ? -19.444 -8.025 26.637 1.00 96.88 349 TYR A O 1
ATOM 2519 N N . MET A 1 350 ? -18.888 -10.054 25.861 1.00 97.88 350 MET A N 1
ATOM 2520 C CA . MET A 1 350 ? -17.462 -9.732 25.743 1.00 97.88 350 MET A CA 1
ATOM 2521 C C . MET A 1 350 ? -17.208 -8.657 24.676 1.00 97.88 350 MET A C 1
ATOM 2523 O O . MET A 1 350 ? -16.470 -7.706 24.937 1.00 97.88 350 MET A O 1
ATOM 2527 N N . LEU A 1 351 ? -17.858 -8.777 23.515 1.00 97.75 351 LEU A N 1
ATOM 2528 C CA . LEU A 1 351 ? -17.853 -7.773 22.454 1.00 97.75 351 LEU A CA 1
ATOM 2529 C C . LEU A 1 351 ? -18.414 -6.444 22.967 1.00 97.75 351 LEU A C 1
ATOM 2531 O O . LEU A 1 351 ? -17.765 -5.419 22.802 1.00 97.75 351 LEU A O 1
ATOM 2535 N N . SER A 1 352 ? -19.546 -6.463 23.680 1.00 97.88 352 SER A N 1
ATOM 2536 C CA . SER A 1 352 ? -20.143 -5.257 24.273 1.00 97.88 352 SER A CA 1
ATOM 2537 C C . SER A 1 352 ? -19.161 -4.507 25.174 1.00 97.88 352 SER A C 1
ATOM 2539 O O . SER A 1 352 ? -19.047 -3.288 25.086 1.00 97.88 352 SER A O 1
ATOM 2541 N N . ALA A 1 353 ? -18.427 -5.210 26.040 1.00 98.62 353 ALA A N 1
ATOM 2542 C CA . ALA A 1 353 ? -17.476 -4.561 26.940 1.00 98.62 353 ALA A CA 1
ATOM 2543 C C . ALA A 1 353 ? -16.272 -3.956 26.198 1.00 98.62 353 ALA A C 1
ATOM 2545 O O . ALA A 1 353 ? -15.812 -2.870 26.556 1.00 98.62 353 ALA A O 1
ATOM 2546 N N . GLN A 1 354 ? -15.783 -4.627 25.151 1.00 98.75 354 GLN A N 1
ATOM 2547 C CA . GLN A 1 354 ? -14.702 -4.112 24.306 1.00 98.75 354 GLN A CA 1
ATOM 2548 C C . GLN A 1 354 ? -15.153 -2.914 23.466 1.00 98.75 354 GLN A C 1
ATOM 2550 O O . GLN A 1 354 ? -14.472 -1.887 23.450 1.00 98.75 354 GLN A O 1
ATOM 2555 N N . LEU A 1 355 ? -16.331 -3.009 22.847 1.00 98.75 355 LEU A N 1
ATOM 2556 C CA . LEU A 1 355 ? -16.954 -1.928 22.093 1.00 98.75 355 LEU A CA 1
ATOM 2557 C C . LEU A 1 355 ? -17.192 -0.702 22.978 1.00 98.75 355 LEU A C 1
ATOM 2559 O O . LEU A 1 355 ? -16.802 0.396 22.604 1.00 98.75 355 LEU A O 1
ATOM 2563 N N . ALA A 1 356 ? -17.734 -0.876 24.188 1.00 98.81 356 ALA A N 1
ATOM 2564 C CA . ALA A 1 356 ? -17.943 0.233 25.119 1.00 98.81 356 ALA A CA 1
ATOM 2565 C C . ALA A 1 356 ? -16.634 0.970 25.454 1.00 98.81 356 ALA A C 1
ATOM 2567 O O . ALA A 1 356 ? -16.618 2.197 25.525 1.00 98.81 356 ALA A O 1
ATOM 2568 N N . ALA A 1 357 ? -15.527 0.245 25.646 1.00 98.75 357 ALA A N 1
ATOM 2569 C CA . ALA A 1 357 ? -14.221 0.866 25.857 1.00 98.75 357 ALA A CA 1
ATOM 2570 C C . ALA A 1 357 ? -13.723 1.615 24.608 1.00 98.75 357 ALA A C 1
ATOM 2572 O O . ALA A 1 357 ? -13.200 2.722 24.743 1.00 98.75 357 ALA A O 1
ATOM 2573 N N . MET A 1 358 ? -13.924 1.062 23.408 1.00 98.81 358 MET A N 1
ATOM 2574 C CA . MET A 1 358 ? -13.515 1.708 22.158 1.00 98.81 358 MET A CA 1
ATOM 2575 C C . MET A 1 358 ? -14.333 2.966 21.851 1.00 98.81 358 MET A C 1
ATOM 2577 O O . MET A 1 358 ? -13.766 4.009 21.531 1.00 98.81 358 MET A O 1
ATOM 2581 N N . GLU A 1 359 ? -15.647 2.913 22.056 1.00 98.75 359 GLU A N 1
ATOM 2582 C CA . GLU A 1 359 ? -16.536 4.067 21.914 1.00 98.75 359 GLU A CA 1
ATOM 2583 C C . GLU A 1 359 ? -16.097 5.217 22.825 1.00 98.75 359 GLU A C 1
ATOM 2585 O O . GLU A 1 359 ? -16.049 6.379 22.413 1.00 98.75 359 GLU A O 1
ATOM 2590 N N . LEU A 1 360 ? -15.687 4.904 24.058 1.00 98.75 360 LEU A N 1
ATOM 2591 C CA . LEU A 1 360 ? -15.108 5.892 24.963 1.00 98.75 360 LEU A CA 1
ATOM 2592 C C . LEU A 1 360 ? -13.724 6.370 24.501 1.00 98.75 360 LEU A C 1
ATOM 2594 O O . LEU A 1 360 ? -13.442 7.562 24.613 1.00 98.75 360 LEU A O 1
ATOM 2598 N N . ASN A 1 361 ? -12.878 5.499 23.945 1.00 98.62 361 ASN A N 1
ATOM 2599 C CA . ASN A 1 361 ? -11.573 5.882 23.396 1.00 98.62 361 ASN A CA 1
ATOM 2600 C C . ASN A 1 361 ? -11.683 6.889 22.244 1.00 98.62 361 ASN A C 1
ATOM 2602 O O . ASN A 1 361 ? -10.907 7.847 22.198 1.00 98.62 361 ASN A O 1
ATOM 2606 N N . VAL A 1 362 ? -12.656 6.703 21.350 1.00 98.56 362 VAL A N 1
ATOM 2607 C CA . VAL A 1 362 ? -12.892 7.584 20.197 1.00 98.56 362 VAL A CA 1
ATOM 2608 C C . VAL A 1 362 ? -13.560 8.895 20.629 1.00 98.56 362 VAL A C 1
ATOM 2610 O O . VAL A 1 362 ? -13.101 9.988 20.280 1.00 98.56 362 VAL A O 1
ATOM 2613 N N . ASN A 1 363 ? -14.627 8.811 21.431 1.00 98.25 363 ASN A N 1
ATOM 2614 C CA . ASN A 1 363 ? -15.490 9.963 21.718 1.00 98.25 363 ASN A CA 1
ATOM 2615 C C . ASN A 1 363 ? -15.070 10.769 22.958 1.00 98.25 363 ASN A C 1
ATOM 2617 O O . ASN A 1 363 ? -15.318 11.974 23.024 1.00 98.25 363 ASN A O 1
ATOM 2621 N N . TYR A 1 364 ? -14.429 10.125 23.934 1.00 97.31 364 TYR A N 1
ATOM 2622 C CA . TYR A 1 364 ? -14.060 10.714 25.228 1.00 97.31 364 TYR A CA 1
ATOM 2623 C C . TYR A 1 364 ? -12.565 10.590 25.559 1.00 97.31 364 TYR A C 1
ATOM 2625 O O . TYR A 1 364 ? -12.124 11.135 26.573 1.00 97.31 364 TYR A O 1
ATOM 2633 N N . GLY A 1 365 ? -11.773 9.921 24.717 1.00 94.94 365 GLY A N 1
ATOM 2634 C CA . GLY A 1 365 ? -10.322 9.862 24.847 1.00 94.94 365 GLY A CA 1
ATOM 2635 C C . GLY A 1 365 ? -9.702 11.260 24.874 1.00 94.94 365 GLY A C 1
ATOM 2636 O O . GLY A 1 365 ? -10.143 12.184 24.185 1.00 94.94 365 GLY A O 1
ATOM 2637 N N . VAL A 1 366 ? -8.661 11.421 25.686 1.00 92.19 366 VAL A N 1
ATOM 2638 C CA . VAL A 1 366 ? -7.938 12.687 25.850 1.00 92.19 366 VAL A CA 1
ATOM 2639 C C . VAL A 1 366 ? -6.490 12.504 25.428 1.00 92.19 366 VAL A C 1
ATOM 2641 O O . VAL A 1 366 ? -5.895 11.457 25.677 1.00 92.19 366 VAL A O 1
ATOM 2644 N N . ALA A 1 367 ? -5.913 13.526 24.792 1.00 89.69 367 ALA A N 1
ATOM 2645 C CA . ALA A 1 367 ? -4.526 13.482 24.342 1.00 89.69 367 ALA A CA 1
ATOM 2646 C C . ALA A 1 367 ? -3.564 13.134 25.505 1.00 89.69 367 ALA A C 1
ATOM 2648 O O . ALA A 1 367 ? -3.767 13.612 26.626 1.00 89.69 367 ALA A O 1
ATOM 2649 N N . PRO A 1 368 ? -2.512 12.334 25.255 1.00 89.69 368 PRO A N 1
ATOM 2650 C CA . PRO A 1 368 ? -2.116 11.781 23.953 1.00 89.69 368 PRO A CA 1
ATOM 2651 C C . PRO A 1 368 ? -2.879 10.506 23.533 1.00 89.69 368 PRO A C 1
ATOM 2653 O O . PRO A 1 368 ? -2.669 10.021 22.430 1.00 89.69 368 PRO A O 1
ATOM 2656 N N . ASN A 1 369 ? -3.789 9.993 24.366 1.00 91.12 369 ASN A N 1
ATOM 2657 C CA . ASN A 1 369 ? -4.432 8.683 24.207 1.00 91.12 369 ASN A CA 1
ATOM 2658 C C . ASN A 1 369 ? -5.878 8.833 23.708 1.00 91.12 369 ASN A C 1
ATOM 2660 O O . ASN A 1 369 ? -6.836 8.450 24.384 1.00 91.12 369 ASN A O 1
ATOM 2664 N N . LYS A 1 370 ? -6.036 9.470 22.545 1.00 95.12 370 LYS A N 1
ATOM 2665 C CA . LYS A 1 370 ? -7.325 9.585 21.859 1.00 95.12 370 LYS A CA 1
ATOM 2666 C C . LYS A 1 370 ? -7.260 8.798 20.559 1.00 95.12 370 LYS A C 1
ATOM 2668 O O . LYS A 1 370 ? -6.419 9.102 19.718 1.00 95.12 370 LYS A O 1
ATOM 2673 N N . VAL A 1 371 ? -8.170 7.842 20.404 1.00 98.31 371 VAL A N 1
ATOM 2674 C CA . VAL A 1 371 ? -8.277 7.056 19.175 1.00 98.31 371 VAL A CA 1
ATOM 2675 C C . VAL A 1 371 ? -8.905 7.915 18.083 1.00 98.31 371 VAL A C 1
ATOM 2677 O O . VAL A 1 371 ? -9.945 8.543 18.294 1.00 98.31 371 VAL A O 1
ATOM 2680 N N . ASP A 1 372 ? -8.276 7.942 16.910 1.00 98.12 372 ASP A N 1
ATOM 2681 C CA . ASP A 1 372 ? -8.893 8.478 15.700 1.00 98.12 372 ASP A CA 1
ATOM 2682 C C . ASP A 1 372 ? -9.763 7.392 15.063 1.00 98.12 372 ASP A C 1
ATOM 2684 O O . ASP A 1 372 ? -9.253 6.440 14.478 1.00 98.12 372 ASP A O 1
ATOM 2688 N N . GLY A 1 373 ? -11.085 7.537 15.171 1.00 98.19 373 GLY A N 1
ATOM 2689 C CA . GLY A 1 373 ? -12.041 6.585 14.604 1.00 98.19 373 GLY A CA 1
ATOM 2690 C C . GLY A 1 373 ? -11.940 6.429 13.079 1.00 98.19 373 GLY A C 1
ATOM 2691 O O . GLY A 1 373 ? -12.432 5.444 12.530 1.00 98.19 373 GLY A O 1
ATOM 2692 N N . ASN A 1 374 ? -11.302 7.375 12.382 1.00 98.19 374 ASN A N 1
ATOM 2693 C CA . ASN A 1 374 ? -11.088 7.281 10.942 1.00 98.19 374 ASN A CA 1
ATOM 2694 C C . ASN A 1 374 ? -9.813 6.524 10.568 1.00 98.19 374 ASN A C 1
ATOM 2696 O O . ASN A 1 374 ? -9.658 6.231 9.390 1.00 98.19 374 ASN A O 1
ATOM 2700 N N . ALA A 1 375 ? -8.922 6.211 11.516 1.00 98.38 375 ALA A N 1
ATOM 2701 C CA . ALA A 1 375 ? -7.739 5.402 11.241 1.00 98.38 375 ALA A CA 1
ATOM 2702 C C . ALA A 1 375 ? -8.141 4.000 10.757 1.00 98.38 375 ALA A C 1
ATOM 2704 O O . ALA A 1 375 ? -9.177 3.466 11.166 1.00 98.38 375 ALA A O 1
ATOM 2705 N N . PHE A 1 376 ? -7.324 3.419 9.881 1.00 98.50 376 PHE A N 1
ATOM 2706 C CA . PHE A 1 376 ? -7.566 2.100 9.313 1.00 98.50 376 PHE A CA 1
ATOM 2707 C C . PHE A 1 376 ? -6.933 1.018 10.190 1.00 98.50 376 PHE A C 1
ATOM 2709 O O . PHE A 1 376 ? -5.780 1.124 10.617 1.00 98.50 376 PHE A O 1
ATOM 2716 N N . ASP A 1 377 ? -7.704 -0.022 10.469 1.00 98.25 377 ASP A N 1
ATOM 2717 C CA . ASP A 1 377 ? -7.289 -1.189 11.227 1.00 98.25 377 ASP A CA 1
ATOM 2718 C C . ASP A 1 377 ? -7.074 -2.373 10.279 1.00 98.25 377 ASP A C 1
ATOM 2720 O O . ASP A 1 377 ? -7.974 -2.808 9.560 1.00 98.25 377 ASP A O 1
ATOM 2724 N N . LEU A 1 378 ? -5.859 -2.919 10.313 1.00 96.75 378 LEU A N 1
ATOM 2725 C CA . LEU A 1 378 ? -5.474 -4.068 9.499 1.00 96.75 378 LEU A CA 1
ATOM 2726 C C . LEU A 1 378 ? -6.190 -5.359 9.920 1.00 96.75 378 LEU A C 1
ATOM 2728 O O . LEU A 1 378 ? -6.278 -6.274 9.110 1.00 96.75 378 LEU A O 1
ATOM 2732 N N . CYS A 1 379 ? -6.677 -5.454 11.163 1.00 96.94 379 CYS A N 1
ATOM 2733 C CA . CYS A 1 379 ? -7.392 -6.637 11.642 1.00 96.94 379 CYS A CA 1
ATOM 2734 C C . CYS A 1 379 ? -8.793 -6.743 11.023 1.00 96.94 379 CYS A C 1
ATOM 2736 O O . CYS A 1 379 ? -9.170 -7.799 10.520 1.00 96.94 379 CYS A O 1
ATOM 2738 N N . SER A 1 380 ? -9.544 -5.641 11.030 1.00 96.50 380 SER A N 1
ATOM 2739 C CA . SER A 1 380 ? -10.902 -5.566 10.475 1.00 96.50 380 SER A CA 1
ATOM 2740 C C . SER A 1 380 ? -10.957 -5.219 8.986 1.00 96.50 380 SER A C 1
ATOM 2742 O O . SER A 1 380 ? -12.020 -5.331 8.380 1.00 96.50 380 SER A O 1
ATOM 2744 N N . HIS A 1 381 ? -9.835 -4.811 8.383 1.00 96.19 381 HIS A N 1
ATOM 2745 C CA . HIS A 1 381 ? -9.772 -4.307 7.006 1.00 96.19 381 HIS A CA 1
ATOM 2746 C C . HIS A 1 381 ? -10.712 -3.114 6.757 1.00 96.19 381 HIS A C 1
ATOM 2748 O O . HIS A 1 381 ? -11.290 -2.961 5.678 1.00 96.19 381 HIS A O 1
ATOM 2754 N N . GLY A 1 382 ? -10.867 -2.254 7.762 1.00 97.62 382 GLY A N 1
ATOM 2755 C CA . GLY A 1 382 ? -11.744 -1.093 7.709 1.00 97.62 382 GLY A CA 1
ATOM 2756 C C . GLY A 1 382 ? -11.294 0.008 8.656 1.00 97.62 382 GLY A C 1
ATOM 2757 O O . GLY A 1 382 ? -10.297 -0.112 9.366 1.00 97.62 382 GLY A O 1
ATOM 2758 N N . THR A 1 383 ? -12.034 1.115 8.676 1.00 98.62 383 THR A N 1
ATOM 2759 C CA . THR A 1 383 ? -11.809 2.140 9.700 1.00 98.62 383 THR A CA 1
ATOM 2760 C C . THR A 1 383 ? -12.318 1.654 11.052 1.00 98.62 383 THR A C 1
ATOM 2762 O O . THR A 1 383 ? -13.264 0.868 11.125 1.00 98.62 383 THR A O 1
ATOM 2765 N N . ILE A 1 384 ? -11.755 2.176 12.141 1.00 98.81 384 ILE A N 1
ATOM 2766 C CA . ILE A 1 384 ? -12.223 1.852 13.499 1.00 98.81 384 ILE A CA 1
ATOM 2767 C C . ILE A 1 384 ? -13.717 2.182 13.660 1.00 98.81 384 ILE A C 1
ATOM 2769 O O . ILE A 1 384 ? -14.455 1.415 14.269 1.00 98.81 384 ILE A O 1
ATOM 2773 N N . ASN A 1 385 ? -14.192 3.281 13.067 1.00 98.69 385 ASN A N 1
ATOM 2774 C CA . ASN A 1 385 ? -15.615 3.624 13.033 1.00 98.69 385 ASN A CA 1
ATOM 2775 C C . ASN A 1 385 ? -16.456 2.564 12.305 1.00 98.69 385 ASN A C 1
ATOM 2777 O O . ASN A 1 385 ? -17.546 2.241 12.769 1.00 98.69 385 ASN A O 1
ATOM 2781 N N . ALA A 1 386 ? -15.971 2.013 11.188 1.00 98.56 386 ALA A N 1
ATOM 2782 C CA . ALA A 1 386 ? -16.668 0.939 10.484 1.00 98.56 386 ALA A CA 1
ATOM 2783 C C . ALA A 1 386 ? -16.716 -0.349 11.323 1.00 98.56 386 ALA A C 1
ATOM 2785 O O . ALA A 1 386 ? -17.781 -0.950 11.430 1.00 98.56 386 ALA A O 1
ATOM 2786 N N . LEU A 1 387 ? -15.612 -0.707 11.987 1.00 98.62 387 LEU A N 1
ATOM 2787 C CA . LEU A 1 387 ? -15.547 -1.839 12.918 1.00 98.62 387 LEU A CA 1
ATOM 2788 C C . LEU A 1 387 ? -16.512 -1.673 14.105 1.00 98.62 387 LEU A C 1
ATOM 2790 O O . LEU A 1 387 ? -17.222 -2.608 14.464 1.00 98.62 387 LEU A O 1
ATOM 2794 N N . MET A 1 388 ? -16.593 -0.480 14.706 1.00 98.62 388 MET A N 1
ATOM 2795 C CA . MET A 1 388 ? -17.559 -0.214 15.781 1.00 98.62 388 MET A CA 1
ATOM 2796 C C . MET A 1 388 ? -19.006 -0.348 15.293 1.00 98.62 388 MET A C 1
A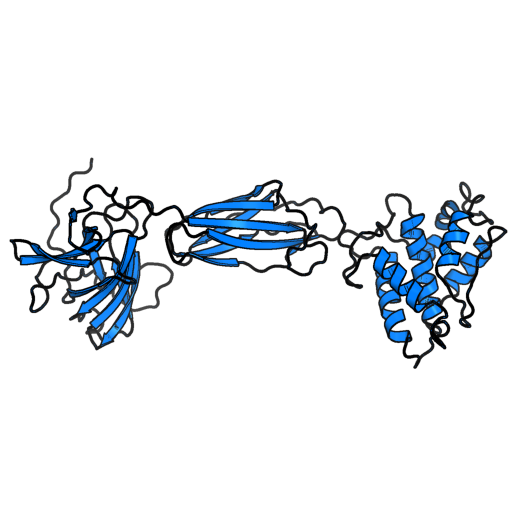TOM 2798 O O . MET A 1 388 ? -19.840 -0.910 15.999 1.00 98.62 388 MET A O 1
ATOM 2802 N N . LEU A 1 389 ? -19.313 0.129 14.083 1.00 97.25 389 LEU A N 1
ATOM 2803 C CA . LEU A 1 389 ? -20.647 -0.013 13.496 1.00 97.25 389 LEU A CA 1
ATOM 2804 C C . LEU A 1 389 ? -21.007 -1.475 13.200 1.00 97.25 389 LEU A C 1
ATOM 2806 O O . LEU A 1 389 ? -22.160 -1.854 13.421 1.00 97.25 389 LEU A O 1
ATOM 2810 N N . ASP A 1 390 ? -20.053 -2.287 12.738 1.00 95.69 390 ASP A N 1
ATOM 2811 C CA . ASP A 1 390 ? -20.268 -3.723 12.522 1.00 95.69 390 ASP A CA 1
ATOM 2812 C C . ASP A 1 390 ? -20.562 -4.437 13.849 1.00 95.69 390 ASP A C 1
ATOM 2814 O O . ASP A 1 390 ? -21.598 -5.093 13.992 1.00 95.69 390 ASP A O 1
ATOM 2818 N N . ALA A 1 391 ? -19.767 -4.150 14.884 1.00 95.88 391 ALA A N 1
ATOM 2819 C CA . ALA A 1 391 ? -19.996 -4.666 16.229 1.00 95.88 391 ALA A CA 1
ATOM 2820 C C . ALA A 1 391 ? -21.381 -4.274 16.782 1.00 95.88 391 ALA A C 1
ATOM 2822 O O . ALA A 1 391 ? -22.087 -5.116 17.341 1.00 95.88 391 ALA A O 1
ATOM 2823 N N . ILE A 1 392 ? -21.819 -3.021 16.599 1.00 95.19 392 ILE A N 1
ATOM 2824 C CA . ILE A 1 392 ? -23.177 -2.582 16.976 1.00 95.19 392 ILE A CA 1
ATOM 2825 C C . ILE A 1 392 ? -24.242 -3.369 16.197 1.00 95.19 392 ILE A C 1
ATOM 2827 O O . ILE A 1 392 ? -25.272 -3.743 16.766 1.00 95.19 392 ILE A O 1
ATOM 2831 N N . SER A 1 393 ? -24.010 -3.634 14.908 1.00 92.62 393 SER A N 1
ATOM 2832 C CA . SER A 1 393 ? -24.929 -4.409 14.070 1.00 92.62 393 SER A CA 1
ATOM 2833 C C . SER A 1 393 ? -25.094 -5.837 14.588 1.00 92.62 393 SER A C 1
ATOM 2835 O O . SER A 1 393 ? -26.234 -6.285 14.769 1.00 92.62 393 SER A O 1
ATOM 2837 N N . LEU A 1 394 ? -23.980 -6.505 14.914 1.00 91.44 394 LEU A N 1
ATOM 2838 C CA . LEU A 1 394 ? -23.956 -7.854 15.486 1.00 91.44 394 LEU A CA 1
ATOM 2839 C C . LEU A 1 394 ? -24.715 -7.935 16.817 1.00 91.44 394 LEU A C 1
ATOM 2841 O O . LEU A 1 394 ? -25.462 -8.888 17.036 1.00 91.44 394 LEU A O 1
ATOM 2845 N N . LEU A 1 395 ? -24.589 -6.915 17.673 1.00 91.81 395 LEU A N 1
ATOM 2846 C CA . LEU A 1 395 ? -25.273 -6.846 18.972 1.00 91.81 395 LEU A CA 1
ATOM 2847 C C . LEU A 1 395 ? -26.771 -6.504 18.869 1.00 91.81 395 LEU A C 1
ATOM 2849 O O . LEU A 1 395 ? -27.523 -6.675 19.835 1.00 91.81 395 LEU A O 1
ATOM 2853 N N . SER A 1 396 ? -27.235 -6.003 17.722 1.00 86.38 396 SER A N 1
ATOM 2854 C CA . SER A 1 396 ? -28.623 -5.575 17.556 1.00 86.38 396 SER A CA 1
ATOM 2855 C C . SER A 1 396 ? -29.607 -6.759 17.517 1.00 86.38 396 SER A C 1
ATOM 2857 O O . SER A 1 396 ? -29.386 -7.799 16.901 1.00 86.38 396 SER A O 1
ATOM 2859 N N . THR A 1 397 ? -30.767 -6.588 18.156 1.00 63.62 397 THR A N 1
ATOM 2860 C CA . THR A 1 397 ? -31.781 -7.626 18.439 1.00 63.62 397 THR A CA 1
ATOM 2861 C C . THR A 1 397 ? -32.562 -8.149 17.222 1.00 63.62 397 THR A C 1
ATOM 2863 O O . THR A 1 397 ? -33.575 -8.834 17.384 1.00 63.62 397 THR A O 1
ATOM 2866 N N . THR A 1 398 ? -32.132 -7.834 15.997 1.00 57.94 398 THR A N 1
ATOM 2867 C CA . THR A 1 398 ? -32.823 -8.251 14.765 1.00 57.94 398 THR A CA 1
ATOM 2868 C C . THR A 1 398 ? -32.545 -9.707 14.376 1.00 57.94 398 THR A C 1
ATOM 2870 O O . THR A 1 398 ? -33.280 -10.272 13.566 1.00 57.94 398 THR A O 1
ATOM 2873 N N . THR A 1 399 ? -31.561 -10.359 15.003 1.00 53.69 399 THR A N 1
ATOM 2874 C CA . THR A 1 399 ? -31.301 -11.795 14.855 1.00 53.69 399 THR A CA 1
ATOM 2875 C C . THR A 1 399 ? -31.801 -12.576 16.082 1.00 53.69 399 THR A C 1
ATOM 2877 O O . THR A 1 399 ? -31.440 -12.264 17.222 1.00 53.69 399 THR A O 1
ATOM 2880 N N . PRO A 1 400 ? -32.627 -13.629 15.909 1.00 47.56 400 PRO A N 1
ATOM 2881 C CA . PRO A 1 400 ? -32.929 -14.552 16.998 1.00 47.56 400 PRO A CA 1
ATOM 2882 C C . PRO A 1 400 ? -31.614 -15.139 17.540 1.00 47.56 400 PRO A C 1
ATOM 2884 O O . PRO A 1 400 ? -30.912 -15.836 16.812 1.00 47.56 400 PRO A O 1
ATOM 2887 N N . ASN A 1 401 ? -31.295 -14.868 18.811 1.00 52.59 401 ASN A N 1
ATOM 2888 C CA . ASN A 1 401 ? -30.058 -15.257 19.519 1.00 52.59 401 ASN A CA 1
ATOM 2889 C C . ASN A 1 401 ? -28.793 -14.394 19.286 1.00 52.59 401 ASN A C 1
ATOM 2891 O O . ASN A 1 401 ? -27.726 -14.819 19.728 1.00 52.59 401 ASN A O 1
ATOM 2895 N N . GLY A 1 402 ? -28.886 -13.201 18.683 1.00 57.06 402 GLY A N 1
ATOM 2896 C CA . GLY A 1 402 ? -27.734 -12.288 18.502 1.00 57.06 402 GLY A CA 1
ATOM 2897 C C . GLY A 1 402 ? -27.171 -11.659 19.779 1.00 57.06 402 GLY A C 1
ATOM 2898 O O . GLY A 1 402 ? -26.071 -11.140 19.786 1.00 57.06 402 GLY A O 1
ATOM 2899 N N . ALA A 1 403 ? -27.893 -11.745 20.895 1.00 73.94 403 ALA A N 1
ATOM 2900 C CA . ALA A 1 403 ? -27.466 -11.139 22.155 1.00 73.94 403 ALA A CA 1
ATOM 2901 C C . ALA A 1 403 ? -26.957 -12.159 23.199 1.00 73.94 403 ALA A C 1
ATOM 2903 O O . ALA A 1 403 ? -26.369 -11.776 24.211 1.00 73.94 403 ALA A O 1
ATOM 2904 N N . TYR A 1 404 ? -27.173 -13.464 22.977 1.00 89.31 404 TYR A N 1
ATOM 2905 C CA . TYR A 1 404 ? -26.715 -14.548 23.859 1.00 89.31 404 TYR A CA 1
ATOM 2906 C C . TYR A 1 404 ? -25.976 -15.629 23.058 1.00 89.31 404 TYR A C 1
ATOM 2908 O O . TYR A 1 404 ? -26.531 -16.656 22.654 1.00 89.31 404 TYR A O 1
ATOM 2916 N N . THR A 1 405 ? -24.695 -15.385 22.811 1.00 90.62 405 THR A N 1
ATOM 2917 C CA . THR A 1 405 ? -23.851 -16.139 21.882 1.00 90.62 405 THR A CA 1
ATOM 2918 C C . THR A 1 405 ? -22.845 -17.031 22.609 1.00 90.62 405 THR A C 1
ATOM 2920 O O . THR A 1 405 ? -21.637 -16.783 22.717 1.00 90.62 405 THR A O 1
ATOM 2923 N N . ILE A 1 406 ? -23.368 -18.141 23.125 1.00 91.06 406 ILE A N 1
ATOM 2924 C CA . ILE A 1 406 ? -22.575 -19.222 23.726 1.00 91.06 406 ILE A CA 1
ATOM 2925 C C . ILE A 1 406 ? -21.949 -20.140 22.661 1.00 91.06 406 ILE A C 1
ATOM 2927 O O . ILE A 1 406 ? -22.203 -20.000 21.463 1.00 91.06 406 ILE A O 1
ATOM 2931 N N . ALA A 1 407 ? -21.108 -21.086 23.087 1.00 91.75 407 ALA A N 1
ATOM 2932 C CA . ALA A 1 407 ? -20.497 -22.069 22.191 1.00 91.75 407 ALA A CA 1
ATOM 2933 C C . ALA A 1 407 ? -21.553 -22.788 21.323 1.00 91.75 407 ALA A C 1
ATOM 2935 O O . ALA A 1 407 ? -22.571 -23.253 21.832 1.00 91.75 407 ALA A O 1
ATOM 2936 N N . GLY A 1 408 ? -21.296 -22.870 20.014 1.00 87.62 408 GLY A N 1
ATOM 2937 C CA . GLY A 1 408 ? -22.217 -23.445 19.027 1.00 87.62 408 GLY A CA 1
ATOM 2938 C C . GLY A 1 408 ? -23.196 -22.449 18.391 1.00 87.62 408 GLY A C 1
ATOM 2939 O O . GLY A 1 408 ? -23.861 -22.812 17.424 1.00 87.62 408 GLY A O 1
ATOM 2940 N N . ASN A 1 409 ? -23.275 -21.202 18.873 1.00 89.38 409 ASN A N 1
ATOM 2941 C CA . ASN A 1 409 ? -24.046 -20.155 18.199 1.00 89.38 409 ASN A CA 1
ATOM 2942 C C . ASN A 1 409 ? -23.328 -19.715 16.898 1.00 89.38 409 ASN A C 1
ATOM 2944 O O . ASN A 1 409 ? -22.130 -19.426 16.953 1.00 89.38 409 ASN A O 1
ATOM 2948 N N . PRO A 1 410 ? -24.022 -19.638 15.746 1.00 88.56 410 PRO A N 1
ATOM 2949 C CA . PRO A 1 410 ? -23.414 -19.269 14.463 1.00 88.56 410 PRO A CA 1
ATOM 2950 C C . PRO A 1 410 ? -22.840 -17.843 14.415 1.00 88.56 410 PRO A C 1
ATOM 2952 O O . PRO A 1 410 ? -21.900 -17.607 13.663 1.00 88.56 410 PRO A O 1
ATOM 2955 N N . LEU A 1 411 ? -23.353 -16.906 15.219 1.00 88.75 411 LEU A N 1
ATOM 2956 C CA . LEU A 1 411 ? -22.879 -15.513 15.254 1.00 88.75 411 LEU A CA 1
ATOM 2957 C C . LEU A 1 411 ? -21.598 -15.336 16.071 1.00 88.75 411 LEU A C 1
ATOM 2959 O O . LEU A 1 411 ? -20.856 -14.381 15.862 1.00 88.75 411 LEU A O 1
ATOM 2963 N N . ARG A 1 412 ? -21.291 -16.296 16.952 1.00 92.88 412 ARG A N 1
ATOM 2964 C CA . ARG A 1 412 ? -20.147 -16.223 17.867 1.00 92.88 412 ARG A CA 1
ATOM 2965 C C . ARG A 1 412 ? -18.815 -16.011 17.143 1.00 92.88 412 ARG A C 1
ATOM 2967 O O . ARG A 1 412 ? -17.931 -15.372 17.697 1.00 92.88 412 ARG A O 1
ATOM 2974 N N . GLY A 1 413 ? -18.658 -16.579 15.945 1.00 93.31 413 GLY A N 1
ATOM 2975 C CA . GLY A 1 413 ? -17.435 -16.436 15.154 1.00 93.31 413 GLY A CA 1
ATOM 2976 C C . GLY A 1 413 ? -17.203 -14.997 14.695 1.00 93.31 413 GLY A C 1
ATOM 2977 O O . GLY A 1 413 ? -16.115 -14.476 14.900 1.00 93.31 413 GLY A O 1
ATOM 2978 N N . ALA A 1 414 ? -18.235 -14.355 14.139 1.00 93.06 414 ALA A N 1
ATOM 2979 C CA . ALA A 1 414 ? -18.164 -12.964 13.693 1.00 93.06 414 ALA A CA 1
ATOM 2980 C C . ALA A 1 414 ? -17.919 -12.015 14.875 1.00 93.06 414 ALA A C 1
ATOM 2982 O O . ALA A 1 414 ? -16.975 -11.237 14.858 1.00 93.06 414 ALA A O 1
ATOM 2983 N N . GLU A 1 415 ? -18.675 -12.176 15.965 1.00 94.69 415 GLU A N 1
ATOM 2984 C CA . GLU A 1 415 ? -18.479 -11.360 17.170 1.00 94.69 415 GLU A CA 1
ATOM 2985 C C . GLU A 1 415 ? -17.087 -11.520 17.780 1.00 94.69 415 GLU A C 1
ATOM 2987 O O . GLU A 1 415 ? -16.557 -10.581 18.367 1.00 94.69 415 GLU A O 1
ATOM 2992 N N . GLN A 1 416 ? -16.500 -12.717 17.681 1.00 96.12 416 GLN A N 1
ATOM 2993 C CA . GLN A 1 416 ? -15.156 -12.955 18.182 1.00 96.12 416 GLN A CA 1
ATOM 2994 C C . GLN A 1 416 ? -14.101 -12.222 17.346 1.00 96.12 416 GLN A C 1
ATOM 2996 O O . GLN A 1 416 ? -13.165 -11.688 17.934 1.00 96.12 416 GLN A O 1
ATOM 3001 N N . VAL A 1 417 ? -14.261 -12.161 16.019 1.00 96.75 417 VAL A N 1
ATOM 3002 C CA . VAL A 1 417 ? -13.363 -11.397 15.137 1.00 96.75 417 VAL A CA 1
ATOM 3003 C C . VAL A 1 417 ? -13.375 -9.922 15.533 1.00 96.75 417 VAL A C 1
ATOM 3005 O O . VAL A 1 417 ? -12.323 -9.384 15.880 1.00 96.75 417 VAL A O 1
ATOM 3008 N N . ASP A 1 418 ? -14.557 -9.308 15.612 1.00 97.62 418 ASP A N 1
ATOM 3009 C CA . ASP A 1 418 ? -14.683 -7.901 16.005 1.00 97.62 418 ASP A CA 1
ATOM 3010 C C . ASP A 1 418 ? -14.138 -7.658 17.408 1.00 97.62 418 ASP A C 1
ATOM 3012 O O . ASP A 1 418 ? -13.386 -6.713 17.650 1.00 97.62 418 ASP A O 1
ATOM 3016 N N . LYS A 1 419 ? -14.466 -8.552 18.348 1.00 97.44 419 LYS A N 1
ATOM 3017 C CA . LYS A 1 419 ? -13.976 -8.484 19.724 1.00 97.44 419 LYS A CA 1
ATOM 3018 C C . LYS A 1 419 ? -12.453 -8.522 19.764 1.00 97.44 419 LYS A C 1
ATOM 3020 O O . LYS A 1 419 ? -11.873 -7.808 20.578 1.00 97.44 419 LYS A O 1
ATOM 3025 N N . ASP A 1 420 ? -11.808 -9.363 18.961 1.00 98.56 420 ASP A N 1
ATOM 3026 C CA . ASP A 1 420 ? -10.353 -9.520 18.956 1.00 98.56 420 ASP A CA 1
ATOM 3027 C C . ASP A 1 420 ? -9.661 -8.316 18.298 1.00 98.56 420 ASP A C 1
ATOM 3029 O O . ASP A 1 420 ? -8.680 -7.817 18.857 1.00 98.56 420 ASP A O 1
ATOM 3033 N N . CYS A 1 421 ? -10.216 -7.770 17.210 1.00 98.62 421 CYS A N 1
ATOM 3034 C CA . CYS A 1 421 ? -9.720 -6.531 16.606 1.00 98.62 421 CYS A CA 1
ATOM 3035 C C . CYS A 1 421 ? -9.873 -5.333 17.559 1.00 98.62 421 CYS A C 1
ATOM 3037 O O . CYS A 1 421 ? -8.902 -4.628 17.842 1.00 98.62 421 CYS A O 1
ATOM 3039 N N . ILE A 1 422 ? -11.060 -5.139 18.147 1.00 98.81 422 ILE A N 1
ATOM 3040 C CA . ILE A 1 422 ? -11.313 -4.050 19.102 1.00 98.81 422 ILE A CA 1
ATOM 3041 C C . ILE A 1 422 ? -10.431 -4.194 20.350 1.00 98.81 422 ILE A C 1
ATOM 3043 O O . ILE A 1 422 ? -9.900 -3.200 20.842 1.00 98.81 422 ILE A O 1
ATOM 3047 N N . ASP A 1 423 ? -10.237 -5.411 20.863 1.00 98.56 423 ASP A N 1
ATOM 3048 C CA . ASP A 1 423 ? -9.355 -5.666 22.006 1.00 98.56 423 ASP A CA 1
ATOM 3049 C C . ASP A 1 423 ? -7.903 -5.300 21.682 1.00 98.56 423 ASP A C 1
ATOM 3051 O O . ASP A 1 423 ? -7.262 -4.600 22.466 1.00 98.56 423 ASP A O 1
ATOM 3055 N N . ALA A 1 424 ? -7.385 -5.682 20.510 1.00 98.62 424 ALA A N 1
ATOM 3056 C CA . ALA A 1 424 ? -6.046 -5.280 20.080 1.00 98.62 424 ALA A CA 1
ATOM 3057 C C . ALA A 1 424 ? -5.906 -3.748 20.036 1.00 98.62 424 ALA A C 1
ATOM 3059 O O . ALA A 1 424 ? -4.951 -3.191 20.584 1.00 98.62 424 ALA A O 1
ATOM 3060 N N . LEU A 1 425 ? -6.897 -3.054 19.474 1.00 98.69 425 LEU A N 1
ATOM 3061 C CA . LEU A 1 425 ? -6.914 -1.595 19.402 1.00 98.69 425 LEU A CA 1
ATOM 3062 C C . LEU A 1 425 ? -7.044 -0.938 20.787 1.00 98.69 425 LEU A C 1
ATOM 3064 O O . LEU A 1 425 ? -6.332 0.024 21.065 1.00 98.69 425 LEU A O 1
ATOM 3068 N N . ASN A 1 426 ? -7.875 -1.465 21.691 1.00 98.56 426 ASN A N 1
ATOM 3069 C CA . ASN A 1 426 ? -7.989 -1.003 23.083 1.00 98.56 426 ASN A CA 1
ATOM 3070 C C . ASN A 1 426 ? -6.699 -1.228 23.891 1.00 98.56 426 ASN A C 1
ATOM 3072 O O . ASN A 1 426 ? -6.473 -0.547 24.891 1.00 98.56 426 ASN A O 1
ATOM 3076 N N . ASN A 1 427 ? -5.849 -2.163 23.457 1.00 97.75 427 ASN A N 1
ATOM 3077 C CA . ASN A 1 427 ? -4.511 -2.412 23.994 1.00 97.75 427 ASN A CA 1
ATOM 3078 C C . ASN A 1 427 ? -3.411 -1.663 23.219 1.00 97.75 427 ASN A C 1
ATOM 3080 O O . ASN A 1 427 ? -2.256 -2.087 23.218 1.00 97.75 427 ASN A O 1
ATOM 3084 N N . ASN A 1 428 ? -3.753 -0.525 22.602 1.00 96.94 428 ASN A N 1
ATOM 3085 C CA . ASN A 1 428 ? -2.820 0.348 21.889 1.00 96.94 428 ASN A CA 1
ATOM 3086 C C . ASN A 1 428 ? -2.160 -0.317 20.661 1.00 96.94 428 ASN A C 1
ATOM 3088 O O . ASN A 1 428 ? -1.011 -0.018 20.328 1.00 96.94 428 ASN A O 1
ATOM 3092 N N . GLY A 1 429 ? -2.877 -1.241 20.011 1.00 97.56 429 GLY A N 1
ATOM 3093 C CA . GLY A 1 429 ? -2.452 -1.908 18.781 1.00 97.56 429 GLY A CA 1
ATOM 3094 C C . GLY A 1 429 ? -2.202 -0.939 17.615 1.00 97.56 429 GLY A C 1
ATOM 3095 O O . GLY A 1 429 ? -2.626 0.219 17.670 1.00 97.56 429 GLY A O 1
ATOM 3096 N N . PRO A 1 430 ? -1.480 -1.382 16.572 1.00 97.44 430 PRO A N 1
ATOM 3097 C CA . PRO A 1 430 ? -1.124 -0.536 15.441 1.00 97.44 430 PRO A CA 1
ATOM 3098 C C . PRO A 1 430 ? -2.337 -0.220 14.561 1.00 97.44 430 PRO A C 1
ATOM 3100 O O . PRO A 1 430 ? -3.176 -1.081 14.316 1.00 97.44 430 PRO A O 1
ATOM 3103 N N . VAL A 1 431 ? -2.380 1.002 14.039 1.00 98.31 431 VAL A N 1
ATOM 3104 C CA . VAL A 1 431 ? -3.348 1.473 13.041 1.00 98.31 431 VAL A CA 1
ATOM 3105 C C . VAL A 1 431 ? -2.616 2.234 11.949 1.00 98.31 431 VAL A C 1
ATOM 3107 O O . VAL A 1 431 ? -1.555 2.812 12.204 1.00 98.31 431 VAL A O 1
ATOM 3110 N N . ILE A 1 432 ? -3.186 2.274 10.751 1.00 98.44 432 ILE A N 1
ATOM 3111 C CA . ILE A 1 432 ? -2.734 3.167 9.688 1.00 98.44 432 ILE A CA 1
ATOM 3112 C C . ILE A 1 432 ? -3.442 4.517 9.903 1.00 98.44 432 ILE A C 1
ATOM 3114 O O . ILE A 1 432 ? -4.675 4.576 9.860 1.00 98.44 432 ILE A O 1
ATOM 3118 N N . PRO A 1 433 ? -2.712 5.600 10.222 1.00 97.38 433 PRO A N 1
ATOM 3119 C CA . PRO A 1 433 ? -3.318 6.906 10.470 1.00 97.38 433 PRO A CA 1
ATOM 3120 C C . PRO A 1 433 ? -3.832 7.551 9.175 1.00 97.38 433 PRO A C 1
ATOM 3122 O O . PRO A 1 433 ? -3.279 7.344 8.105 1.00 97.38 433 PRO A O 1
ATOM 3125 N N . VAL A 1 434 ? -4.858 8.404 9.261 1.00 96.31 434 VAL A N 1
ATOM 3126 C CA . VAL A 1 434 ? -5.378 9.143 8.085 1.00 96.31 434 VAL A CA 1
ATOM 3127 C C . VAL A 1 434 ? -4.359 10.112 7.479 1.00 96.31 434 VAL A C 1
ATOM 3129 O O . VAL A 1 434 ? -4.414 10.433 6.293 1.00 96.31 434 VAL A O 1
ATOM 3132 N N . THR A 1 435 ? -3.433 10.594 8.308 1.00 94.06 435 THR A N 1
ATOM 3133 C CA . THR A 1 435 ? -2.320 11.444 7.892 1.00 94.06 435 THR A CA 1
ATOM 3134 C C . THR A 1 435 ? -1.059 10.591 7.871 1.00 94.06 435 THR A C 1
ATOM 3136 O O . THR A 1 435 ? -0.746 10.001 8.909 1.00 94.06 435 THR A O 1
ATOM 3139 N N . PRO A 1 436 ? -0.310 10.563 6.754 1.00 94.56 436 PRO A N 1
ATOM 3140 C CA . PRO A 1 436 ? 0.960 9.857 6.679 1.00 94.56 436 PRO A CA 1
ATOM 3141 C C . PRO A 1 436 ? 1.895 10.212 7.839 1.00 94.56 436 PRO A C 1
ATOM 3143 O O . PRO A 1 436 ? 1.986 11.368 8.262 1.00 94.56 436 PRO A O 1
ATOM 3146 N N . CYS A 1 437 ? 2.602 9.207 8.350 1.00 93.62 437 CYS A N 1
ATOM 3147 C CA . CYS A 1 437 ? 3.663 9.403 9.331 1.00 93.62 437 CYS A CA 1
ATOM 3148 C C . CYS A 1 437 ? 4.784 10.239 8.716 1.00 93.62 437 CYS A C 1
ATOM 3150 O O . CYS A 1 437 ? 4.919 10.300 7.501 1.00 93.62 437 CYS A O 1
ATOM 3152 N N . SER A 1 438 ? 5.636 10.841 9.540 1.00 91.50 438 SER A N 1
ATOM 3153 C CA . SER A 1 438 ? 6.864 11.427 9.002 1.00 91.50 438 SER A CA 1
ATOM 3154 C C . SER A 1 438 ? 7.782 10.332 8.456 1.00 91.50 438 SER A C 1
ATOM 3156 O O . SER A 1 438 ? 7.991 9.300 9.098 1.00 91.50 438 SER A O 1
ATOM 3158 N N . GLU A 1 439 ? 8.334 10.568 7.276 1.00 89.56 439 GLU A N 1
ATOM 3159 C CA . GLU A 1 439 ? 9.305 9.713 6.613 1.00 89.56 439 GLU A CA 1
ATOM 3160 C C . GLU A 1 439 ? 10.737 10.226 6.812 1.00 89.56 439 GLU A C 1
ATOM 3162 O O . GLU A 1 439 ? 11.026 11.421 6.721 1.00 89.56 439 GLU A O 1
ATOM 3167 N N . THR A 1 440 ? 11.656 9.301 7.080 1.00 89.31 440 THR A N 1
ATOM 3168 C CA . THR A 1 440 ? 13.099 9.538 7.006 1.00 89.31 440 THR A CA 1
ATOM 3169 C C . THR A 1 440 ? 13.736 8.422 6.205 1.00 89.31 440 THR A C 1
ATOM 3171 O O . THR A 1 440 ? 13.268 7.285 6.229 1.00 89.31 440 THR A O 1
ATOM 3174 N N . PHE A 1 441 ? 14.813 8.751 5.504 1.00 87.81 441 PHE A N 1
ATOM 3175 C CA . PHE A 1 441 ? 15.585 7.786 4.741 1.00 87.81 441 PHE A CA 1
ATOM 3176 C C . PHE A 1 441 ? 17.021 7.824 5.248 1.00 87.81 441 PHE A C 1
ATOM 3178 O O . PHE A 1 441 ? 17.676 8.872 5.207 1.00 87.81 441 PHE A O 1
ATOM 3185 N N . SER A 1 442 ? 17.528 6.677 5.691 1.00 81.12 442 SER A N 1
ATOM 3186 C CA . SER A 1 442 ? 18.969 6.443 5.723 1.00 81.12 442 SER A CA 1
ATOM 3187 C C . SER A 1 442 ? 19.553 6.606 4.309 1.00 81.12 442 SER A C 1
ATOM 3189 O O . SER A 1 442 ? 18.821 6.638 3.319 1.00 81.12 442 SER A O 1
ATOM 3191 N N . THR A 1 443 ? 20.870 6.807 4.194 1.00 76.69 443 THR A N 1
ATOM 3192 C CA . THR A 1 443 ? 21.525 7.152 2.919 1.00 76.69 443 THR A CA 1
ATOM 3193 C C . THR A 1 443 ? 21.108 6.207 1.787 1.00 76.69 443 THR A C 1
ATOM 3195 O O . THR A 1 443 ? 21.563 5.066 1.734 1.00 76.69 443 THR A O 1
ATOM 3198 N N . PHE A 1 444 ? 20.266 6.697 0.874 1.00 80.19 444 PHE A N 1
ATOM 3199 C CA . PHE A 1 444 ? 19.847 5.976 -0.322 1.00 80.19 444 PHE A CA 1
ATOM 3200 C C . PHE A 1 444 ? 20.836 6.269 -1.447 1.00 80.19 444 PHE A C 1
ATOM 3202 O O . PHE A 1 444 ? 21.035 7.423 -1.826 1.00 80.19 444 PHE A O 1
ATOM 3209 N N . THR A 1 445 ? 21.499 5.236 -1.958 1.00 81.31 445 THR A N 1
ATOM 3210 C CA . THR A 1 445 ? 22.453 5.347 -3.068 1.00 81.31 445 THR A CA 1
ATOM 3211 C C . THR A 1 445 ? 22.050 4.346 -4.137 1.00 81.31 445 THR A C 1
ATOM 3213 O O . THR A 1 445 ? 21.806 3.182 -3.827 1.00 81.31 445 THR A O 1
ATOM 3216 N N . CYS A 1 446 ? 21.943 4.815 -5.380 1.00 83.75 446 CYS A N 1
ATOM 3217 C CA . CYS A 1 446 ? 21.809 3.923 -6.523 1.00 83.75 446 CYS A CA 1
ATOM 3218 C C . CYS A 1 446 ? 23.026 2.982 -6.604 1.00 83.75 446 CYS A C 1
ATOM 3220 O O . CYS A 1 446 ? 24.123 3.425 -6.256 1.00 83.75 446 CYS A O 1
ATOM 3222 N N . PRO A 1 447 ? 22.835 1.716 -7.011 1.00 74.31 447 PRO A N 1
ATOM 3223 C CA . PRO A 1 447 ? 23.907 0.726 -7.084 1.00 74.31 447 PRO A CA 1
ATOM 3224 C C . PRO A 1 447 ? 25.019 1.094 -8.070 1.00 74.31 447 PRO A C 1
ATOM 3226 O O . PRO A 1 447 ? 24.769 1.936 -8.960 1.00 74.31 447 PRO A O 1
#